Protein AF-0000000085158232 (afdb_homodimer)

InterPro domains:
  IPR001647 DNA-binding HTH domain, TetR-type [PF00440] (2-42)
  IPR001647 DNA-binding HTH domain, TetR-type [PS50977] (1-52)
  IPR009057 Homedomain-like superfamily [SSF46689] (2-60)

Solvent-accessible surface area (backbone atoms only — not comparable to full-atom values): 22102 Å² total; per-residue (Å²): 104,67,50,48,42,22,39,74,61,32,65,83,55,53,38,59,67,53,48,19,69,73,67,73,42,54,55,66,57,51,35,68,74,35,67,38,67,60,23,42,51,42,53,52,46,50,53,41,47,51,52,48,52,53,51,30,51,50,42,26,51,55,34,41,70,76,38,94,46,67,62,20,36,50,47,15,50,43,41,37,24,46,29,69,36,56,42,32,71,76,38,45,44,49,42,45,32,57,74,71,48,54,67,65,64,48,69,67,37,91,61,50,48,66,69,59,53,51,51,52,50,50,52,51,50,53,52,50,50,52,29,33,52,52,17,31,56,61,72,70,35,70,47,71,49,36,24,48,52,40,42,42,37,44,47,31,46,32,52,40,51,41,66,44,76,66,33,40,70,31,68,66,38,51,50,36,48,45,35,20,37,53,35,36,66,72,48,78,62,70,74,82,74,73,65,72,71,74,72,78,75,76,76,81,75,76,82,128,104,67,50,49,43,21,40,74,62,32,63,83,54,53,35,61,66,53,49,18,68,73,66,72,42,54,56,65,58,51,35,70,73,35,67,38,67,59,22,43,53,42,51,51,46,48,55,39,49,51,52,48,52,53,51,32,51,49,43,25,52,56,35,39,69,75,37,92,45,67,64,20,36,50,47,14,50,43,41,37,23,45,30,68,35,57,42,32,71,77,38,45,45,48,41,45,32,58,74,71,48,53,67,64,64,47,69,66,36,91,62,50,47,67,68,58,53,52,51,51,50,50,51,52,51,53,52,50,50,52,28,33,52,50,17,32,58,60,71,71,35,72,47,70,49,36,23,49,53,39,41,41,37,44,46,33,47,31,53,38,50,42,66,45,75,66,33,42,70,30,68,67,38,52,50,36,47,45,34,21,37,52,37,36,66,72,48,77,62,71,74,82,73,72,66,73,71,75,71,79,77,76,77,82,74,75,82,126

pLDDT: mean 87.06, std 13.81, range [30.56, 98.62]

Radius of gyration: 26.02 Å; Cα contacts (8 Å, |Δi|>4): 491; chains: 2; bounding box: 56×59×120 Å

Secondary structure (DSSP, 8-state):
-HHHHHHHH-GGG--HHHHHHHHT--HHHHHHHHSSHHHHHHHHHHHHHHHHHHHHHHHHHHHHHT-SSHHHHHHHHHHHHHHHHHHHHH-HHHHHHHHHS-HHHHHTSTT--HHHHHHHHHHHHHHHHHHHHHHHHHHS--SHHHHHHHHIIIIIHHHHHS-SHHHHT-HHHHHHHHHHHHHHHTSPPPP-----------------/-HHHHHHHH-GGG--HHHHHHHHT--HHHHHHHHSSHHHHHHHHHHHHHHHHHHHHHHHHHHHHHT-SSHHHHHHHHHHHHHHHHHHHHH-HHHHHHHHHS-HHHHHTSTT--HHHHHHHHHHHHHHHHHHHHHHHHHHS--SHHHHHHHHIIIIIHHHHHS-SHHHHT-HHHHHHHHHHHHHHHTSPPPP-----------------

Sequence (416 aa):
MAEQLAAESGPPAVTIRALSEATAISNGAIYHAFGSRGGLLGHVWLRAGKRYLSFQRAAVAKALSRGVSGEAAVDAVVAAAECPATFSHEHPASARFLLRVRRDELLGAADVPAELADELRRLDDDLAHLFIELAEKVWGRRDQQAVGAIRTCVVELPTALLIDAHALHDAAALQRLAAAVRAVLALTPPTTSTKPKPRPTLTKGAPRMAEQLAAESGPPAVTIRALSEATAISNGAIYHAFGSRGGLLGHVWLRAGKRYLSFQRAAVAKALSRGVSGEAAVDAVVAAAECPATFSHEHPASARFLLRVRRDELLGAADVPAELADELRRLDDDLAHLFIELAEKVWGRRDQQAVGAIRTCVVELPTALLIDAHALHDAAALQRLAAAVRAVLALTPPTTSTKPKPRPTLTKGAPR

Nearest PDB structures (foldseek):
  3vpr-assembly2_C  TM=6.759E-01  e=8.789E-04  Thermus thermophilus HB8
  3bhq-assembly1_B  TM=6.877E-01  e=5.032E-02  Mesorhizobium japonicum MAFF 303099
  8auw-assembly1_D  TM=2.259E-01  e=9.123E-01  Homo sapiens
  4tx5-assembly1_A  TM=2.284E-01  e=2.088E+00  Homo sapiens
  8e2i-assembly1_F  TM=2.269E-01  e=2.751E+00  Homo sapiens

Structure (mmCIF, N/CA/C/O backbone):
data_AF-0000000085158232-model_v1
#
loop_
_entity.id
_entity.type
_entity.pdbx_description
1 polymer 'HTH tetR-type domain-containing protein'
#
loop_
_atom_site.group_PDB
_atom_site.id
_atom_site.type_symbol
_atom_site.label_atom_id
_atom_site.label_alt_id
_atom_site.label_comp_id
_atom_site.label_asym_id
_atom_site.label_entity_id
_atom_site.label_seq_id
_atom_site.pdbx_PDB_ins_code
_atom_site.Cartn_x
_atom_site.Cartn_y
_atom_site.Cartn_z
_atom_site.occupancy
_atom_site.B_iso_or_equiv
_atom_site.auth_seq_id
_atom_site.auth_comp_id
_atom_site.auth_asym_id
_atom_site.auth_atom_id
_atom_site.pdbx_PDB_model_num
ATOM 1 N N . MET A 1 1 ? 13.938 25.125 -5.039 1 79.06 1 MET A N 1
ATOM 2 C CA . MET A 1 1 ? 14.969 24.625 -5.949 1 79.06 1 MET A CA 1
ATOM 3 C C . MET A 1 1 ? 15.281 23.156 -5.652 1 79.06 1 MET A C 1
ATOM 5 O O . MET A 1 1 ? 15.102 22.297 -6.512 1 79.06 1 MET A O 1
ATOM 9 N N . ALA A 1 2 ? 15.625 22.953 -4.438 1 76.06 2 ALA A N 1
ATOM 10 C CA . ALA A 1 2 ? 15.953 21.578 -4.09 1 76.06 2 ALA A CA 1
ATOM 11 C C . ALA A 1 2 ? 14.758 20.656 -4.324 1 76.06 2 ALA A C 1
ATOM 13 O O . ALA A 1 2 ? 14.914 19.547 -4.863 1 76.06 2 ALA A O 1
ATOM 14 N N . GLU A 1 3 ? 13.625 21.094 -4.012 1 80.81 3 GLU A N 1
ATOM 15 C CA . GLU A 1 3 ? 12.398 20.328 -4.203 1 80.81 3 GLU A CA 1
ATOM 16 C C . GLU A 1 3 ? 12.156 20.031 -5.68 1 80.81 3 GLU A C 1
ATOM 18 O O . GLU A 1 3 ? 11.828 18.891 -6.047 1 80.81 3 GLU A O 1
ATOM 23 N N . GLN A 1 4 ? 12.414 21 -6.457 1 79.81 4 GLN A N 1
ATOM 24 C CA . GLN A 1 4 ? 12.195 20.859 -7.895 1 79.81 4 GLN A CA 1
ATOM 25 C C . GLN A 1 4 ? 13.195 19.891 -8.516 1 79.81 4 GLN A C 1
ATOM 27 O O . GLN A 1 4 ? 12.828 19.078 -9.359 1 79.81 4 GLN A O 1
ATOM 32 N N . LEU A 1 5 ? 14.359 20.016 -8.078 1 79.12 5 LEU A N 1
ATOM 33 C CA . LEU A 1 5 ? 15.398 19.125 -8.594 1 79.12 5 LEU A CA 1
ATOM 34 C C . LEU A 1 5 ? 15.117 17.672 -8.227 1 79.12 5 LEU A C 1
ATOM 36 O O . LEU A 1 5 ? 15.25 16.781 -9.062 1 79.12 5 LEU A O 1
ATOM 40 N N . ALA A 1 6 ? 14.742 17.516 -7.02 1 77.06 6 ALA A N 1
ATOM 41 C CA . ALA A 1 6 ? 14.422 16.172 -6.551 1 77.06 6 ALA A CA 1
ATOM 42 C C . ALA A 1 6 ? 13.211 15.609 -7.285 1 77.06 6 ALA A C 1
ATOM 44 O O . ALA A 1 6 ? 13.172 14.422 -7.621 1 77.06 6 ALA A O 1
ATOM 45 N N . ALA A 1 7 ? 12.305 16.453 -7.586 1 76.56 7 ALA A N 1
ATOM 46 C CA . ALA A 1 7 ? 11.07 16.062 -8.258 1 76.56 7 ALA A CA 1
ATOM 47 C C . ALA A 1 7 ? 11.328 15.664 -9.703 1 76.56 7 ALA A C 1
ATOM 49 O O . ALA A 1 7 ? 10.742 14.703 -10.203 1 76.56 7 ALA A O 1
ATOM 50 N N . GLU A 1 8 ? 12.203 16.359 -10.305 1 77.62 8 GLU A N 1
ATOM 51 C CA . GLU A 1 8 ? 12.445 16.188 -11.734 1 77.62 8 GLU A CA 1
ATOM 52 C C . GLU A 1 8 ? 13.43 15.039 -11.992 1 77.62 8 GLU A C 1
ATOM 54 O O . GLU A 1 8 ? 13.227 14.242 -12.906 1 77.62 8 GLU A O 1
ATOM 59 N N . SER A 1 9 ? 14.43 14.93 -11.078 1 78.25 9 SER A N 1
ATOM 60 C CA . SER A 1 9 ? 15.516 14.008 -11.398 1 78.25 9 SER A CA 1
ATOM 61 C C . SER A 1 9 ? 15.727 12.984 -10.281 1 78.25 9 SER A C 1
ATOM 63 O O . SER A 1 9 ? 16.609 12.133 -10.367 1 78.25 9 SER A O 1
ATOM 65 N N . GLY A 1 10 ? 14.898 13.055 -9.328 1 79 10 GLY A N 1
ATOM 66 C CA . GLY A 1 10 ? 15.016 12.133 -8.211 1 79 10 GLY A CA 1
ATOM 67 C C . GLY A 1 10 ? 15.953 12.625 -7.121 1 79 10 GLY A C 1
ATOM 68 O O . GLY A 1 10 ? 16.75 13.547 -7.344 1 79 10 GLY A O 1
ATOM 69 N N . PRO A 1 11 ? 15.89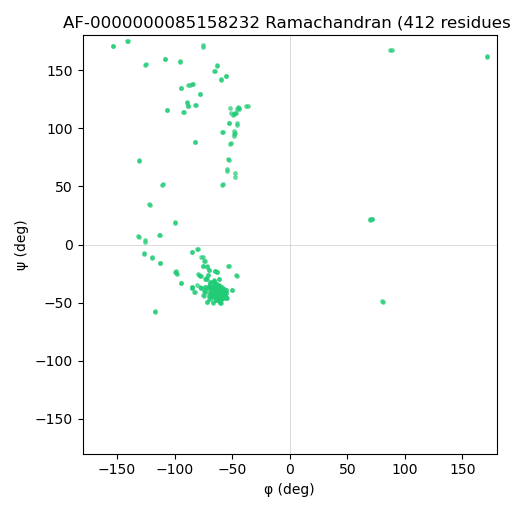8 11.953 -5.977 1 76.06 11 PRO A N 1
ATOM 70 C CA . PRO A 1 11 ? 16.672 12.398 -4.812 1 76.06 11 PRO A CA 1
ATOM 71 C C . PRO A 1 11 ? 18.172 12.336 -5.047 1 76.06 11 PRO A C 1
ATOM 73 O O . PRO A 1 11 ? 18.906 13.211 -4.578 1 76.06 11 PRO A O 1
ATOM 76 N N . PRO A 1 12 ? 18.641 11.398 -5.777 1 76 12 PRO A N 1
ATOM 77 C CA . PRO A 1 12 ? 20.078 11.367 -5.988 1 76 12 PRO A CA 1
ATOM 78 C C . PRO A 1 12 ? 20.594 12.578 -6.758 1 76 12 PRO A C 1
ATOM 80 O O . PRO A 1 12 ? 21.781 12.93 -6.652 1 76 12 PRO A O 1
ATOM 83 N N . ALA A 1 13 ? 19.75 13.133 -7.438 1 80.38 13 ALA A N 1
ATOM 84 C CA . ALA A 1 13 ? 20.141 14.281 -8.25 1 80.38 13 ALA A CA 1
ATOM 85 C C . ALA A 1 13 ? 20.344 15.523 -7.383 1 80.38 13 ALA A C 1
ATOM 87 O O . ALA A 1 13 ? 20.922 16.516 -7.832 1 80.38 13 ALA A O 1
ATOM 88 N N . VAL A 1 14 ? 19.797 15.469 -6.234 1 82.75 14 VAL A N 1
ATOM 89 C CA . VAL A 1 14 ? 19.953 16.609 -5.336 1 82.75 14 VAL A CA 1
ATOM 90 C C . VAL A 1 14 ? 21.297 16.531 -4.621 1 82.75 14 VAL A C 1
ATOM 92 O O . VAL A 1 14 ? 21.406 15.945 -3.549 1 82.75 14 VAL A O 1
ATOM 95 N N . THR A 1 15 ? 22.297 17.109 -5.27 1 84.94 15 THR A N 1
ATOM 96 C CA . THR A 1 15 ? 23.625 17.219 -4.664 1 84.94 15 THR A CA 1
ATOM 97 C C . THR A 1 15 ? 23.922 18.656 -4.277 1 84.94 15 THR A C 1
ATOM 99 O O . THR A 1 15 ? 23.281 19.594 -4.777 1 84.94 15 THR A O 1
ATOM 102 N N . ILE A 1 16 ? 24.859 18.766 -3.395 1 86.69 16 ILE A N 1
ATOM 103 C CA . ILE A 1 16 ? 25.281 20.094 -2.969 1 86.69 16 ILE A CA 1
ATOM 104 C C . ILE A 1 16 ? 25.812 20.875 -4.164 1 86.69 16 ILE A C 1
ATOM 106 O O . ILE A 1 16 ? 25.5 22.047 -4.34 1 86.69 16 ILE A O 1
ATOM 110 N N . ARG A 1 17 ? 26.5 20.203 -4.996 1 87.94 17 ARG A N 1
ATOM 111 C CA . ARG A 1 17 ? 27.062 20.828 -6.184 1 87.94 17 ARG A CA 1
ATOM 112 C C . ARG A 1 17 ? 25.953 21.281 -7.137 1 87.94 17 ARG A C 1
ATOM 114 O O . ARG A 1 17 ? 25.984 22.422 -7.633 1 87.94 17 ARG A O 1
ATOM 121 N N . ALA A 1 18 ? 25.031 20.438 -7.336 1 87.69 18 ALA A N 1
ATOM 122 C CA . ALA A 1 18 ? 23.922 20.766 -8.242 1 87.69 18 ALA A CA 1
ATOM 123 C C . ALA A 1 18 ? 23.109 21.938 -7.711 1 87.69 18 ALA A C 1
ATOM 125 O O . ALA A 1 18 ? 22.703 22.812 -8.477 1 87.69 18 ALA A O 1
ATOM 126 N N . LEU A 1 19 ? 22.891 21.938 -6.469 1 87.12 19 LEU A N 1
ATOM 127 C CA . LEU A 1 19 ? 22.125 23.016 -5.848 1 87.12 19 LEU A CA 1
ATOM 128 C C . LEU A 1 19 ? 22.891 24.328 -5.887 1 87.12 19 LEU A C 1
ATOM 130 O O . LEU A 1 19 ? 22.312 25.391 -6.129 1 87.12 19 LEU A O 1
ATOM 134 N N . SER A 1 20 ? 24.125 24.203 -5.582 1 90.12 20 SER A N 1
ATOM 135 C CA . SER A 1 20 ? 24.984 25.391 -5.652 1 90.12 20 SER A CA 1
ATOM 136 C C . SER A 1 20 ? 24.938 26.016 -7.039 1 90.12 20 SER A C 1
ATOM 138 O O . SER A 1 20 ? 24.75 27.234 -7.168 1 90.12 20 SER A O 1
ATOM 140 N N . GLU A 1 21 ? 24.984 25.25 -8.016 1 89.69 21 GLU A N 1
ATOM 141 C CA . GLU A 1 21 ? 24.969 25.734 -9.398 1 89.69 21 GLU A CA 1
ATOM 142 C C . GLU A 1 21 ? 23.609 26.359 -9.742 1 89.69 21 GLU A C 1
ATOM 144 O O . GLU A 1 21 ? 23.562 27.406 -10.398 1 89.69 21 GLU A O 1
ATOM 149 N N . ALA A 1 22 ? 22.656 25.766 -9.203 1 85.31 22 ALA A N 1
ATOM 150 C CA . ALA A 1 22 ? 21.312 26.188 -9.547 1 85.31 22 ALA A CA 1
ATOM 151 C C . ALA A 1 22 ? 20.922 27.469 -8.797 1 85.31 22 ALA A C 1
ATOM 153 O O . ALA A 1 22 ? 20.125 28.266 -9.289 1 85.31 22 ALA A O 1
ATOM 154 N N . THR A 1 23 ? 21.5 27.719 -7.672 1 86.44 23 THR A N 1
ATOM 155 C CA . THR A 1 23 ? 21.047 28.812 -6.82 1 86.44 23 THR A CA 1
ATOM 156 C C . THR A 1 23 ? 22.094 29.906 -6.75 1 86.44 23 THR A C 1
ATOM 158 O O . THR A 1 23 ? 21.828 30.984 -6.223 1 86.44 23 THR A O 1
ATOM 161 N N . ALA A 1 24 ? 23.266 29.578 -7.145 1 90.81 24 ALA A N 1
ATOM 162 C CA . ALA A 1 24 ? 24.406 30.484 -7.07 1 90.81 24 ALA A CA 1
ATOM 163 C C . ALA A 1 24 ? 24.844 30.719 -5.621 1 90.81 24 ALA A C 1
ATOM 165 O O . ALA A 1 24 ? 25.359 31.781 -5.285 1 90.81 24 ALA A O 1
ATOM 166 N N . ILE A 1 25 ? 24.453 29.812 -4.82 1 90.31 25 ILE A N 1
ATOM 167 C CA . ILE A 1 25 ? 24.922 29.766 -3.439 1 90.31 25 ILE A CA 1
ATOM 168 C C . ILE A 1 25 ? 26.125 28.828 -3.328 1 90.31 25 ILE A C 1
ATOM 170 O O . ILE A 1 25 ? 26.141 27.766 -3.932 1 90.31 25 ILE A O 1
ATOM 174 N N . SER A 1 26 ? 27.141 29.328 -2.607 1 92.38 26 SER A N 1
ATOM 175 C CA . SER A 1 26 ? 28.359 28.516 -2.523 1 92.38 26 SER A CA 1
ATOM 176 C C . SER A 1 26 ? 28.094 27.188 -1.83 1 92.38 26 SER A C 1
ATOM 178 O O . SER A 1 26 ? 27.188 27.078 -1.002 1 92.38 26 SER A O 1
ATOM 180 N N . ASN A 1 27 ? 28.891 26.203 -2.129 1 90.69 27 ASN A N 1
ATOM 181 C CA . ASN A 1 27 ? 28.828 24.922 -1.439 1 90.69 27 ASN A CA 1
ATOM 182 C C . ASN A 1 27 ? 28.969 25.078 0.071 1 90.69 27 ASN A C 1
ATOM 184 O O . ASN A 1 27 ? 28.203 24.5 0.837 1 90.69 27 ASN A O 1
ATOM 188 N N . GLY A 1 28 ? 29.922 25.859 0.416 1 91.56 28 GLY A N 1
ATOM 189 C CA . GLY A 1 28 ? 30.172 26.109 1.827 1 91.56 28 GLY A CA 1
ATOM 190 C C . GLY A 1 28 ? 28.969 26.688 2.553 1 91.56 28 GLY A C 1
ATOM 191 O O . GLY A 1 28 ? 28.656 26.266 3.67 1 91.56 28 GLY A O 1
ATOM 192 N N . ALA A 1 29 ? 28.344 27.578 1.908 1 92.19 29 ALA A N 1
ATOM 193 C CA . ALA A 1 29 ? 27.156 28.203 2.496 1 92.19 29 ALA A CA 1
ATOM 194 C C . ALA A 1 29 ? 26.047 27.172 2.678 1 92.19 29 ALA A C 1
ATOM 196 O O . ALA A 1 29 ? 25.328 27.188 3.689 1 92.19 29 ALA A O 1
ATOM 197 N N . ILE A 1 30 ? 25.875 26.297 1.729 1 89.88 30 ILE A N 1
ATOM 198 C CA . ILE A 1 30 ? 24.859 25.266 1.802 1 89.88 30 ILE A CA 1
ATOM 199 C C . ILE A 1 30 ? 25.188 24.281 2.926 1 89.88 30 ILE A C 1
ATOM 201 O O . ILE A 1 30 ? 24.312 23.922 3.717 1 89.88 30 ILE A O 1
ATOM 205 N N . TYR A 1 31 ? 26.453 23.953 3.045 1 87.88 31 TYR A N 1
ATOM 206 C CA . TYR A 1 31 ? 26.891 23.062 4.109 1 87.88 31 TYR A CA 1
ATOM 207 C C . TYR A 1 31 ? 26.719 23.703 5.477 1 87.88 31 TYR A C 1
ATOM 209 O O . TYR A 1 31 ? 26.375 23.047 6.449 1 87.88 31 TYR A O 1
ATOM 217 N N . HIS A 1 32 ? 27 24.922 5.504 1 90.44 32 HIS A N 1
ATOM 218 C CA . HIS A 1 32 ? 26.844 25.641 6.762 1 90.44 32 HIS A CA 1
ATOM 219 C C . HIS A 1 32 ? 25.391 25.703 7.195 1 90.44 32 HIS A C 1
ATOM 221 O O . HIS A 1 32 ? 25.078 25.547 8.375 1 90.44 32 HIS A O 1
ATOM 227 N N . ALA A 1 33 ? 24.562 25.859 6.23 1 88.19 33 ALA A N 1
ATOM 228 C CA . ALA A 1 33 ? 23.141 26.047 6.512 1 88.19 33 ALA A CA 1
ATOM 229 C C . ALA A 1 33 ? 22.484 24.719 6.871 1 88.19 33 ALA A C 1
ATOM 231 O O . ALA A 1 33 ? 21.625 24.672 7.762 1 88.19 33 ALA A O 1
ATOM 232 N N . PHE A 1 34 ? 22.922 23.609 6.168 1 88.69 34 PHE A N 1
ATOM 233 C CA . PHE A 1 34 ? 22.141 22.375 6.285 1 88.69 34 PHE A CA 1
ATOM 234 C C . PHE A 1 34 ? 22.969 21.25 6.867 1 88.69 34 PHE A C 1
ATOM 236 O O . PHE A 1 34 ? 22.438 20.219 7.266 1 88.69 34 PHE A O 1
ATOM 243 N N . GLY A 1 35 ? 24.266 21.484 6.945 1 85 35 GLY A N 1
ATOM 244 C CA . GLY A 1 35 ? 25.188 20.5 7.512 1 85 35 GLY A CA 1
ATOM 245 C C . GLY A 1 35 ? 25.562 19.422 6.535 1 85 35 GLY A C 1
ATOM 246 O O . GLY A 1 35 ? 26.75 19.109 6.371 1 85 35 GLY A O 1
ATOM 247 N N . SER A 1 36 ? 24.609 18.812 5.879 1 85.5 36 SER A N 1
ATOM 248 C CA . SER A 1 36 ? 24.844 17.703 4.965 1 85.5 36 SER A CA 1
ATOM 249 C C . SER A 1 36 ? 23.75 17.625 3.895 1 85.5 36 SER A C 1
ATOM 251 O O . SER A 1 36 ? 22.75 18.344 3.967 1 85.5 36 SER A O 1
ATOM 253 N N . ARG A 1 37 ? 24 16.766 2.922 1 84.31 37 ARG A N 1
ATOM 254 C CA . ARG A 1 37 ? 22.969 16.5 1.913 1 84.31 37 ARG A CA 1
ATOM 255 C C . ARG A 1 37 ? 21.703 15.945 2.551 1 84.31 37 ARG A C 1
ATOM 257 O O . ARG A 1 37 ? 20.594 16.312 2.162 1 84.31 37 ARG A O 1
ATOM 264 N N . GLY A 1 38 ? 21.938 15.141 3.516 1 82.81 38 GLY A N 1
ATOM 265 C CA . GLY A 1 38 ? 20.812 14.594 4.254 1 82.81 38 GLY A CA 1
ATOM 266 C C . GLY A 1 38 ? 20.031 15.656 5.008 1 82.81 38 GLY A C 1
ATOM 267 O O . GLY A 1 38 ? 18.797 15.641 5.008 1 82.81 38 GLY A O 1
ATOM 268 N N . GLY A 1 39 ? 20.781 16.469 5.633 1 86.44 39 GLY A N 1
ATOM 269 C CA . GLY A 1 39 ? 20.141 17.578 6.312 1 86.44 39 GLY A CA 1
ATOM 270 C C . GLY A 1 39 ? 19.328 18.453 5.375 1 86.44 39 GLY A C 1
ATOM 271 O O . GLY A 1 39 ? 18.219 18.875 5.715 1 86.44 39 GLY A O 1
ATOM 272 N N . LEU A 1 40 ? 19.844 18.781 4.254 1 86.62 40 LEU A N 1
ATOM 273 C CA . LEU A 1 40 ? 19.156 19.578 3.252 1 86.62 40 LEU A CA 1
ATOM 274 C C . LEU A 1 40 ? 17.875 18.875 2.791 1 86.62 40 LEU A C 1
ATOM 276 O O . LEU A 1 40 ? 16.797 19.469 2.789 1 86.62 40 LEU A O 1
ATOM 280 N N . LEU A 1 41 ? 17.953 17.656 2.434 1 87.19 41 LEU A N 1
ATOM 281 C CA . LEU A 1 41 ? 16.797 16.891 1.964 1 87.19 41 LEU A CA 1
ATOM 282 C C . LEU A 1 41 ? 15.742 16.766 3.057 1 87.19 41 LEU A C 1
ATOM 284 O O . LEU A 1 41 ? 14.547 16.828 2.773 1 87.19 41 LEU A O 1
ATOM 288 N N . GLY A 1 42 ? 16.25 16.609 4.215 1 89.19 42 GLY A N 1
ATOM 289 C CA . GLY A 1 42 ? 15.344 16.547 5.344 1 89.19 42 GLY A CA 1
ATOM 290 C C . GLY A 1 42 ? 14.531 17.812 5.527 1 89.19 42 GLY A C 1
ATOM 291 O O . GLY A 1 42 ? 13.32 17.75 5.77 1 89.19 42 GLY A O 1
ATOM 292 N N . HIS A 1 43 ? 15.195 18.906 5.43 1 89.44 43 HIS A N 1
ATOM 293 C CA . HIS A 1 43 ? 14.508 20.188 5.574 1 89.44 43 HIS A CA 1
ATOM 294 C C . HIS A 1 43 ? 13.5 20.391 4.449 1 89.44 43 HIS A C 1
ATOM 296 O O . HIS A 1 43 ? 12.391 20.891 4.688 1 89.44 43 HIS A O 1
ATOM 302 N N . VAL A 1 44 ? 13.883 20.047 3.279 1 88.81 44 VAL A N 1
ATOM 303 C CA . VAL A 1 44 ? 12.977 20.156 2.141 1 88.81 44 VAL A CA 1
ATOM 304 C C . VAL A 1 44 ? 11.773 19.25 2.346 1 88.81 44 VAL A C 1
ATOM 306 O O . VAL A 1 44 ? 10.633 19.656 2.092 1 88.81 44 VAL A O 1
ATOM 309 N N . TRP A 1 45 ? 12.016 18.094 2.781 1 91.88 45 TRP A N 1
ATOM 310 C CA . TRP A 1 45 ? 10.945 17.141 3.051 1 91.88 45 TRP A CA 1
ATOM 311 C C . TRP A 1 45 ? 10 17.672 4.125 1 91.88 45 TRP A C 1
ATOM 313 O O . TRP A 1 45 ? 8.781 17.578 3.994 1 91.88 45 TRP A O 1
ATOM 323 N N . LEU A 1 46 ? 10.578 18.125 5.168 1 93.06 46 LEU A N 1
ATOM 324 C CA . LEU A 1 46 ? 9.789 18.656 6.273 1 93.06 46 LEU A CA 1
ATOM 325 C C . LEU A 1 46 ? 8.844 19.75 5.797 1 93.06 46 LEU A C 1
ATOM 327 O O . LEU A 1 46 ? 7.676 19.781 6.176 1 93.06 46 LEU A O 1
ATOM 331 N N . ARG A 1 47 ? 9.359 20.672 4.992 1 93.75 47 ARG A N 1
ATOM 332 C CA . ARG A 1 47 ? 8.531 21.75 4.461 1 93.75 47 ARG A CA 1
ATOM 333 C C . ARG A 1 47 ? 7.391 21.203 3.615 1 93.75 47 ARG A C 1
ATOM 335 O O . ARG A 1 47 ? 6.238 21.625 3.773 1 93.75 47 ARG A O 1
ATOM 342 N N . ALA A 1 48 ? 7.688 20.266 2.76 1 93.56 48 ALA A N 1
ATOM 343 C CA . ALA A 1 48 ? 6.668 19.641 1.921 1 93.56 48 ALA A CA 1
ATOM 344 C C . ALA A 1 48 ? 5.656 18.859 2.768 1 93.56 48 ALA A C 1
ATOM 346 O O . ALA A 1 48 ? 4.453 18.922 2.514 1 93.56 48 ALA A O 1
ATOM 347 N N . GLY A 1 49 ? 6.168 18.219 3.771 1 95.31 49 GLY A N 1
ATOM 348 C CA . GLY A 1 49 ? 5.312 17.469 4.676 1 95.31 49 GLY A CA 1
ATOM 349 C C . GLY A 1 49 ? 4.352 18.344 5.453 1 95.31 49 GLY A C 1
ATOM 350 O O . GLY A 1 49 ? 3.17 18.031 5.586 1 95.31 49 GLY A O 1
ATOM 351 N N . LYS A 1 50 ? 4.863 19.422 5.957 1 97 50 LYS A N 1
ATOM 352 C CA . LYS A 1 50 ? 4.023 20.391 6.672 1 97 50 LYS A CA 1
ATOM 353 C C . LYS A 1 50 ? 2.953 20.969 5.754 1 97 50 LYS A C 1
ATOM 355 O O . LYS A 1 50 ? 1.798 21.125 6.16 1 97 50 LYS A O 1
ATOM 360 N N . ARG A 1 51 ? 3.332 21.297 4.551 1 96.88 51 ARG A N 1
ATOM 361 C CA . ARG A 1 51 ? 2.381 21.812 3.566 1 96.88 51 ARG A CA 1
ATOM 362 C C . ARG A 1 51 ? 1.286 20.781 3.285 1 96.88 51 ARG A C 1
ATOM 364 O O . ARG A 1 51 ? 0.104 21.125 3.229 1 96.88 51 ARG A O 1
ATOM 371 N N . TYR A 1 52 ? 1.653 19.562 3.152 1 96.88 52 TYR A N 1
ATOM 372 C CA . TYR A 1 52 ? 0.708 18.484 2.875 1 96.88 52 TYR A CA 1
ATOM 373 C C . TYR A 1 52 ? -0.269 18.297 4.031 1 96.88 52 TYR A C 1
ATOM 375 O O . TYR A 1 52 ? -1.479 18.188 3.818 1 96.88 52 TYR A O 1
ATOM 383 N N . LEU A 1 53 ? 0.268 18.25 5.238 1 97.62 53 LEU A N 1
ATOM 384 C CA . LEU A 1 53 ? -0.597 18.047 6.398 1 97.62 53 LEU A CA 1
ATOM 385 C C . LEU A 1 53 ? -1.576 19.219 6.551 1 97.62 53 LEU A C 1
ATOM 387 O O . LEU A 1 53 ? -2.748 19 6.875 1 97.62 53 LEU A O 1
ATOM 391 N N . SER A 1 54 ? -1.077 20.453 6.324 1 98 54 SER A N 1
ATOM 392 C CA . SER A 1 54 ? -1.961 21.609 6.363 1 98 54 SER A CA 1
ATOM 393 C C . SER A 1 54 ? -3.07 21.5 5.324 1 98 54 SER A C 1
ATOM 395 O O . SER A 1 54 ? -4.227 21.828 5.602 1 98 54 SER A O 1
ATOM 397 N N . PHE A 1 55 ? -2.689 21.031 4.18 1 97.62 55 PHE A N 1
ATOM 398 C CA . PHE A 1 55 ? -3.629 20.812 3.086 1 97.62 55 PHE A CA 1
ATOM 399 C C . PHE A 1 55 ? -4.668 19.766 3.477 1 97.62 55 PHE A C 1
ATOM 401 O O . PHE A 1 55 ? -5.863 19.953 3.26 1 97.62 55 PHE A O 1
ATOM 408 N N . GLN A 1 56 ? -4.266 18.703 4.043 1 97.94 56 GLN A N 1
ATOM 409 C CA . GLN A 1 56 ? -5.133 17.625 4.496 1 97.94 56 GLN A CA 1
ATOM 410 C C . GLN A 1 56 ? -6.09 18.109 5.582 1 97.94 56 GLN A C 1
ATOM 412 O O . GLN A 1 56 ? -7.285 17.812 5.543 1 97.94 56 GLN A O 1
ATOM 417 N N . ARG A 1 57 ? -5.586 18.891 6.516 1 98.19 57 ARG A N 1
ATOM 418 C CA . ARG A 1 57 ? -6.41 19.422 7.598 1 98.19 57 ARG A CA 1
ATOM 419 C C . ARG A 1 57 ? -7.492 20.344 7.059 1 98.19 57 ARG A C 1
ATOM 421 O O . ARG A 1 57 ? -8.625 20.328 7.535 1 98.19 57 ARG A O 1
ATOM 428 N N . ALA A 1 58 ? -7.105 21.125 6.113 1 98.12 58 ALA A N 1
ATOM 429 C CA . ALA A 1 58 ? -8.078 22.016 5.508 1 98.12 58 ALA A CA 1
ATOM 430 C C . ALA A 1 58 ? -9.195 21.25 4.816 1 98.12 58 ALA A C 1
ATOM 432 O O . ALA A 1 58 ? -10.367 21.609 4.914 1 98.12 58 ALA A O 1
ATOM 433 N N . ALA A 1 59 ? -8.836 20.203 4.094 1 97.94 59 ALA A N 1
ATOM 434 C CA . ALA A 1 59 ? -9.828 19.359 3.42 1 97.94 59 ALA A CA 1
ATOM 435 C C . ALA A 1 59 ? -10.781 18.719 4.426 1 97.94 59 ALA A C 1
ATOM 437 O O . ALA A 1 59 ? -11.992 18.672 4.199 1 97.94 59 ALA A O 1
ATOM 438 N N . VAL A 1 60 ? -10.25 18.25 5.531 1 98 60 VAL A N 1
ATOM 439 C CA . VAL A 1 60 ? -11.031 17.625 6.594 1 98 60 VAL A CA 1
ATOM 440 C C . VAL A 1 60 ? -11.984 18.641 7.203 1 98 60 VAL A C 1
ATOM 442 O O . VAL A 1 60 ? -13.172 18.375 7.371 1 98 60 VAL A O 1
ATOM 445 N N . ALA A 1 61 ? -11.438 19.828 7.508 1 97.19 61 ALA A N 1
ATOM 446 C CA . ALA A 1 61 ? -12.25 20.891 8.102 1 97.19 61 ALA A CA 1
ATOM 447 C C . ALA A 1 61 ? -13.414 21.266 7.191 1 97.19 61 ALA A C 1
ATOM 449 O O . ALA A 1 61 ? -14.539 21.453 7.656 1 97.19 61 ALA A O 1
ATOM 450 N N . LYS A 1 62 ? -13.109 21.359 5.945 1 97.06 62 LYS A N 1
ATOM 451 C CA . LYS A 1 62 ? -14.141 21.703 4.973 1 97.06 62 LYS A CA 1
ATOM 452 C C . LYS A 1 62 ? -15.242 20.656 4.941 1 97.06 62 LYS A C 1
ATOM 454 O O . LYS A 1 62 ? -16.438 20.984 4.926 1 97.06 62 LYS A O 1
ATOM 459 N N . ALA A 1 63 ? -14.875 19.391 4.922 1 96.5 63 ALA A N 1
ATOM 460 C CA . ALA A 1 63 ? -15.852 18.312 4.898 1 96.5 63 ALA A CA 1
ATOM 461 C C . ALA A 1 63 ? -16.703 18.297 6.164 1 96.5 63 ALA A C 1
ATOM 463 O O . ALA A 1 63 ? -17.906 18.078 6.105 1 96.5 63 ALA A O 1
ATOM 464 N N . LEU A 1 64 ? -16.094 18.547 7.27 1 94.94 64 LEU A N 1
ATOM 465 C CA . LEU A 1 64 ? -16.781 18.5 8.547 1 94.94 64 LEU A CA 1
ATOM 466 C C . LEU A 1 64 ? -17.75 19.688 8.688 1 94.94 64 LEU A C 1
ATOM 468 O O . LEU A 1 64 ? -18.719 19.625 9.438 1 94.94 64 LEU A O 1
ATOM 472 N N . SER A 1 65 ? -17.484 20.734 8.039 1 93.81 65 SER A N 1
ATOM 473 C CA . SER A 1 65 ? -18.312 21.938 8.117 1 93.81 65 SER A CA 1
ATOM 474 C C . SER A 1 65 ? -19.641 21.719 7.391 1 93.81 65 SER A C 1
ATOM 476 O O . SER A 1 65 ? -20.594 22.484 7.59 1 93.81 65 SER A O 1
ATOM 478 N N . ARG A 1 66 ? -19.719 20.75 6.527 1 89.12 66 ARG A N 1
ATOM 479 C CA . ARG A 1 66 ? -20.922 20.484 5.738 1 89.12 66 ARG A CA 1
ATOM 480 C C . ARG A 1 66 ? -22 19.812 6.578 1 89.12 66 ARG A C 1
ATOM 482 O O . ARG A 1 66 ? -23.141 19.719 6.156 1 89.12 66 ARG A O 1
ATOM 489 N N . GLY A 1 67 ? -21.703 19.359 7.758 1 79.62 67 GLY A N 1
ATOM 490 C CA . GLY A 1 67 ? -22.75 18.781 8.602 1 79.62 67 GLY A CA 1
ATOM 491 C C . GLY A 1 67 ? -22.203 18.125 9.852 1 79.62 67 GLY A C 1
ATOM 492 O O . GLY A 1 67 ? -20.984 18.031 10.039 1 79.62 67 GLY A O 1
ATOM 493 N N . VAL A 1 68 ? -23.047 17.922 10.797 1 69.62 68 VAL A N 1
ATOM 494 C CA . VAL A 1 68 ? -22.688 17.312 12.078 1 69.62 68 VAL A CA 1
ATOM 495 C C . VAL A 1 68 ? -23.062 15.836 12.078 1 69.62 68 VAL A C 1
ATOM 497 O O . VAL A 1 68 ? -22.875 15.148 13.086 1 69.62 68 VAL A O 1
ATOM 500 N N . SER A 1 69 ? -23.281 15.227 10.906 1 79.56 69 SER A N 1
ATOM 501 C CA . SER A 1 69 ? -23.766 13.844 10.852 1 79.56 69 SER A CA 1
ATOM 502 C C . SER A 1 69 ? -22.594 12.867 10.688 1 79.56 69 SER A C 1
ATOM 504 O O . SER A 1 69 ? -21.469 13.281 10.406 1 79.56 69 SER A O 1
ATOM 506 N N . GLY A 1 70 ? -22.906 11.594 11.117 1 85.69 70 GLY A N 1
ATOM 507 C CA . GLY A 1 70 ? -21.984 10.492 10.859 1 85.69 70 GLY A CA 1
ATOM 508 C C . GLY A 1 70 ? -21.469 10.461 9.43 1 85.69 70 GLY A C 1
ATOM 509 O O . GLY A 1 70 ? -20.312 10.125 9.188 1 85.69 70 GLY A O 1
ATOM 510 N N . GLU A 1 71 ? -22.219 10.984 8.578 1 91.5 71 GLU A N 1
ATOM 511 C CA . GLU A 1 71 ? -21.844 11.016 7.168 1 91.5 71 GLU A CA 1
ATOM 512 C C . GLU A 1 71 ? -20.75 12.047 6.91 1 91.5 71 GLU A C 1
ATOM 514 O O . GLU A 1 71 ? -19.844 11.805 6.105 1 91.5 71 GLU A O 1
ATOM 519 N N . ALA A 1 72 ? -20.906 13.172 7.594 1 95.25 72 ALA A N 1
ATOM 520 C CA . ALA A 1 72 ? -19.875 14.203 7.438 1 95.25 72 ALA A CA 1
ATOM 521 C C . ALA A 1 72 ? -18.516 13.703 7.906 1 95.25 72 ALA A C 1
ATOM 523 O O . ALA A 1 72 ? -17.484 14.039 7.32 1 95.25 72 ALA A O 1
ATOM 524 N N . ALA A 1 73 ? -18.531 12.945 8.969 1 96.81 73 ALA A N 1
ATOM 525 C CA . ALA A 1 73 ? -17.297 12.375 9.484 1 96.81 73 ALA A CA 1
ATOM 526 C C . ALA A 1 73 ? -16.672 11.406 8.477 1 96.81 73 ALA A C 1
ATOM 528 O O . ALA A 1 73 ? -15.461 11.43 8.258 1 96.81 73 ALA A O 1
ATOM 529 N N . VAL A 1 74 ? -17.484 10.602 7.902 1 97.69 74 VAL A N 1
ATOM 530 C CA . VAL A 1 74 ? -17.016 9.656 6.891 1 97.69 74 VAL A CA 1
ATOM 531 C C . VAL A 1 74 ? -16.469 10.422 5.688 1 97.69 74 VAL A C 1
ATOM 533 O O . VAL A 1 74 ? -15.391 10.102 5.184 1 97.69 74 VAL A O 1
ATOM 536 N N . ASP A 1 75 ? -17.172 11.438 5.277 1 97.56 75 ASP A N 1
ATOM 537 C CA . ASP A 1 75 ? -16.719 12.273 4.164 1 97.56 75 ASP A CA 1
ATOM 538 C C . ASP A 1 75 ? -15.383 12.922 4.473 1 97.56 75 ASP A C 1
ATOM 540 O O . ASP A 1 75 ? -14.555 13.117 3.576 1 97.56 75 ASP A O 1
ATOM 544 N N . ALA A 1 76 ? -15.195 13.312 5.688 1 98.38 76 ALA A N 1
ATOM 545 C CA . ALA A 1 76 ? -13.938 13.93 6.098 1 98.38 76 ALA A CA 1
ATOM 546 C C . ALA A 1 76 ? -12.773 12.953 5.953 1 98.38 76 ALA A C 1
ATOM 548 O O . ALA A 1 76 ? -11.688 13.336 5.508 1 98.38 76 ALA A O 1
ATOM 549 N N . VAL A 1 77 ? -13.016 11.695 6.324 1 98.56 77 VAL A N 1
ATOM 550 C CA . VAL A 1 77 ? -11.969 10.688 6.184 1 98.56 77 VAL A CA 1
ATOM 551 C C . VAL A 1 77 ? -11.672 10.453 4.703 1 98.56 77 VAL A C 1
ATOM 553 O O . VAL A 1 77 ? -10.516 10.344 4.301 1 98.56 77 VAL A O 1
ATOM 556 N N . VAL A 1 78 ? -12.672 10.406 3.916 1 98.56 78 VAL A N 1
ATOM 557 C CA . VAL A 1 78 ? -12.508 10.227 2.477 1 98.56 78 V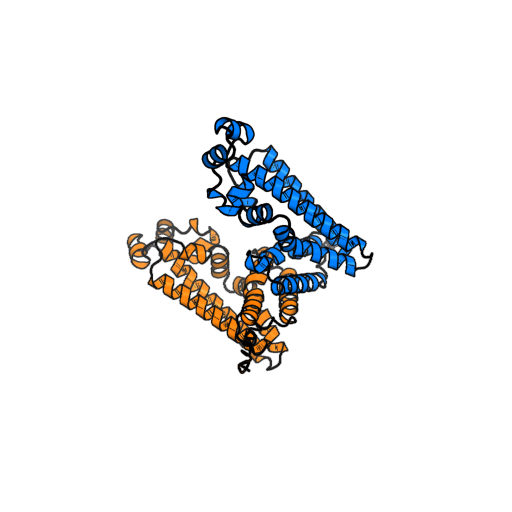AL A CA 1
ATOM 558 C C . VAL A 1 78 ? -11.719 11.398 1.898 1 98.56 78 VAL A C 1
ATOM 560 O O . VAL A 1 78 ? -10.797 11.203 1.097 1 98.56 78 VAL A O 1
ATOM 563 N N . ALA A 1 79 ? -12.07 12.578 2.312 1 98.25 79 ALA A N 1
ATOM 564 C CA . ALA A 1 79 ? -11.359 13.766 1.842 1 98.25 79 ALA A CA 1
ATOM 565 C C . ALA A 1 79 ? -9.875 13.695 2.189 1 98.25 79 ALA A C 1
ATOM 567 O O . ALA A 1 79 ? -9.023 14.016 1.358 1 98.25 79 ALA A O 1
ATOM 568 N N . ALA A 1 80 ? -9.609 13.336 3.426 1 98.44 80 ALA A N 1
ATOM 569 C CA . ALA A 1 80 ? -8.219 13.18 3.844 1 98.44 80 ALA A CA 1
ATOM 570 C C . ALA A 1 80 ? -7.5 12.141 2.982 1 98.44 80 ALA A C 1
ATOM 572 O O . ALA A 1 80 ? -6.367 12.352 2.553 1 98.44 80 ALA A O 1
ATOM 573 N N . ALA A 1 81 ? -8.133 11.039 2.699 1 98.38 81 ALA A N 1
ATOM 574 C CA . ALA A 1 81 ? -7.559 9.945 1.925 1 98.38 81 ALA A CA 1
ATOM 575 C C . ALA A 1 81 ? -7.285 10.375 0.487 1 98.38 81 ALA A C 1
ATOM 577 O O . ALA A 1 81 ? -6.34 9.898 -0.141 1 98.38 81 ALA A O 1
ATOM 578 N N . GLU A 1 82 ? -8.039 11.234 -0.039 1 98 82 GLU A N 1
ATOM 579 C CA . GLU A 1 82 ? -7.945 11.656 -1.435 1 98 82 GLU A CA 1
ATOM 580 C C . GLU A 1 82 ? -6.914 12.766 -1.609 1 98 82 GLU A C 1
ATOM 582 O O . GLU A 1 82 ? -6.559 13.117 -2.736 1 98 82 GLU A O 1
ATOM 587 N N . CYS A 1 83 ? -6.402 13.25 -0.578 1 97.19 83 CYS A N 1
ATOM 588 C CA . CYS A 1 83 ? -5.543 14.43 -0.604 1 97.19 83 CYS A CA 1
ATOM 589 C C . CYS A 1 83 ? -4.297 14.18 -1.442 1 97.19 83 CYS A C 1
ATOM 591 O O . CYS A 1 83 ? -3.816 15.078 -2.137 1 97.19 83 CYS A O 1
ATOM 593 N N . PRO A 1 84 ? -3.658 13.008 -1.414 1 96.25 84 PRO A N 1
ATOM 594 C CA . PRO A 1 84 ? -2.5 12.836 -2.295 1 96.25 84 PRO A CA 1
ATOM 595 C C . PRO A 1 84 ? -2.795 13.227 -3.74 1 96.25 84 PRO A C 1
ATOM 597 O O . PRO A 1 84 ? -1.958 13.852 -4.402 1 96.25 84 PRO A O 1
ATOM 600 N N . ALA A 1 85 ? -3.936 12.922 -4.207 1 96 85 ALA A N 1
ATOM 601 C CA . ALA A 1 85 ? -4.309 13.25 -5.582 1 96 85 ALA A CA 1
ATOM 602 C C . ALA A 1 85 ? -4.539 14.75 -5.738 1 96 85 ALA A C 1
ATOM 604 O O . ALA A 1 85 ? -3.994 15.383 -6.648 1 96 85 ALA A O 1
ATOM 605 N N . THR A 1 86 ? -5.32 15.336 -4.871 1 96.19 86 THR A N 1
ATOM 606 C CA . THR A 1 86 ? -5.637 16.75 -4.988 1 96.19 86 THR A CA 1
ATOM 607 C C . THR A 1 86 ? -4.402 17.609 -4.715 1 96.19 86 THR A C 1
ATOM 609 O O . THR A 1 86 ? -4.203 18.641 -5.352 1 96.19 86 THR A O 1
ATOM 612 N N . PHE A 1 87 ? -3.625 17.156 -3.799 1 96.06 87 PHE A N 1
ATOM 613 C CA . PHE A 1 87 ? -2.383 17.859 -3.482 1 96.06 87 PHE A CA 1
ATOM 614 C C . PHE A 1 87 ? -1.436 17.844 -4.676 1 96.06 87 PHE A C 1
ATOM 616 O O . PHE A 1 87 ? -0.751 18.828 -4.941 1 96.06 87 PHE A O 1
ATOM 623 N N . SER A 1 88 ? -1.361 16.719 -5.34 1 93.62 88 SER A N 1
ATOM 624 C CA . SER A 1 88 ? -0.485 16.609 -6.5 1 93.62 88 SER A CA 1
ATOM 625 C C . SER A 1 88 ? -0.885 17.594 -7.598 1 93.62 88 SER A C 1
ATOM 627 O O . SER A 1 88 ? -0.037 18.062 -8.359 1 93.62 88 SER A O 1
ATOM 629 N N . HIS A 1 89 ? -2.119 17.906 -7.652 1 92.38 89 HIS A N 1
ATOM 630 C CA . HIS A 1 89 ? -2.604 18.875 -8.625 1 92.38 89 HIS A CA 1
ATOM 631 C C . HIS A 1 89 ? -2.201 20.297 -8.227 1 92.38 89 HIS A C 1
ATOM 633 O O . HIS A 1 89 ? -1.758 21.078 -9.07 1 92.38 89 HIS A O 1
ATOM 639 N N . GLU A 1 90 ? -2.293 20.594 -7.012 1 94.25 90 GLU A N 1
ATOM 640 C CA . GLU A 1 90 ? -2.068 21.953 -6.531 1 94.25 90 GLU A CA 1
ATOM 641 C C . GLU A 1 90 ? -0.585 22.219 -6.293 1 94.25 90 GLU A C 1
ATOM 643 O O . GLU A 1 90 ? -0.11 23.328 -6.496 1 94.25 90 GLU A O 1
ATOM 648 N N . HIS A 1 91 ? 0.067 21.172 -5.801 1 92.94 91 HIS A N 1
ATOM 649 C CA . HIS A 1 91 ? 1.484 21.281 -5.473 1 92.94 91 HIS A CA 1
ATOM 650 C C . HIS A 1 91 ? 2.275 20.125 -6.066 1 92.94 91 HIS A C 1
ATOM 652 O O . HIS A 1 91 ? 2.832 19.297 -5.332 1 92.94 91 HIS A O 1
ATOM 658 N N . PRO A 1 92 ? 2.512 20.062 -7.379 1 89.44 92 PRO A N 1
ATOM 659 C CA . PRO A 1 92 ? 3.068 18.891 -8.055 1 89.44 92 PRO A CA 1
ATOM 660 C C . PRO A 1 92 ? 4.5 18.578 -7.621 1 89.44 92 PRO A C 1
ATOM 662 O O . PRO A 1 92 ? 4.859 17.422 -7.434 1 89.44 92 PRO A O 1
ATOM 665 N N . ALA A 1 93 ? 5.266 19.594 -7.441 1 86.31 93 ALA A N 1
ATOM 666 C CA . ALA A 1 93 ? 6.66 19.375 -7.07 1 86.31 93 ALA A CA 1
ATOM 667 C C . ALA A 1 93 ? 6.766 18.781 -5.668 1 86.31 93 ALA A C 1
ATOM 669 O O . ALA A 1 93 ? 7.52 17.828 -5.445 1 86.31 93 ALA A O 1
ATOM 670 N N . SER A 1 94 ? 5.988 19.328 -4.73 1 89.94 94 SER A N 1
ATOM 671 C CA . SER A 1 94 ? 5.973 18.812 -3.365 1 89.94 94 SER A CA 1
ATOM 672 C C . SER A 1 94 ? 5.484 17.359 -3.326 1 89.94 94 SER A C 1
ATOM 674 O O . SER A 1 94 ? 6.074 16.516 -2.646 1 89.94 94 SER A O 1
ATOM 676 N N . ALA A 1 95 ? 4.434 17.094 -4.074 1 90.19 95 ALA A N 1
ATOM 677 C CA . ALA A 1 95 ? 3.846 15.75 -4.105 1 90.19 95 ALA A CA 1
ATOM 678 C C . ALA A 1 95 ? 4.836 14.727 -4.652 1 90.19 95 ALA A C 1
ATOM 680 O O . ALA A 1 95 ? 4.996 13.648 -4.086 1 90.19 95 ALA A O 1
ATOM 681 N N . ARG A 1 96 ? 5.457 15.07 -5.699 1 85.44 96 ARG A N 1
ATOM 682 C CA . ARG A 1 96 ? 6.438 14.172 -6.312 1 85.44 96 ARG A CA 1
ATOM 683 C C . ARG A 1 96 ? 7.598 13.898 -5.359 1 85.44 96 ARG A C 1
ATOM 685 O O . ARG A 1 96 ? 8.078 12.773 -5.27 1 85.44 96 ARG A O 1
ATOM 692 N N . PHE A 1 97 ? 8.023 14.914 -4.66 1 85.81 97 PHE A N 1
ATOM 693 C CA . PHE A 1 97 ? 9.117 14.766 -3.713 1 85.81 97 PHE A CA 1
ATOM 694 C C . PHE A 1 97 ? 8.742 13.812 -2.586 1 85.81 97 PHE A C 1
ATOM 696 O O . PHE A 1 97 ? 9.5 12.906 -2.254 1 85.81 97 PHE A O 1
ATOM 703 N N . LEU A 1 98 ? 7.57 13.992 -2.021 1 87.62 98 LEU A N 1
ATOM 704 C CA . LEU A 1 98 ? 7.113 13.188 -0.896 1 87.62 98 LEU A CA 1
ATOM 705 C C . LEU A 1 98 ? 6.906 11.734 -1.313 1 87.62 98 LEU A C 1
ATOM 707 O O . LEU A 1 98 ? 7.094 10.82 -0.508 1 87.62 98 LEU A O 1
ATOM 711 N N . LEU A 1 99 ? 6.547 11.492 -2.553 1 81.5 99 LEU A N 1
ATOM 712 C CA . LEU A 1 99 ? 6.352 10.141 -3.066 1 81.5 99 LEU A CA 1
ATOM 713 C C . LEU A 1 99 ? 7.691 9.438 -3.26 1 81.5 99 LEU A C 1
ATOM 715 O O . LEU A 1 99 ? 7.785 8.219 -3.104 1 81.5 99 LEU A O 1
ATOM 719 N N . ARG A 1 100 ? 8.703 10.18 -3.537 1 78.56 100 ARG A N 1
ATOM 720 C CA . ARG A 1 100 ? 9.984 9.594 -3.92 1 78.56 100 ARG A CA 1
ATOM 721 C C . ARG A 1 100 ? 10.906 9.445 -2.711 1 78.56 100 ARG A C 1
ATOM 723 O O . ARG A 1 100 ? 11.781 8.578 -2.697 1 78.56 100 ARG A O 1
ATOM 730 N N . VAL A 1 101 ? 10.758 10.352 -1.836 1 75.88 101 VAL A N 1
ATOM 731 C CA . VAL A 1 101 ? 11.625 10.336 -0.662 1 75.88 101 VAL A CA 1
ATOM 732 C C . VAL A 1 101 ? 10.828 9.883 0.561 1 75.88 101 VAL A C 1
ATOM 734 O O . VAL A 1 101 ? 9.891 10.562 0.99 1 75.88 101 VAL A O 1
ATOM 737 N N . ARG A 1 102 ? 11.305 8.727 1.025 1 74.62 102 ARG A N 1
ATOM 738 C CA . ARG A 1 102 ? 10.633 8.219 2.213 1 74.62 102 ARG A CA 1
ATOM 739 C C . ARG A 1 102 ? 11.203 8.844 3.48 1 74.62 102 ARG A C 1
ATOM 741 O O . ARG A 1 102 ? 12.422 9 3.605 1 74.62 102 ARG A O 1
ATOM 748 N N . ARG A 1 103 ? 10.328 9.172 4.352 1 73.06 103 ARG A N 1
ATOM 749 C CA . ARG A 1 103 ? 10.695 9.773 5.629 1 73.06 103 ARG A CA 1
ATOM 750 C C . ARG A 1 103 ? 11.695 8.891 6.375 1 73.06 103 ARG A C 1
ATOM 752 O O . ARG A 1 103 ? 12.664 9.391 6.941 1 73.06 103 ARG A O 1
ATOM 759 N N . ASP A 1 104 ? 11.445 7.625 6.258 1 72.81 104 ASP A N 1
ATOM 760 C CA . ASP A 1 104 ? 12.281 6.703 7.023 1 72.81 104 ASP A CA 1
ATOM 761 C C . ASP A 1 104 ? 13.703 6.676 6.484 1 72.81 104 ASP A C 1
ATOM 763 O O . ASP A 1 104 ? 14.656 6.457 7.238 1 72.81 104 ASP A O 1
ATOM 767 N N . GLU A 1 105 ? 13.812 6.859 5.207 1 71.81 105 GLU A N 1
ATOM 768 C CA . GLU A 1 105 ? 15.141 6.934 4.613 1 71.81 105 GLU A CA 1
ATOM 769 C C . GLU A 1 105 ? 15.906 8.156 5.121 1 71.81 105 GLU A C 1
ATOM 771 O O . GLU A 1 105 ? 17.109 8.086 5.352 1 71.81 105 GLU A O 1
ATOM 776 N N . LEU A 1 106 ? 15.18 9.203 5.383 1 73.38 106 LEU A N 1
ATOM 777 C CA . LEU A 1 106 ? 15.781 10.438 5.879 1 73.38 106 LEU A CA 1
ATOM 778 C C . LEU A 1 106 ? 16.172 10.297 7.348 1 73.38 106 LEU A C 1
ATOM 780 O O . LEU A 1 106 ? 17.281 10.648 7.734 1 73.38 106 LEU A O 1
ATOM 784 N N . LEU A 1 107 ? 15.32 9.727 8.094 1 70.56 107 LEU A N 1
ATOM 785 C CA . LEU A 1 107 ? 15.562 9.602 9.523 1 70.56 107 LEU A CA 1
ATOM 786 C C . LEU A 1 107 ? 16.641 8.562 9.805 1 70.56 107 LEU A C 1
ATOM 788 O O . LEU A 1 107 ? 17.328 8.633 10.828 1 70.56 107 LEU A O 1
ATOM 792 N N . GLY A 1 108 ? 16.719 7.637 8.93 1 67.88 108 GLY A N 1
ATOM 793 C CA . GLY A 1 108 ? 17.719 6.605 9.109 1 67.88 108 GLY A CA 1
ATOM 794 C C . GLY A 1 108 ? 19.109 7.035 8.664 1 67.88 108 GLY A C 1
ATOM 795 O O . GLY A 1 108 ? 20.094 6.336 8.906 1 67.88 108 GLY A O 1
ATOM 796 N N . ALA A 1 109 ? 19.141 8.141 8.156 1 65.56 109 ALA A N 1
ATOM 797 C CA . ALA A 1 109 ? 20.438 8.609 7.676 1 65.56 109 ALA A CA 1
ATOM 798 C C . ALA A 1 109 ? 21.312 9.102 8.828 1 65.56 109 ALA A C 1
ATOM 800 O O . ALA A 1 109 ? 20.797 9.633 9.812 1 65.56 109 ALA A O 1
ATOM 801 N N . ALA A 1 110 ? 22.484 8.664 8.914 1 66.12 110 ALA A N 1
ATOM 802 C CA . ALA A 1 110 ? 23.453 8.906 9.984 1 66.12 110 ALA A CA 1
ATOM 803 C C . ALA A 1 110 ? 23.625 10.398 10.242 1 66.12 110 ALA A C 1
ATOM 805 O O . ALA A 1 110 ? 23.984 10.812 11.352 1 66.12 110 ALA A O 1
ATOM 806 N N . ASP A 1 111 ? 23.281 11.234 9.406 1 75.5 111 ASP A N 1
ATOM 807 C CA . ASP A 1 111 ? 23.688 12.625 9.547 1 75.5 111 ASP A CA 1
ATOM 808 C C . ASP A 1 111 ? 22.469 13.547 9.625 1 75.5 111 ASP A C 1
ATOM 810 O O . ASP A 1 111 ? 22.547 14.719 9.258 1 75.5 111 ASP A O 1
ATOM 814 N N . VAL A 1 112 ? 21.422 13.086 10.219 1 79.75 112 VAL A N 1
ATOM 815 C CA . VAL A 1 112 ? 20.266 13.961 10.375 1 79.75 112 VAL A CA 1
ATOM 816 C C . VAL A 1 112 ? 20.391 14.758 11.68 1 79.75 112 VAL A C 1
ATOM 818 O O . VAL A 1 112 ? 20.484 14.172 12.758 1 79.75 112 VAL A O 1
ATOM 821 N N . PRO A 1 113 ? 20.438 16.078 11.578 1 85.25 113 PRO A N 1
ATOM 822 C CA . PRO A 1 113 ? 20.516 16.906 12.789 1 85.25 113 PRO A CA 1
ATOM 823 C C . PRO A 1 113 ? 19.375 16.609 13.758 1 85.25 113 PRO A C 1
ATOM 825 O O . PRO A 1 113 ? 18.25 16.344 13.336 1 85.25 113 PRO A O 1
ATOM 828 N N . ALA A 1 114 ? 19.719 16.703 15.023 1 87.31 114 ALA A N 1
ATOM 829 C CA . ALA A 1 114 ? 18.766 16.391 16.078 1 87.31 114 ALA A CA 1
ATOM 830 C C . ALA A 1 114 ? 17.531 17.281 15.992 1 87.31 114 ALA A C 1
ATOM 832 O O . ALA A 1 114 ? 16.406 16.812 16.203 1 87.31 114 ALA A O 1
ATOM 833 N N . GLU A 1 115 ? 17.781 18.484 15.703 1 90.88 115 GLU A N 1
ATOM 834 C CA . GLU A 1 115 ? 16.672 19.422 15.609 1 90.88 115 GLU A CA 1
ATOM 835 C C . GLU A 1 115 ? 15.711 19.047 14.484 1 90.88 115 GLU A C 1
ATOM 837 O O . GLU A 1 115 ? 14.492 19.141 14.641 1 90.88 115 GLU A O 1
ATOM 842 N N . LEU A 1 116 ? 16.25 18.656 13.398 1 91.62 116 LEU A N 1
ATOM 843 C CA . LEU A 1 116 ? 15.438 18.203 12.266 1 91.62 116 LEU A CA 1
ATOM 844 C C . LEU A 1 116 ? 14.656 16.953 12.617 1 91.62 116 LEU A C 1
ATOM 846 O O . LEU A 1 116 ? 13.469 16.844 12.305 1 91.62 116 LEU A O 1
ATOM 850 N N . ALA A 1 117 ? 15.297 16.047 13.289 1 90.75 117 ALA A N 1
ATOM 851 C CA . ALA A 1 117 ? 14.633 14.828 13.742 1 90.75 117 ALA A CA 1
ATOM 852 C C . ALA A 1 117 ? 13.453 15.148 14.656 1 90.75 117 ALA A C 1
ATOM 854 O O . ALA A 1 117 ? 12.383 14.539 14.539 1 90.75 117 ALA A O 1
ATOM 855 N N . ASP A 1 118 ? 13.664 16.109 15.508 1 93.56 118 ASP A N 1
ATOM 856 C CA . ASP A 1 118 ? 12.602 16.516 16.422 1 93.56 118 ASP A CA 1
ATOM 857 C C . ASP A 1 118 ? 11.422 17.109 15.656 1 93.56 118 ASP A C 1
ATOM 859 O O . ASP A 1 118 ? 10.266 16.844 15.992 1 93.56 118 ASP A O 1
ATOM 863 N N . GLU A 1 119 ? 11.75 17.859 14.664 1 94.75 119 GLU A N 1
ATOM 864 C CA . GLU A 1 119 ? 10.695 18.469 13.859 1 94.75 119 GLU A CA 1
ATOM 865 C C . GLU A 1 119 ? 9.922 17.406 13.07 1 94.75 119 GLU A C 1
ATOM 867 O O . GLU A 1 119 ? 8.703 17.516 12.922 1 94.75 119 GLU A O 1
ATOM 872 N N . LEU A 1 120 ? 10.57 16.453 12.602 1 92.5 120 LEU A N 1
ATOM 873 C CA . LEU A 1 120 ? 9.922 15.359 11.891 1 92.5 120 LEU A CA 1
ATOM 874 C C . LEU A 1 120 ? 9.008 14.57 12.82 1 92.5 120 LEU A C 1
ATOM 876 O O . LEU A 1 120 ? 7.898 14.195 12.438 1 92.5 120 LEU A O 1
ATOM 880 N N . ARG A 1 121 ? 9.477 14.398 14.039 1 92.69 121 ARG A N 1
ATOM 881 C CA . ARG A 1 121 ? 8.664 13.703 15.023 1 92.69 121 ARG A CA 1
ATOM 882 C C . ARG A 1 121 ? 7.414 14.516 15.367 1 92.69 121 ARG A C 1
ATOM 884 O O . ARG A 1 121 ? 6.332 13.953 15.539 1 92.69 121 ARG A O 1
ATOM 891 N N . ARG A 1 122 ? 7.594 15.797 15.453 1 95.81 122 ARG A N 1
ATOM 892 C CA . ARG A 1 122 ? 6.449 16.656 15.727 1 95.81 122 ARG A CA 1
ATOM 893 C C . ARG A 1 122 ? 5.422 16.578 14.602 1 95.81 122 ARG A C 1
ATOM 895 O O . ARG A 1 122 ? 4.215 16.578 14.859 1 95.81 122 ARG A O 1
ATOM 902 N N . LEU A 1 123 ? 5.855 16.516 13.383 1 95.88 123 LEU A N 1
ATOM 903 C CA . LEU A 1 123 ? 4.961 16.359 12.242 1 95.88 123 LEU A CA 1
ATOM 904 C C . LEU A 1 123 ? 4.199 15.047 12.328 1 95.88 123 LEU A C 1
ATOM 906 O O . LEU A 1 123 ? 2.994 15.008 12.062 1 95.88 123 LEU A O 1
ATOM 910 N N . ASP A 1 124 ? 4.875 14 12.742 1 94.06 124 ASP A N 1
ATOM 911 C CA . ASP A 1 124 ? 4.23 12.711 12.953 1 94.06 124 ASP A CA 1
ATOM 912 C C . ASP A 1 124 ? 3.146 12.805 14.023 1 94.06 124 ASP A C 1
ATOM 914 O O . ASP A 1 124 ? 2.064 12.234 13.867 1 94.06 124 ASP A O 1
ATOM 918 N N . ASP A 1 125 ? 3.484 13.5 15.039 1 96.62 125 ASP A N 1
ATOM 919 C CA . ASP A 1 125 ? 2.525 13.695 16.125 1 96.62 125 ASP A CA 1
ATOM 920 C C . ASP A 1 125 ? 1.294 14.453 15.641 1 96.62 125 ASP A C 1
ATOM 922 O O . ASP A 1 125 ? 0.168 14.133 16.031 1 96.62 125 ASP A O 1
ATOM 926 N N . ASP A 1 126 ? 1.565 15.438 14.859 1 97.44 126 ASP A N 1
ATOM 927 C CA . ASP A 1 126 ? 0.461 16.219 14.312 1 97.44 126 ASP A CA 1
ATOM 928 C C . ASP A 1 126 ? -0.449 15.344 13.445 1 97.44 126 ASP A C 1
ATOM 930 O O . ASP A 1 126 ? -1.674 15.461 13.508 1 97.44 126 ASP A O 1
ATOM 934 N N . LEU A 1 127 ? 0.113 14.539 12.688 1 97.12 127 LEU A N 1
ATOM 935 C CA . LEU A 1 127 ? -0.656 13.617 11.859 1 97.12 127 LEU A CA 1
ATOM 936 C C . LEU A 1 127 ? -1.454 12.648 12.727 1 97.12 127 LEU A C 1
ATOM 938 O O . LEU A 1 127 ? -2.629 12.391 12.461 1 97.12 127 LEU A O 1
ATOM 942 N N . ALA A 1 128 ? -0.829 12.164 13.766 1 97.56 128 ALA A N 1
ATOM 943 C CA . ALA A 1 128 ? -1.51 11.266 14.703 1 97.56 128 ALA A CA 1
ATOM 944 C C . ALA A 1 128 ? -2.709 11.961 15.344 1 97.56 128 ALA A C 1
ATOM 946 O O . ALA A 1 128 ? -3.762 11.344 15.531 1 97.56 128 ALA A O 1
ATOM 947 N N . HIS A 1 129 ? -2.531 13.188 15.656 1 98 129 HIS A N 1
ATOM 948 C CA . HIS A 1 129 ? -3.629 13.945 16.234 1 98 129 HIS A CA 1
ATOM 949 C C . HIS A 1 129 ? -4.801 14.055 15.273 1 98 129 HIS A C 1
ATOM 951 O O . HIS A 1 129 ? -5.961 14 15.688 1 98 129 HIS A O 1
ATOM 957 N N . LEU A 1 130 ? -4.496 14.211 14.023 1 98.31 130 LEU A N 1
ATOM 958 C CA . LEU A 1 130 ? -5.551 14.234 13.016 1 98.31 130 LEU A CA 1
ATOM 959 C C . LEU A 1 130 ? -6.309 12.906 12.992 1 98.31 130 LEU A C 1
ATOM 961 O O . LEU A 1 130 ? -7.539 12.898 12.93 1 98.31 130 LEU A O 1
ATOM 965 N N . PHE A 1 131 ? -5.586 11.836 13.07 1 98.5 131 PHE A N 1
ATOM 966 C CA . PHE A 1 131 ? -6.215 10.523 13.07 1 98.5 131 PHE A CA 1
ATOM 967 C C . PHE A 1 131 ? -7.113 10.344 14.289 1 98.5 131 PHE A C 1
ATOM 969 O O . PHE A 1 131 ? -8.227 9.82 14.18 1 98.5 131 PHE A O 1
ATOM 976 N N . ILE A 1 132 ? -6.645 10.727 15.414 1 98.31 132 ILE A N 1
ATOM 977 C CA . ILE A 1 132 ? -7.406 10.633 16.656 1 98.31 132 ILE A CA 1
ATOM 978 C C . ILE A 1 132 ? -8.695 11.438 16.531 1 98.31 132 ILE A C 1
ATOM 980 O O . ILE A 1 132 ? -9.773 10.953 16.891 1 98.31 132 ILE A O 1
ATOM 984 N N . GLU A 1 133 ? -8.586 12.617 16.031 1 97.62 133 GLU A N 1
ATOM 985 C CA . GLU A 1 133 ? -9.758 13.469 15.828 1 97.62 133 GLU A CA 1
ATOM 986 C C . GLU A 1 133 ? -10.781 12.797 14.922 1 97.62 133 GLU A C 1
ATOM 988 O O . GLU A 1 133 ? -11.977 12.789 15.227 1 97.62 133 GLU A O 1
ATOM 993 N N . LEU A 1 134 ? -10.344 12.242 13.852 1 98.06 134 LEU A N 1
ATOM 994 C CA . LEU A 1 134 ? -11.242 11.602 12.898 1 98.06 134 LEU A CA 1
ATOM 995 C C . LEU A 1 134 ? -11.875 10.352 13.5 1 98.06 134 LEU A C 1
ATOM 997 O O . LEU A 1 134 ? -13.062 10.086 13.297 1 98.06 134 LEU A O 1
ATOM 1001 N N . ALA A 1 135 ? -11.094 9.609 14.266 1 97.94 135 ALA A N 1
ATOM 1002 C CA . ALA A 1 135 ? -11.625 8.43 14.938 1 97.94 135 ALA A CA 1
ATOM 1003 C C . ALA A 1 135 ? -12.734 8.812 15.914 1 97.94 135 ALA A C 1
ATOM 1005 O O . ALA A 1 135 ? -13.758 8.133 16 1 97.94 135 ALA A O 1
ATOM 1006 N N . GLU A 1 136 ? -12.477 9.859 16.625 1 97 136 GLU A N 1
ATOM 1007 C CA . GLU A 1 136 ? -13.484 10.352 17.562 1 97 136 GLU A CA 1
ATOM 1008 C C . GLU A 1 136 ? -14.758 10.766 16.844 1 97 136 GLU A C 1
ATOM 1010 O O . GLU A 1 136 ? -15.867 10.469 17.312 1 97 136 GLU A O 1
ATOM 1015 N N . LYS A 1 137 ? -14.641 11.391 15.727 1 96.19 137 LYS A N 1
ATOM 1016 C CA . LYS A 1 137 ? -15.805 11.859 14.977 1 96.19 137 LYS A CA 1
ATOM 1017 C C . LYS A 1 137 ? -16.578 10.695 14.375 1 96.19 137 LYS A C 1
ATOM 1019 O O . LYS A 1 137 ? -17.812 10.727 14.328 1 96.19 137 LYS A O 1
ATOM 1024 N N . VAL A 1 138 ? -15.898 9.664 13.953 1 96.81 138 VAL A N 1
ATOM 1025 C CA . VAL A 1 138 ? -16.547 8.57 13.25 1 96.81 138 VAL A CA 1
ATOM 1026 C C . VAL A 1 138 ? -17.156 7.594 14.266 1 96.81 138 VAL A C 1
ATOM 1028 O O . VAL A 1 138 ? -18.281 7.141 14.094 1 96.81 138 VAL A O 1
ATOM 1031 N N . TRP A 1 139 ? -16.422 7.32 15.383 1 96.19 139 TRP A N 1
ATOM 1032 C CA . TRP A 1 139 ? -16.844 6.234 16.266 1 96.19 139 TRP A CA 1
ATOM 1033 C C . TRP A 1 139 ? -16.969 6.723 17.703 1 96.19 139 TRP A C 1
ATOM 1035 O O . TRP A 1 139 ? -17.422 5.98 18.578 1 96.19 139 TRP A O 1
ATOM 1045 N N . GLY A 1 140 ? -16.562 7.938 18.016 1 95.88 140 GLY A N 1
ATOM 1046 C CA . GLY A 1 140 ? -16.516 8.391 19.391 1 95.88 140 GLY A CA 1
ATOM 1047 C C . GLY A 1 140 ? -15.414 7.734 20.203 1 95.88 140 GLY A C 1
ATOM 1048 O O . GLY A 1 140 ? -15.516 7.621 21.422 1 95.88 140 GLY A O 1
ATOM 1049 N N . ARG A 1 141 ? -14.375 7.203 19.531 1 96.31 141 ARG A N 1
ATOM 1050 C CA . ARG A 1 141 ? -13.305 6.441 20.172 1 96.31 141 ARG A CA 1
ATOM 1051 C C . ARG A 1 141 ? -11.945 7.031 19.828 1 96.31 141 ARG A C 1
ATOM 1053 O O . ARG A 1 141 ? -11.758 7.613 18.766 1 96.31 141 ARG A O 1
ATOM 1060 N N . ARG A 1 142 ? -10.938 6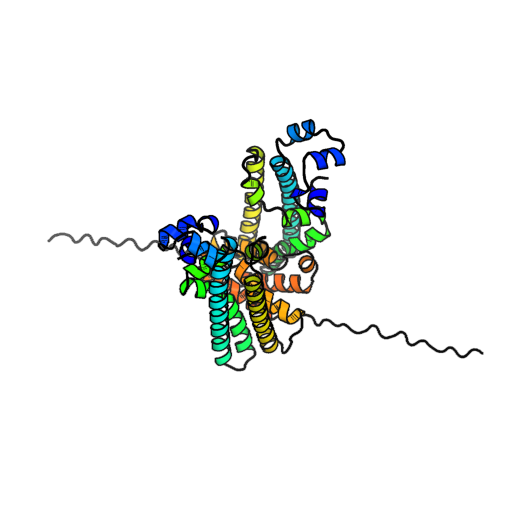.816 20.688 1 96.81 142 ARG A N 1
ATOM 1061 C CA . ARG A 1 142 ? -9.586 7.328 20.516 1 96.81 142 ARG A CA 1
ATOM 1062 C C . ARG A 1 142 ? -8.555 6.223 20.734 1 96.81 142 ARG A C 1
ATOM 1064 O O . ARG A 1 142 ? -7.355 6.496 20.828 1 96.81 142 ARG A O 1
ATOM 1071 N N . ASP A 1 143 ? -9.031 5.02 20.875 1 95.88 143 ASP A N 1
ATOM 1072 C CA . ASP A 1 143 ? -8.133 3.914 21.188 1 95.88 143 ASP A CA 1
ATOM 1073 C C . ASP A 1 143 ? -7.336 3.488 19.953 1 95.88 143 ASP A C 1
ATOM 1075 O O . ASP A 1 143 ? -7.641 3.912 18.844 1 95.88 143 ASP A O 1
ATOM 1079 N N . GLN A 1 144 ? -6.383 2.619 20.188 1 95.06 144 GLN A N 1
ATOM 1080 C CA . GLN A 1 144 ? -5.422 2.205 19.172 1 95.06 144 GLN A CA 1
ATOM 1081 C C . GLN A 1 144 ? -6.129 1.559 17.984 1 95.06 144 GLN A C 1
ATOM 1083 O O . GLN A 1 144 ? -5.734 1.767 16.828 1 95.06 144 GLN A O 1
ATOM 1088 N N . GLN A 1 145 ? -7.164 0.827 18.266 1 94.69 145 GLN A N 1
ATOM 1089 C CA . GLN A 1 145 ? -7.852 0.111 17.188 1 94.69 145 GLN A CA 1
ATOM 1090 C C . GLN A 1 145 ? -8.594 1.077 16.266 1 94.69 145 GLN A C 1
ATOM 1092 O O . GLN A 1 145 ? -8.523 0.948 15.047 1 94.69 145 GLN A O 1
ATOM 1097 N N . ALA A 1 146 ? -9.281 2.07 16.875 1 97.12 146 ALA A N 1
ATOM 1098 C CA . ALA A 1 146 ? -10.008 3.064 16.094 1 97.12 146 ALA A CA 1
ATOM 1099 C C . ALA A 1 146 ? -9.047 3.955 15.305 1 97.12 146 ALA A C 1
ATOM 1101 O O . ALA A 1 146 ? -9.25 4.199 14.117 1 97.12 146 ALA A O 1
ATOM 1102 N N . VAL A 1 147 ? -8.039 4.371 15.953 1 97.62 147 VAL A N 1
ATOM 1103 C CA . VAL A 1 147 ? -7.055 5.238 15.32 1 97.62 147 VAL A CA 1
ATOM 1104 C C . VAL A 1 147 ? -6.32 4.473 14.219 1 97.62 147 VAL A C 1
ATOM 1106 O O . VAL A 1 147 ? -6.035 5.02 13.156 1 97.62 147 VAL A O 1
ATOM 1109 N N . GLY A 1 148 ? -6.016 3.213 14.477 1 96 148 GLY A N 1
ATOM 1110 C CA . GLY A 1 148 ? -5.398 2.365 13.469 1 96 148 GLY A CA 1
ATOM 1111 C C . GLY A 1 148 ? -6.238 2.211 12.219 1 96 148 GLY A C 1
ATOM 1112 O O . GLY A 1 148 ? -5.711 2.189 11.102 1 96 148 GLY A O 1
ATOM 1113 N N . ALA A 1 149 ? -7.539 2.104 12.414 1 97.19 149 ALA A N 1
ATOM 1114 C CA . ALA A 1 149 ? -8.445 2.004 11.273 1 97.19 149 ALA A CA 1
ATOM 1115 C C . ALA A 1 149 ? -8.422 3.285 10.445 1 97.19 149 ALA A C 1
ATOM 1117 O O . ALA A 1 149 ? -8.453 3.234 9.211 1 97.19 149 ALA A O 1
ATOM 1118 N N . ILE A 1 150 ? -8.352 4.449 11.117 1 98.25 150 ILE A N 1
ATOM 1119 C CA . ILE A 1 150 ? -8.258 5.723 10.414 1 98.25 150 ILE A CA 1
ATOM 1120 C C . ILE A 1 150 ? -6.945 5.801 9.648 1 98.25 150 ILE A C 1
ATOM 1122 O O . ILE A 1 150 ? -6.918 6.23 8.492 1 98.25 150 ILE A O 1
ATOM 1126 N N . ARG A 1 151 ? -5.879 5.395 10.25 1 97.5 151 ARG A N 1
ATOM 1127 C CA . ARG A 1 151 ? -4.578 5.391 9.594 1 97.5 151 ARG A CA 1
ATOM 1128 C C . ARG A 1 151 ? -4.605 4.527 8.336 1 97.5 151 ARG A C 1
ATOM 1130 O O . ARG A 1 151 ? -4.07 4.922 7.297 1 97.5 151 ARG A O 1
ATOM 1137 N N . THR A 1 152 ? -5.223 3.381 8.438 1 96.81 152 THR A N 1
ATOM 1138 C CA . THR A 1 152 ? -5.395 2.508 7.285 1 96.81 152 THR A CA 1
ATOM 1139 C C . THR A 1 152 ? -6.09 3.248 6.145 1 96.81 152 THR A C 1
ATOM 1141 O O . THR A 1 152 ? -5.648 3.182 4.996 1 96.81 152 THR A O 1
ATOM 1144 N N . CYS A 1 153 ? -7.051 4 6.422 1 98.38 153 CYS A N 1
ATOM 1145 C CA . CYS A 1 153 ? -7.863 4.699 5.434 1 98.38 153 CYS A CA 1
ATOM 1146 C C . CYS A 1 153 ? -7.098 5.863 4.82 1 98.38 153 CYS A C 1
ATOM 1148 O O . CYS A 1 153 ? -7.207 6.121 3.621 1 98.38 153 CYS A O 1
ATOM 1150 N N . VAL A 1 154 ? -6.312 6.52 5.621 1 98 154 VAL A N 1
ATOM 1151 C CA . VAL A 1 154 ? -5.773 7.812 5.211 1 98 154 VAL A CA 1
ATOM 1152 C C . VAL A 1 154 ? -4.348 7.641 4.695 1 98 154 VAL A C 1
ATOM 1154 O O . VAL A 1 154 ? -3.857 8.461 3.918 1 98 154 VAL A O 1
ATOM 1157 N N . VAL A 1 155 ? -3.689 6.586 5.105 1 95.31 155 VAL A N 1
ATOM 1158 C CA . VAL A 1 155 ? -2.287 6.422 4.742 1 95.31 155 VAL A CA 1
ATOM 1159 C C . VAL A 1 155 ? -2.119 5.168 3.887 1 95.31 155 VAL A C 1
ATOM 1161 O O . VAL A 1 155 ? -1.702 5.25 2.729 1 95.31 155 VAL A O 1
ATOM 1164 N N . GLU A 1 156 ? -2.504 3.996 4.379 1 95.12 156 GLU A N 1
ATOM 1165 C CA . GLU A 1 156 ? -2.191 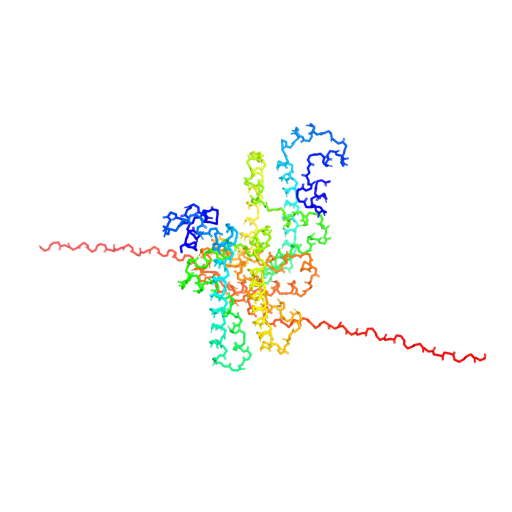2.738 3.705 1 95.12 156 GLU A CA 1
ATOM 1166 C C . GLU A 1 156 ? -2.975 2.598 2.402 1 95.12 156 GLU A C 1
ATOM 1168 O O . GLU A 1 156 ? -2.402 2.266 1.362 1 95.12 156 GLU A O 1
ATOM 1173 N N . LEU A 1 157 ? -4.281 2.865 2.414 1 96.88 157 LEU A N 1
ATOM 1174 C CA . LEU A 1 157 ? -5.117 2.67 1.234 1 96.88 157 LEU A CA 1
ATOM 1175 C C . LEU A 1 157 ? -4.727 3.646 0.127 1 96.88 157 LEU A C 1
ATOM 1177 O O . LEU A 1 157 ? -4.5 3.238 -1.014 1 96.88 157 LEU A O 1
ATOM 1181 N N . PRO A 1 158 ? -4.617 4.938 0.393 1 96.12 158 PRO A N 1
ATOM 1182 C CA . PRO A 1 158 ? -4.211 5.828 -0.695 1 96.12 158 PRO A CA 1
ATOM 1183 C C . PRO A 1 158 ? -2.826 5.496 -1.243 1 96.12 158 PRO A C 1
ATOM 1185 O O . PRO A 1 158 ? -2.586 5.625 -2.447 1 96.12 158 PRO A O 1
ATOM 1188 N N . THR A 1 159 ? -1.931 5.105 -0.378 1 91.75 159 THR A N 1
ATOM 1189 C CA . THR A 1 159 ? -0.596 4.727 -0.828 1 91.75 159 THR A CA 1
ATOM 1190 C C . THR A 1 159 ? -0.665 3.543 -1.786 1 91.75 159 THR A C 1
ATOM 1192 O O . THR A 1 159 ? 0.071 3.492 -2.773 1 91.75 159 THR A O 1
ATOM 1195 N N . ALA A 1 160 ? -1.536 2.703 -1.546 1 91.44 160 ALA A N 1
ATOM 1196 C CA . ALA A 1 160 ? -1.656 1.493 -2.355 1 91.44 160 ALA A CA 1
ATOM 1197 C C . ALA A 1 160 ? -2.41 1.774 -3.652 1 91.44 160 ALA A C 1
ATOM 1199 O O . ALA A 1 160 ? -2.119 1.174 -4.691 1 91.44 160 ALA A O 1
ATOM 1200 N N . LEU A 1 161 ? -3.35 2.619 -3.615 1 94.38 161 LEU A N 1
ATOM 1201 C CA . LEU A 1 161 ? -4.246 2.779 -4.754 1 94.38 161 LEU A CA 1
ATOM 1202 C C . LEU A 1 161 ? -3.818 3.955 -5.625 1 94.38 161 LEU A C 1
ATOM 1204 O O . LEU A 1 161 ? -4.176 4.023 -6.805 1 94.38 161 LEU A O 1
ATOM 1208 N N . LEU A 1 162 ? -3.141 4.898 -5.02 1 91.94 162 LEU A N 1
ATOM 1209 C CA . LEU A 1 162 ? -2.645 6.059 -5.754 1 91.94 162 LEU A CA 1
ATOM 1210 C C . LEU A 1 162 ? -1.125 6.02 -5.871 1 91.94 162 LEU A C 1
ATOM 1212 O O . LEU A 1 162 ? -0.449 7.012 -5.582 1 91.94 162 LEU A O 1
ATOM 1216 N N . ILE A 1 163 ? -0.607 4.961 -6.324 1 75.12 163 ILE A N 1
ATOM 1217 C CA . ILE A 1 163 ? 0.77 4.512 -6.16 1 75.12 163 ILE A CA 1
ATOM 1218 C C . ILE A 1 163 ? 1.682 5.273 -7.117 1 75.12 163 ILE A C 1
ATOM 1220 O O . ILE A 1 163 ? 2.898 5.32 -6.922 1 75.12 163 ILE A O 1
ATOM 1224 N N . ASP A 1 164 ? 1.179 5.738 -8.242 1 76.94 164 ASP A N 1
ATOM 1225 C CA . ASP A 1 164 ? 1.981 6.461 -9.219 1 76.94 164 ASP A CA 1
ATOM 1226 C C . ASP A 1 164 ? 1.196 7.625 -9.828 1 76.94 164 ASP A C 1
ATOM 1228 O O . ASP A 1 164 ? 0.042 7.855 -9.461 1 76.94 164 ASP A O 1
ATOM 1232 N N . ALA A 1 165 ? 1.92 8.375 -10.656 1 74.69 165 ALA A N 1
ATOM 1233 C CA . ALA A 1 165 ? 1.353 9.578 -11.25 1 74.69 165 ALA A CA 1
ATOM 1234 C C . ALA A 1 165 ? 0.076 9.266 -12.023 1 74.69 165 ALA A C 1
ATOM 1236 O O . ALA A 1 165 ? -0.878 10.047 -12.008 1 74.69 165 ALA A O 1
ATOM 1237 N N . HIS A 1 166 ? 0.097 8.172 -12.664 1 82.38 166 HIS A N 1
ATOM 1238 C CA . HIS A 1 166 ? -1.078 7.797 -13.445 1 82.38 166 HIS A CA 1
ATOM 1239 C C . HIS A 1 166 ? -2.281 7.555 -12.539 1 82.38 166 HIS A C 1
ATOM 1241 O O . HIS A 1 166 ? -3.373 8.062 -12.797 1 82.38 166 HIS A O 1
ATOM 1247 N N . ALA A 1 167 ? -2.047 6.906 -11.484 1 86.56 167 ALA A N 1
ATOM 1248 C CA . ALA A 1 167 ? -3.125 6.598 -10.555 1 86.56 167 ALA A CA 1
ATOM 1249 C C . ALA A 1 167 ? -3.635 7.859 -9.859 1 86.56 167 ALA A C 1
ATOM 1251 O O . ALA A 1 167 ? -4.832 7.988 -9.594 1 86.56 167 ALA A O 1
ATOM 1252 N N . LEU A 1 168 ? -2.736 8.766 -9.641 1 88.25 168 LEU A N 1
ATOM 1253 C CA . LEU A 1 168 ? -3.1 10.008 -8.961 1 88.25 168 LEU A CA 1
ATOM 1254 C C . LEU A 1 168 ? -4.109 10.797 -9.789 1 88.25 168 LEU A C 1
ATOM 1256 O O . LEU A 1 168 ? -4.902 11.562 -9.234 1 88.25 168 LEU A O 1
ATOM 1260 N N . HIS A 1 169 ? -4.094 10.531 -11.062 1 88.12 169 HIS A N 1
ATOM 1261 C CA . HIS A 1 169 ? -4.957 11.305 -11.945 1 88.12 169 HIS A CA 1
ATOM 1262 C C . HIS A 1 169 ? -6.047 10.43 -12.555 1 88.12 169 HIS A C 1
ATOM 1264 O O . HIS A 1 169 ? -6.762 10.859 -13.469 1 88.12 169 HIS A O 1
ATOM 1270 N N . ASP A 1 170 ? -6.176 9.258 -12.125 1 91.69 170 ASP A N 1
ATOM 1271 C CA . ASP A 1 170 ? -7.168 8.305 -12.609 1 91.69 170 ASP A CA 1
ATOM 1272 C C . ASP A 1 170 ? -8.445 8.367 -11.781 1 91.69 170 ASP A C 1
ATOM 1274 O O . ASP A 1 170 ? -8.453 7.973 -10.609 1 91.69 170 ASP A O 1
ATOM 1278 N N . ALA A 1 171 ? -9.523 8.789 -12.398 1 93.69 171 ALA A N 1
ATOM 1279 C CA . ALA A 1 171 ? -10.797 8.938 -11.703 1 93.69 171 ALA A CA 1
ATOM 1280 C C . ALA A 1 171 ? -11.281 7.598 -11.148 1 93.69 171 ALA A C 1
ATOM 1282 O O . ALA A 1 171 ? -11.883 7.547 -10.078 1 93.69 171 ALA A O 1
ATOM 1283 N N . ALA A 1 172 ? -11.031 6.551 -11.836 1 94.06 172 ALA A N 1
ATOM 1284 C CA . ALA A 1 172 ? -11.445 5.227 -11.383 1 94.06 172 ALA A CA 1
ATOM 1285 C C . ALA A 1 172 ? -10.688 4.824 -10.117 1 94.06 172 ALA A C 1
ATOM 1287 O O . ALA A 1 172 ? -11.258 4.211 -9.211 1 94.06 172 ALA A O 1
ATOM 1288 N N . ALA A 1 173 ? -9.445 5.184 -10.078 1 94.94 173 ALA A N 1
ATOM 1289 C CA . ALA A 1 173 ? -8.648 4.891 -8.891 1 94.94 173 ALA A CA 1
ATOM 1290 C C . ALA A 1 173 ? -9.188 5.633 -7.672 1 94.94 173 ALA A C 1
ATOM 1292 O O . ALA A 1 173 ? -9.25 5.07 -6.578 1 94.94 173 ALA A O 1
ATOM 1293 N N . LEU A 1 174 ? -9.57 6.867 -7.879 1 96.25 174 LEU A N 1
ATOM 1294 C CA . LEU A 1 174 ? -10.117 7.668 -6.789 1 96.25 174 LEU A CA 1
ATOM 1295 C C . LEU A 1 174 ? -11.453 7.098 -6.316 1 96.25 174 LEU A C 1
ATOM 1297 O O . LEU A 1 174 ? -11.742 7.098 -5.117 1 96.25 174 LEU A O 1
ATOM 1301 N N . GLN A 1 175 ? -12.227 6.641 -7.238 1 96.88 175 GLN A N 1
ATOM 1302 C CA . GLN A 1 175 ? -13.5 6.027 -6.879 1 96.88 175 GLN A CA 1
ATOM 1303 C C . GLN A 1 175 ? -13.281 4.754 -6.066 1 96.88 175 GLN A C 1
ATOM 1305 O O . GLN A 1 175 ? -13.984 4.512 -5.082 1 96.88 175 GLN A O 1
ATOM 1310 N N . ARG A 1 176 ? -12.336 3.955 -6.488 1 97.44 176 ARG A N 1
ATOM 1311 C CA . ARG A 1 176 ? -12.023 2.736 -5.754 1 97.44 176 ARG A CA 1
ATOM 1312 C C . ARG A 1 176 ? -11.516 3.059 -4.348 1 97.44 176 ARG A C 1
ATOM 1314 O O . ARG A 1 176 ? -11.891 2.391 -3.383 1 97.44 176 ARG A O 1
ATOM 1321 N N . LEU A 1 177 ? -10.688 4.102 -4.258 1 98.12 177 LEU A N 1
ATOM 1322 C CA . LEU A 1 177 ? -10.18 4.527 -2.957 1 98.12 177 LEU A CA 1
ATOM 1323 C C . LEU A 1 177 ? -11.328 4.926 -2.033 1 98.12 177 LEU A C 1
ATOM 1325 O O . LEU A 1 177 ? -11.406 4.453 -0.899 1 98.12 177 LEU A O 1
ATOM 1329 N N . ALA A 1 178 ? -12.188 5.758 -2.559 1 98.38 178 ALA A N 1
ATOM 1330 C CA . ALA A 1 178 ? -13.32 6.219 -1.756 1 98.38 178 ALA A CA 1
ATOM 1331 C C . ALA A 1 178 ? -14.195 5.047 -1.319 1 98.38 178 ALA A C 1
ATOM 1333 O O . ALA A 1 178 ? -14.617 4.98 -0.163 1 98.38 178 ALA A O 1
ATOM 1334 N N . ALA A 1 179 ? -14.461 4.133 -2.234 1 98.31 179 ALA A N 1
ATOM 1335 C CA . ALA A 1 179 ? -15.281 2.965 -1.924 1 98.31 179 ALA A CA 1
ATOM 1336 C C . ALA A 1 179 ? -14.617 2.105 -0.849 1 98.31 179 ALA A C 1
ATOM 1338 O O . ALA A 1 179 ? -15.281 1.655 0.088 1 98.31 179 ALA A O 1
ATOM 1339 N N . ALA A 1 180 ? -13.344 1.862 -0.974 1 98.5 180 ALA A N 1
ATOM 1340 C CA . ALA A 1 180 ? -12.609 1.059 0 1 98.5 180 ALA A CA 1
ATOM 1341 C C . ALA A 1 180 ? -12.617 1.719 1.376 1 98.5 180 ALA A C 1
ATOM 1343 O O . ALA A 1 180 ? -12.859 1.054 2.389 1 98.5 180 ALA A O 1
ATOM 1344 N N . VAL A 1 181 ? -12.367 3.039 1.424 1 98.62 181 VAL A N 1
ATOM 1345 C CA . VAL A 1 181 ? -12.352 3.785 2.68 1 98.62 181 VAL A CA 1
ATOM 1346 C C . VAL A 1 181 ? -13.719 3.688 3.352 1 98.62 181 VAL A C 1
ATOM 1348 O O . VAL A 1 181 ? -13.812 3.363 4.535 1 98.62 181 VAL A O 1
ATOM 1351 N N . ARG A 1 182 ? -14.781 3.895 2.598 1 98.56 182 ARG A N 1
ATOM 1352 C CA . ARG A 1 182 ? -16.125 3.854 3.164 1 98.56 182 ARG A CA 1
ATOM 1353 C C . ARG A 1 182 ? -16.453 2.463 3.695 1 98.56 182 ARG A C 1
ATOM 1355 O O . ARG A 1 182 ? -17.109 2.326 4.734 1 98.56 182 ARG A O 1
ATOM 1362 N N . ALA A 1 183 ? -16 1.466 3.018 1 98.38 183 ALA A N 1
ATOM 1363 C CA . ALA A 1 183 ? -16.25 0.095 3.453 1 98.38 183 ALA A CA 1
ATOM 1364 C C . ALA A 1 183 ? -15.523 -0.208 4.762 1 98.38 183 ALA A C 1
ATOM 1366 O O . ALA A 1 183 ? -16.078 -0.856 5.652 1 98.38 183 ALA A O 1
ATOM 1367 N N . VAL A 1 184 ? -14.289 0.204 4.867 1 98.06 184 VAL A N 1
ATOM 1368 C CA . VAL A 1 184 ? -13.523 -0 6.09 1 98.06 184 VAL A CA 1
ATOM 1369 C C . VAL A 1 184 ? -14.188 0.74 7.25 1 98.06 184 VAL A C 1
ATOM 1371 O O . VAL A 1 184 ? -14.312 0.199 8.352 1 98.06 184 VAL A O 1
ATOM 1374 N N . LEU A 1 185 ? -14.664 1.978 6.957 1 98 185 LEU A N 1
ATOM 1375 C CA . LEU A 1 185 ? -15.25 2.801 8.008 1 98 185 LEU A CA 1
ATOM 1376 C C . LEU A 1 185 ? -16.594 2.236 8.453 1 98 185 LEU A C 1
ATOM 1378 O O . LEU A 1 185 ? -17.062 2.541 9.555 1 98 185 LEU A O 1
ATOM 1382 N N . ALA A 1 186 ? -17.234 1.465 7.648 1 97.06 186 ALA A N 1
ATOM 1383 C CA . ALA A 1 186 ? -18.516 0.868 7.992 1 97.06 186 ALA A CA 1
ATOM 1384 C C . ALA A 1 186 ? -18.344 -0.268 9 1 97.06 186 ALA A C 1
ATOM 1386 O O . ALA A 1 186 ? -19.312 -0.711 9.617 1 97.06 186 ALA A O 1
ATOM 1387 N N . LEU A 1 187 ? -17.078 -0.699 9.141 1 96.19 187 LEU A N 1
ATOM 1388 C CA . LEU A 1 187 ? -16.797 -1.718 10.148 1 96.19 187 LEU A CA 1
ATOM 1389 C C . LEU A 1 187 ? -16.484 -1.079 11.5 1 96.19 187 LEU A C 1
ATOM 1391 O O . LEU A 1 187 ? -15.82 -0.048 11.562 1 96.19 187 LEU A O 1
ATOM 1395 N N . THR A 1 188 ? -17 -1.598 12.523 1 91.81 188 THR A N 1
ATOM 1396 C CA . THR A 1 188 ? -16.656 -1.127 13.859 1 91.81 188 THR A CA 1
ATOM 1397 C C . THR A 1 188 ? -15.336 -1.74 14.328 1 91.81 188 THR A C 1
ATOM 1399 O O . THR A 1 188 ? -15.195 -2.963 14.375 1 91.81 188 THR A O 1
ATOM 1402 N N . PRO A 1 189 ? -14.414 -0.887 14.602 1 92.69 189 PRO A N 1
ATOM 1403 C CA . PRO A 1 189 ? -13.156 -1.434 15.133 1 92.69 189 PRO A CA 1
ATOM 1404 C C . PRO A 1 189 ? -13.359 -2.207 16.438 1 92.69 189 PRO A C 1
ATOM 1406 O O . PRO A 1 189 ? -14.195 -1.83 17.25 1 92.69 189 PRO A O 1
ATOM 1409 N N . PRO A 1 190 ? -12.586 -3.303 16.562 1 90.56 190 PRO A N 1
ATOM 1410 C CA . PRO A 1 190 ? -12.75 -4.094 17.781 1 90.56 190 PRO A CA 1
ATOM 1411 C C . PRO A 1 190 ? -12.305 -3.338 19.031 1 90.56 190 PRO A C 1
ATOM 1413 O O . PRO A 1 190 ? -11.516 -2.398 18.953 1 90.56 190 PRO A O 1
ATOM 1416 N N . THR A 1 191 ? -13.023 -3.703 20.188 1 83.94 191 THR A N 1
ATOM 1417 C CA . THR A 1 191 ? -12.672 -3.078 21.453 1 83.94 191 THR A CA 1
ATOM 1418 C C . THR A 1 191 ? -11.594 -3.885 22.172 1 83.94 191 THR A C 1
ATOM 1420 O O . THR A 1 191 ? -11.5 -5.102 22 1 83.94 191 THR A O 1
ATOM 1423 N N . THR A 1 192 ? -10.531 -3.41 22.484 1 67.56 192 THR A N 1
ATOM 1424 C CA . THR A 1 192 ? -9.531 -4.117 23.266 1 67.56 192 THR A CA 1
ATOM 1425 C C . THR A 1 192 ? -10.133 -4.629 24.578 1 67.56 192 THR A C 1
ATOM 1427 O O . THR A 1 192 ? -10.594 -3.838 25.406 1 67.56 192 THR A O 1
ATOM 1430 N N . SER A 1 193 ? -11.094 -5.551 24.578 1 55.38 193 SER A N 1
ATOM 1431 C CA . SER A 1 193 ? -11.594 -6.078 25.844 1 55.38 193 SER A CA 1
ATOM 1432 C C . SER A 1 193 ? -10.445 -6.457 26.766 1 55.38 193 SER A C 1
ATOM 1434 O O . SER A 1 193 ? -9.703 -7.402 26.5 1 55.38 193 SER A O 1
ATOM 1436 N N . THR A 1 194 ? -9.625 -5.664 27.109 1 48.34 194 THR A N 1
ATOM 1437 C CA . THR A 1 194 ? -8.852 -6.133 28.25 1 48.34 194 THR A CA 1
ATOM 1438 C C . THR A 1 194 ? -9.773 -6.426 29.438 1 48.34 194 THR A C 1
ATOM 1440 O O . THR A 1 194 ? -10.148 -5.52 30.188 1 48.34 194 THR A O 1
ATOM 1443 N N . LYS A 1 195 ? -10.797 -7.168 29.312 1 45.44 195 LYS A N 1
ATOM 1444 C CA . LYS A 1 195 ? -11.391 -7.578 30.578 1 45.44 195 LYS A CA 1
ATOM 1445 C C . LYS A 1 195 ? -10.352 -8.211 31.5 1 45.44 195 LYS A C 1
ATOM 1447 O O . LYS A 1 195 ? -9.648 -9.141 31.094 1 45.44 195 LYS A O 1
ATOM 1452 N N . PRO A 1 196 ? -9.93 -7.488 32.5 1 49.31 196 PRO A N 1
ATOM 1453 C CA . PRO A 1 196 ? -9.078 -8.188 33.469 1 49.31 196 PRO A CA 1
ATOM 1454 C C . PRO A 1 196 ? -9.617 -9.562 33.812 1 49.31 196 PRO A C 1
ATOM 1456 O O . PRO A 1 196 ? -10.836 -9.758 33.906 1 49.31 196 PRO A O 1
ATOM 1459 N N . LYS A 1 197 ? -8.914 -10.57 33.5 1 51.66 197 LYS A N 1
ATOM 1460 C CA . LYS A 1 197 ? -9.305 -11.867 34.062 1 51.66 197 LYS A CA 1
ATOM 1461 C C . LYS A 1 197 ? -9.836 -11.734 35.469 1 51.66 197 LYS A C 1
ATOM 1463 O O . LYS A 1 197 ? -9.227 -11.062 36.312 1 51.66 197 LYS A O 1
ATOM 1468 N N . PRO A 1 198 ? -11.023 -12.094 35.688 1 53.38 198 PRO A N 1
ATOM 1469 C CA . PRO A 1 198 ? -11.469 -11.992 37.094 1 53.38 198 PRO A CA 1
ATOM 1470 C C . PRO A 1 198 ? -10.438 -12.516 38.094 1 53.38 198 PRO A C 1
ATOM 1472 O O . PRO A 1 198 ? -9.758 -13.508 37.812 1 53.38 198 PRO A O 1
ATOM 1475 N N . ARG A 1 199 ? -9.977 -11.742 38.906 1 53.72 199 ARG A N 1
ATOM 1476 C CA . ARG A 1 199 ? -9.078 -12.195 39.969 1 53.72 199 ARG A CA 1
ATOM 1477 C C . ARG A 1 199 ? -9.633 -13.445 40.656 1 53.72 199 ARG A C 1
ATOM 1479 O O . ARG A 1 199 ? -10.805 -13.492 41 1 53.72 199 ARG A O 1
ATOM 1486 N N . PRO A 1 200 ? -8.914 -14.562 40.469 1 54.06 200 PRO A N 1
ATOM 1487 C CA . PRO A 1 200 ? -9.438 -15.727 41.188 1 54.06 200 PRO A CA 1
ATOM 1488 C C . PRO A 1 200 ? -9.797 -15.414 42.625 1 54.06 200 PRO A C 1
ATOM 1490 O O . PRO A 1 200 ? -9.031 -14.75 43.312 1 54.06 200 PRO A O 1
ATOM 1493 N N . THR A 1 201 ? -11.039 -15.281 42.969 1 50.31 201 THR A N 1
ATOM 1494 C CA . THR A 1 201 ? -11.422 -15.172 44.375 1 50.31 201 THR A CA 1
ATOM 1495 C C . THR A 1 201 ? -10.75 -16.266 45.188 1 50.31 201 THR A C 1
ATOM 1497 O O . THR A 1 201 ? -10.93 -17.453 44.906 1 50.31 201 THR A O 1
ATOM 1500 N N . LEU A 1 202 ? -9.633 -16.078 45.781 1 49.88 202 LEU A N 1
ATOM 1501 C CA . LEU A 1 202 ? -9.07 -16.984 46.781 1 49.88 202 LEU A CA 1
ATOM 1502 C C . LEU A 1 202 ? -10.086 -17.297 47.875 1 49.88 202 LEU A C 1
ATOM 1504 O O . LEU A 1 202 ? -10.484 -16.406 48.625 1 49.88 202 LEU A O 1
ATOM 1508 N N . THR A 1 203 ? -10.883 -18.266 47.688 1 49.38 203 THR A N 1
ATOM 1509 C CA . THR A 1 203 ? -11.68 -18.797 48.781 1 49.38 203 THR A CA 1
ATOM 1510 C C . THR A 1 203 ? -10.812 -19.062 50.031 1 49.38 203 THR A C 1
ATOM 1512 O O . THR A 1 203 ? -9.859 -19.844 49.969 1 49.38 203 THR A O 1
ATOM 1515 N N . LYS A 1 204 ? -10.695 -18.156 51.031 1 50.28 204 LYS A N 1
ATOM 1516 C CA . LYS A 1 204 ? -10.156 -18.391 52.344 1 50.28 204 LYS A CA 1
ATOM 1517 C C . LYS A 1 204 ? -10.836 -19.578 53.031 1 50.28 204 LYS A C 1
ATOM 1519 O O . LYS A 1 204 ? -12.016 -19.516 53.375 1 50.28 204 LYS A O 1
ATOM 1524 N N . GLY A 1 205 ? -10.57 -20.797 52.625 1 37.62 205 GLY A N 1
ATOM 1525 C CA . GLY A 1 205 ? -11.023 -21.938 53.375 1 37.62 205 GLY A CA 1
ATOM 1526 C C . GLY A 1 205 ? -10.492 -21.953 54.812 1 37.62 205 GLY A C 1
ATOM 1527 O O . GLY A 1 205 ? -9.281 -21.953 55 1 37.62 205 GLY A O 1
ATOM 1528 N N . ALA A 1 206 ? -11.297 -21.453 55.812 1 44.47 206 ALA A N 1
ATOM 1529 C CA . ALA A 1 206 ? -11.086 -21.547 57.281 1 44.47 206 ALA A CA 1
ATOM 1530 C C . ALA A 1 206 ? -10.773 -22.984 57.688 1 44.47 206 ALA A C 1
ATOM 1532 O O . ALA A 1 206 ? -11.477 -23.922 57.281 1 44.47 206 ALA A O 1
ATOM 1533 N N . PRO A 1 207 ? -9.484 -23.156 58.125 1 42.91 207 PRO A N 1
ATOM 1534 C CA . PRO A 1 207 ? -9.133 -24.469 58.656 1 42.91 207 PRO A CA 1
ATOM 1535 C C . PRO A 1 207 ? -10.109 -24.938 59.75 1 42.91 207 PRO A C 1
ATOM 1537 O O . PRO A 1 207 ? -10.562 -24.125 60.562 1 42.91 207 PRO A O 1
ATOM 1540 N N . ARG A 1 208 ? -10.82 -26.016 59.562 1 30.56 208 ARG A N 1
ATOM 1541 C CA . ARG A 1 208 ? -11.367 -26.688 60.75 1 30.56 208 ARG A CA 1
ATOM 1542 C C . ARG A 1 208 ? -10.258 -27.234 61.625 1 30.56 208 ARG A C 1
ATOM 1544 O O . ARG A 1 208 ? -9.227 -27.688 61.125 1 30.56 208 ARG A O 1
ATOM 1551 N N . MET B 1 1 ? 16.859 -24.047 3.072 1 79.06 1 MET B N 1
ATOM 1552 C CA . MET B 1 1 ? 17.906 -23.438 3.869 1 79.06 1 MET B CA 1
ATOM 1553 C C . MET B 1 1 ? 18.047 -21.953 3.559 1 79.06 1 MET B C 1
ATOM 1555 O O . MET B 1 1 ? 17.859 -21.109 4.441 1 79.06 1 MET B O 1
ATOM 1559 N N . ALA B 1 2 ? 18.234 -21.703 2.33 1 75.56 2 ALA B N 1
ATOM 1560 C CA . ALA B 1 2 ? 18.375 -20.297 1.966 1 75.56 2 ALA B CA 1
ATOM 1561 C C . ALA B 1 2 ? 17.125 -19.516 2.33 1 75.56 2 ALA B C 1
ATOM 1563 O O . ALA B 1 2 ? 17.203 -18.406 2.855 1 75.56 2 ALA B O 1
ATOM 1564 N N . GLU B 1 3 ? 16.016 -20.078 2.119 1 80.44 3 GLU B N 1
ATOM 1565 C CA . GLU B 1 3 ? 14.734 -19.453 2.443 1 80.44 3 GLU B CA 1
ATOM 1566 C C . GLU B 1 3 ? 14.625 -19.172 3.939 1 80.44 3 GLU B C 1
ATOM 1568 O O . GLU B 1 3 ? 14.203 -18.094 4.344 1 80.44 3 GLU B O 1
ATOM 1573 N N . GLN B 1 4 ? 15.062 -20.125 4.68 1 79.5 4 GLN B N 1
ATOM 1574 C CA . GLN B 1 4 ? 14.977 -20 6.133 1 79.5 4 GLN B CA 1
ATOM 1575 C C . GLN B 1 4 ? 15.93 -18.922 6.652 1 79.5 4 GLN B C 1
ATOM 1577 O O . GLN B 1 4 ? 15.57 -18.141 7.539 1 79.5 4 GLN B O 1
ATOM 1582 N N . LEU B 1 5 ? 17.047 -18.922 6.098 1 78.75 5 LEU B N 1
ATOM 1583 C CA . LEU B 1 5 ? 18.047 -17.938 6.512 1 78.75 5 LEU B CA 1
ATOM 1584 C C . LEU B 1 5 ? 17.578 -16.516 6.188 1 78.75 5 LEU B C 1
ATOM 1586 O O . LEU B 1 5 ? 17.703 -15.617 7.02 1 78.75 5 LEU B O 1
ATOM 1590 N N . ALA B 1 6 ? 17.062 -16.406 5.031 1 76.62 6 ALA B N 1
ATOM 1591 C CA . ALA B 1 6 ? 16.547 -15.102 4.613 1 76.62 6 ALA B CA 1
ATOM 1592 C C . ALA B 1 6 ? 15.367 -14.672 5.469 1 76.62 6 ALA B C 1
ATOM 1594 O O . ALA B 1 6 ? 15.234 -13.492 5.816 1 76.62 6 ALA B O 1
ATOM 1595 N N . ALA B 1 7 ? 14.594 -15.609 5.855 1 76.25 7 ALA B N 1
ATOM 1596 C CA . ALA B 1 7 ? 13.398 -15.352 6.645 1 76.25 7 ALA B CA 1
ATOM 1597 C C . ALA B 1 7 ? 13.758 -14.93 8.07 1 76.25 7 ALA B C 1
ATOM 1599 O O . ALA B 1 7 ? 13.133 -14.031 8.633 1 76.25 7 ALA B O 1
ATOM 1600 N N . GLU B 1 8 ? 14.758 -15.516 8.57 1 77.25 8 GLU B N 1
ATOM 1601 C CA . GLU B 1 8 ? 15.125 -15.32 9.969 1 77.25 8 GLU B CA 1
ATOM 1602 C C . GLU B 1 8 ? 16 -14.078 10.133 1 77.25 8 GLU B C 1
ATOM 1604 O O . GLU B 1 8 ? 15.812 -13.305 11.078 1 77.25 8 GLU B O 1
ATOM 1609 N N . SER B 1 9 ? 16.891 -13.852 9.125 1 77.69 9 SER B N 1
ATOM 1610 C CA . SER B 1 9 ? 17.906 -12.82 9.336 1 77.69 9 SER B CA 1
ATOM 1611 C C . SER B 1 9 ? 17.891 -11.789 8.219 1 77.69 9 SER B C 1
ATOM 1613 O O . SER B 1 9 ? 18.688 -10.844 8.227 1 77.69 9 SER B O 1
ATOM 1615 N N . GLY B 1 10 ? 17 -11.953 7.344 1 78.75 10 GLY B N 1
ATOM 1616 C CA . GLY B 1 10 ? 16.906 -11.023 6.23 1 78.75 10 GLY B CA 1
ATOM 1617 C C . GLY B 1 10 ? 17.766 -11.414 5.051 1 78.75 10 GLY B C 1
ATOM 1618 O O . GLY B 1 10 ? 18.672 -12.242 5.188 1 78.75 10 GLY B O 1
ATOM 1619 N N . PRO B 1 11 ? 17.516 -10.75 3.918 1 75.75 11 PRO B N 1
ATOM 1620 C CA . PRO B 1 11 ? 18.219 -11.109 2.678 1 75.75 11 PRO B CA 1
ATOM 1621 C C . PRO B 1 11 ? 19.719 -10.891 2.764 1 75.75 11 PRO B C 1
ATOM 1623 O O . PRO B 1 11 ? 20.5 -11.68 2.211 1 75.75 11 PRO B O 1
ATOM 1626 N N . PRO B 1 12 ? 20.156 -9.906 3.467 1 75.69 12 PRO B N 1
ATOM 1627 C CA . PRO B 1 12 ? 21.609 -9.727 3.535 1 75.69 12 PRO B CA 1
ATOM 1628 C C . PRO B 1 12 ? 22.312 -10.883 4.238 1 75.69 12 PRO B C 1
ATOM 1630 O O . PRO B 1 12 ? 23.516 -11.102 4.012 1 75.69 12 PRO B O 1
ATOM 1633 N N . ALA B 1 13 ? 21.594 -11.523 4.996 1 79.81 13 ALA B N 1
ATOM 1634 C CA . ALA B 1 13 ? 22.188 -12.625 5.754 1 79.81 13 ALA B CA 1
ATOM 1635 C C . ALA B 1 13 ? 22.422 -13.836 4.859 1 79.81 13 ALA B C 1
ATOM 1637 O O . ALA B 1 13 ? 23.156 -14.758 5.238 1 79.81 13 ALA B O 1
ATOM 1638 N N . VAL B 1 14 ? 21.766 -13.836 3.771 1 81.94 14 VAL B N 1
ATOM 1639 C CA . VAL B 1 14 ? 21.938 -14.953 2.852 1 81.94 14 VAL B CA 1
ATOM 1640 C C . VAL B 1 14 ? 23.188 -14.734 2.008 1 81.94 14 VAL B C 1
ATOM 1642 O O . VAL B 1 14 ? 23.141 -14.133 0.935 1 81.94 14 VAL B O 1
ATOM 1645 N N . THR B 1 15 ? 24.297 -15.195 2.549 1 84.31 15 THR B N 1
ATOM 1646 C CA . THR B 1 15 ? 25.562 -15.164 1.814 1 84.31 15 THR B CA 1
ATOM 1647 C C . THR B 1 15 ? 25.969 -16.562 1.383 1 84.31 15 THR B C 1
ATOM 1649 O O . THR B 1 15 ? 25.5 -17.562 1.934 1 84.31 15 THR B O 1
ATOM 1652 N N . ILE B 1 16 ? 26.812 -16.578 0.417 1 86.12 16 ILE B N 1
ATOM 1653 C CA . ILE B 1 16 ? 27.328 -17.859 -0.065 1 86.12 16 ILE B CA 1
ATOM 1654 C C . ILE B 1 16 ? 28.062 -18.578 1.065 1 86.12 16 ILE B C 1
ATOM 1656 O O . ILE B 1 16 ? 27.891 -19.781 1.256 1 86.12 16 ILE B O 1
ATOM 1660 N N . ARG B 1 17 ? 28.75 -17.812 1.829 1 87.38 17 ARG B N 1
ATOM 1661 C CA . ARG B 1 17 ? 29.484 -18.391 2.949 1 87.38 17 ARG B CA 1
ATOM 1662 C C . ARG B 1 17 ? 28.547 -18.953 4 1 87.38 17 ARG B C 1
ATOM 1664 O O . ARG B 1 17 ? 28.75 -20.078 4.477 1 87.38 17 ARG B O 1
ATOM 1671 N N . ALA B 1 18 ? 27.562 -18.203 4.305 1 87.12 18 ALA B N 1
ATOM 1672 C CA . ALA B 1 18 ? 26.594 -18.656 5.316 1 87.12 18 ALA B CA 1
ATOM 1673 C C . ALA B 1 18 ? 25.859 -19.906 4.855 1 87.12 18 ALA B C 1
ATOM 1675 O O . ALA B 1 18 ? 25.625 -20.812 5.648 1 87.12 18 ALA B O 1
ATOM 1676 N N . LEU B 1 19 ? 25.516 -19.938 3.643 1 86.69 19 LEU B N 1
ATOM 1677 C CA . LEU B 1 19 ? 24.812 -21.078 3.09 1 86.69 19 LEU B CA 1
ATOM 1678 C C . LEU B 1 19 ? 25.703 -22.312 3.041 1 86.69 19 LEU B C 1
ATOM 1680 O O . LEU B 1 19 ? 25.266 -23.422 3.33 1 86.69 19 LEU B O 1
ATOM 1684 N N . SER B 1 20 ? 26.891 -22.047 2.613 1 89.69 20 SER B N 1
ATOM 1685 C CA . SER B 1 20 ? 27.859 -23.141 2.584 1 89.69 20 SER B CA 1
ATOM 1686 C C . SER B 1 20 ? 28.016 -23.766 3.963 1 89.69 20 SER B C 1
ATOM 1688 O O . SER B 1 20 ? 27.969 -25 4.102 1 89.69 20 SER B O 1
ATOM 1690 N N . GLU B 1 21 ? 28.094 -23 4.934 1 89.25 21 GLU B N 1
ATOM 1691 C CA . GLU B 1 21 ? 28.266 -23.469 6.309 1 89.25 21 GLU B CA 1
ATOM 1692 C C . GLU B 1 21 ? 27.031 -24.234 6.781 1 89.25 21 GLU B C 1
ATOM 1694 O O . GLU B 1 21 ? 27.156 -25.281 7.426 1 89.25 21 GLU B O 1
ATOM 1699 N N . ALA B 1 22 ? 25.969 -23.75 6.336 1 84.75 22 ALA B N 1
ATOM 1700 C CA . ALA B 1 22 ? 24.703 -24.328 6.816 1 84.75 22 ALA B CA 1
ATOM 1701 C C . ALA B 1 22 ? 24.391 -25.625 6.094 1 84.75 22 ALA B C 1
ATOM 1703 O O . ALA B 1 22 ? 23.719 -26.5 6.652 1 84.75 22 ALA B O 1
ATOM 1704 N N . THR B 1 23 ? 24.875 -25.812 4.914 1 86 23 THR B N 1
ATOM 1705 C CA . THR B 1 23 ? 24.453 -26.953 4.105 1 86 23 THR B CA 1
ATOM 1706 C C . THR B 1 23 ? 25.609 -27.938 3.916 1 86 23 THR B C 1
ATOM 1708 O O . THR B 1 23 ? 25.406 -29.031 3.398 1 86 23 THR B O 1
ATOM 1711 N N . ALA B 1 24 ? 26.766 -27.484 4.199 1 90.5 24 ALA B N 1
ATOM 1712 C CA . ALA B 1 24 ? 27.984 -28.266 4.004 1 90.5 24 ALA B CA 1
ATOM 1713 C C . ALA B 1 24 ? 28.281 -28.453 2.518 1 90.5 24 ALA B C 1
ATOM 1715 O O . ALA B 1 24 ? 28.859 -29.453 2.117 1 90.5 24 ALA B O 1
ATOM 1716 N N . ILE B 1 25 ? 27.734 -27.594 1.765 1 90.12 25 ILE B N 1
ATOM 1717 C CA . ILE B 1 25 ? 28.047 -27.5 0.344 1 90.12 25 ILE B CA 1
ATOM 1718 C C . ILE B 1 25 ? 29.141 -26.453 0.122 1 90.12 25 ILE B C 1
ATOM 1720 O O . ILE B 1 25 ? 29.094 -25.375 0.729 1 90.12 25 ILE B O 1
ATOM 1724 N N . SER B 1 26 ? 30.125 -26.828 -0.71 1 92.12 26 SER B N 1
ATOM 1725 C CA . SER B 1 26 ? 31.234 -25.906 -0.912 1 92.12 26 SER B CA 1
ATOM 1726 C C . SER B 1 26 ? 30.766 -24.609 -1.565 1 92.12 26 SER B C 1
ATOM 1728 O O . SER B 1 26 ? 29.766 -24.609 -2.295 1 92.12 26 SER B O 1
ATOM 1730 N N . ASN B 1 27 ? 31.469 -23.547 -1.33 1 90.44 27 ASN B N 1
ATOM 1731 C CA . ASN B 1 27 ? 31.203 -22.281 -1.999 1 90.44 27 ASN B CA 1
ATOM 1732 C C . ASN B 1 27 ? 31.219 -22.438 -3.518 1 90.44 27 ASN B C 1
ATOM 1734 O O . ASN B 1 27 ? 30.312 -21.938 -4.199 1 90.44 27 ASN B O 1
ATOM 1738 N N . GLY B 1 28 ? 32.188 -23.125 -3.955 1 91.12 28 GLY B N 1
ATOM 1739 C CA . GLY B 1 28 ? 32.312 -23.344 -5.387 1 91.12 28 GLY B CA 1
ATOM 1740 C C . GLY B 1 28 ? 31.125 -24.047 -5.992 1 91.12 28 GLY B C 1
ATOM 1741 O O . GLY B 1 28 ? 30.656 -23.672 -7.07 1 91.12 28 GLY B O 1
ATOM 1742 N N . ALA B 1 29 ? 30.656 -24.984 -5.297 1 91.94 29 ALA B N 1
ATOM 1743 C CA . ALA B 1 29 ? 29.484 -25.734 -5.766 1 91.94 29 ALA B CA 1
ATOM 1744 C C . ALA B 1 29 ? 28.25 -24.828 -5.828 1 91.94 29 ALA B C 1
ATOM 1746 O O . ALA B 1 29 ? 27.469 -24.906 -6.766 1 91.94 29 ALA B O 1
ATOM 1747 N N . ILE B 1 30 ? 28.109 -23.969 -4.852 1 89.38 30 ILE B N 1
ATOM 1748 C CA . ILE B 1 30 ? 26.969 -23.047 -4.812 1 89.38 30 ILE B CA 1
ATOM 1749 C C . ILE B 1 30 ? 27.094 -22.047 -5.957 1 89.38 30 ILE B C 1
ATOM 1751 O O . ILE B 1 30 ? 26.109 -21.766 -6.656 1 89.38 30 ILE B O 1
ATOM 1755 N N . TYR B 1 31 ? 28.297 -21.578 -6.207 1 87.56 31 TYR B N 1
ATOM 1756 C CA . TYR B 1 31 ? 28.547 -20.656 -7.305 1 87.56 31 TYR B CA 1
ATOM 1757 C C . TYR B 1 31 ? 28.312 -21.328 -8.656 1 87.56 31 TYR B C 1
ATOM 1759 O O . TYR B 1 31 ? 27.797 -20.703 -9.578 1 87.56 31 TYR B O 1
ATOM 1767 N N . HIS B 1 32 ? 28.703 -22.5 -8.719 1 90.19 32 HIS B N 1
ATOM 1768 C CA . HIS B 1 32 ? 28.5 -23.234 -9.961 1 90.19 32 HIS B CA 1
ATOM 1769 C C . HIS B 1 32 ? 27.031 -23.453 -10.242 1 90.19 32 HIS B C 1
ATOM 1771 O O . HIS B 1 32 ? 26.578 -23.328 -11.383 1 90.19 32 HIS B O 1
ATOM 1777 N N . ALA B 1 33 ? 26.312 -23.688 -9.203 1 88 33 ALA B N 1
ATOM 1778 C CA . ALA B 1 33 ? 24.906 -24.016 -9.336 1 88 33 ALA B CA 1
ATOM 1779 C C . ALA B 1 33 ? 24.062 -22.781 -9.617 1 88 33 ALA B C 1
ATOM 1781 O O . ALA B 1 33 ? 23.125 -22.812 -10.422 1 88 33 ALA B O 1
ATOM 1782 N N . PHE B 1 34 ? 24.453 -21.625 -8.953 1 88.5 34 PHE B N 1
ATOM 1783 C CA . PHE B 1 34 ? 23.531 -20.484 -8.977 1 88.5 34 PHE B CA 1
ATOM 1784 C C . PHE B 1 34 ? 24.188 -19.281 -9.633 1 88.5 34 PHE B C 1
ATOM 1786 O O . PHE B 1 34 ? 23.516 -18.297 -9.961 1 88.5 34 PHE B O 1
ATOM 1793 N N . GLY B 1 35 ? 25.484 -19.375 -9.852 1 84.81 35 GLY B N 1
ATOM 1794 C CA . GLY B 1 35 ? 26.234 -18.297 -10.5 1 84.81 35 GLY B CA 1
ATOM 1795 C C . GLY B 1 35 ? 26.594 -17.172 -9.555 1 84.81 35 GLY B C 1
ATOM 1796 O O . GLY B 1 35 ? 27.75 -16.75 -9.508 1 84.81 35 GLY B O 1
ATOM 1797 N N . SER B 1 36 ? 25.656 -16.672 -8.797 1 85.19 36 SER B N 1
ATOM 1798 C CA . SER B 1 36 ? 25.859 -15.531 -7.902 1 85.19 36 SER B CA 1
ATOM 1799 C C . SER B 1 36 ? 24.891 -15.57 -6.73 1 85.19 36 SER B C 1
ATOM 1801 O O . SER B 1 36 ? 23.969 -16.391 -6.707 1 85.19 36 SER B O 1
ATOM 1803 N N . ARG B 1 37 ? 25.125 -14.688 -5.781 1 84 37 ARG B N 1
ATOM 1804 C CA . ARG B 1 37 ? 24.188 -14.531 -4.672 1 84 37 ARG B CA 1
ATOM 1805 C C . ARG B 1 37 ? 22.812 -14.117 -5.18 1 84 37 ARG B C 1
ATOM 1807 O O . ARG B 1 37 ? 21.797 -14.609 -4.684 1 84 37 ARG B O 1
ATOM 1814 N N . GLY B 1 38 ? 22.859 -13.289 -6.16 1 82.5 38 GLY B N 1
ATOM 1815 C CA . GLY B 1 38 ? 21.609 -12.875 -6.785 1 82.5 38 GLY B CA 1
ATOM 1816 C C . GLY B 1 38 ? 20.875 -14.016 -7.465 1 82.5 38 GLY B C 1
ATOM 1817 O O . GLY B 1 38 ? 19.656 -14.133 -7.34 1 82.5 38 GLY B O 1
ATOM 1818 N N . GLY B 1 39 ? 21.656 -14.742 -8.156 1 86.19 39 GLY B N 1
ATOM 1819 C CA . GLY B 1 39 ? 21.062 -15.922 -8.781 1 86.19 39 GLY B CA 1
ATOM 1820 C C . GLY B 1 39 ? 20.453 -16.875 -7.777 1 86.19 39 GLY B C 1
ATOM 1821 O O . GLY B 1 39 ? 19.359 -17.406 -8.008 1 86.19 39 GLY B O 1
ATOM 1822 N N . LEU B 1 40 ? 21.109 -17.141 -6.719 1 86.38 40 LEU B N 1
ATOM 1823 C CA . LEU B 1 40 ? 20.609 -18 -5.66 1 86.38 40 LEU B CA 1
ATOM 1824 C C . LEU B 1 40 ? 19.312 -17.453 -5.066 1 86.38 40 LEU B C 1
ATOM 1826 O O . LEU B 1 40 ? 18.312 -18.156 -4.969 1 86.38 40 LEU B O 1
ATOM 1830 N N . LEU B 1 41 ? 19.297 -16.219 -4.707 1 87 41 LEU B N 1
ATOM 1831 C CA . LEU B 1 41 ? 18.125 -15.586 -4.117 1 87 41 LEU B CA 1
ATOM 1832 C C . LEU B 1 41 ? 16.953 -15.578 -5.098 1 87 41 LEU B C 1
ATOM 1834 O O . LEU B 1 41 ? 15.797 -15.758 -4.699 1 87 41 LEU B O 1
ATOM 1838 N N . GLY B 1 42 ? 17.328 -15.367 -6.301 1 89.12 42 GLY B N 1
ATOM 1839 C CA . GLY B 1 42 ? 16.312 -15.406 -7.336 1 89.12 42 GLY B CA 1
ATOM 1840 C C . GLY B 1 42 ? 15.625 -16.75 -7.445 1 89.12 42 GLY B C 1
ATOM 1841 O O . GLY B 1 42 ? 14.398 -16.812 -7.57 1 89.12 42 GLY B O 1
ATOM 1842 N N . HIS B 1 43 ? 16.406 -17.766 -7.41 1 89.31 43 HIS B N 1
ATOM 1843 C CA . HIS B 1 43 ? 15.844 -19.109 -7.496 1 89.31 43 HIS B CA 1
ATOM 1844 C C . HIS B 1 43 ? 14.977 -19.422 -6.281 1 89.31 43 HIS B C 1
ATOM 1846 O O . HIS B 1 43 ? 13.914 -20.031 -6.41 1 89.31 43 HIS B O 1
ATOM 1852 N N . VAL B 1 44 ? 15.438 -19.031 -5.156 1 88.69 44 VAL B N 1
ATOM 1853 C CA . VAL B 1 44 ? 14.664 -19.234 -3.936 1 88.69 44 VAL B CA 1
ATOM 1854 C C . VAL B 1 44 ? 13.352 -18.469 -4.016 1 88.69 44 VAL B C 1
ATOM 1856 O O . VAL B 1 44 ? 12.297 -18.984 -3.65 1 88.69 44 VAL B O 1
ATOM 1859 N N . TRP B 1 45 ? 13.438 -17.281 -4.465 1 91.81 45 TRP B N 1
ATOM 1860 C CA . TRP B 1 45 ? 12.25 -16.453 -4.621 1 91.81 45 TRP B CA 1
ATOM 1861 C C . TRP B 1 45 ? 11.266 -17.094 -5.602 1 91.81 45 TRP B C 1
ATOM 1863 O O . TRP B 1 45 ? 10.055 -17.125 -5.348 1 91.81 45 TRP B O 1
ATOM 1873 N N . LEU B 1 46 ? 11.789 -17.484 -6.691 1 93.12 46 LEU B N 1
ATOM 1874 C CA . LEU B 1 46 ? 10.953 -18.094 -7.723 1 93.12 46 LEU B CA 1
ATOM 1875 C C . LEU B 1 46 ? 10.18 -19.281 -7.16 1 93.12 46 LEU B C 1
ATOM 1877 O O . LEU B 1 46 ? 8.984 -19.438 -7.418 1 93.12 46 LEU B O 1
ATOM 1881 N N . ARG B 1 47 ? 10.859 -20.141 -6.418 1 93.81 47 ARG B N 1
ATOM 1882 C CA . ARG B 1 47 ? 10.211 -21.297 -5.82 1 93.81 47 ARG B CA 1
ATOM 1883 C C . ARG B 1 47 ? 9.102 -20.875 -4.859 1 93.81 47 ARG B C 1
ATOM 1885 O O . ARG B 1 47 ? 7.996 -21.422 -4.906 1 93.81 47 ARG B O 1
ATOM 1892 N N . ALA B 1 48 ? 9.391 -19.906 -4.023 1 93.56 48 ALA B N 1
ATOM 1893 C CA . ALA B 1 48 ? 8.398 -19.391 -3.084 1 93.56 48 ALA B CA 1
ATOM 1894 C C . ALA B 1 48 ? 7.23 -18.734 -3.82 1 93.56 48 A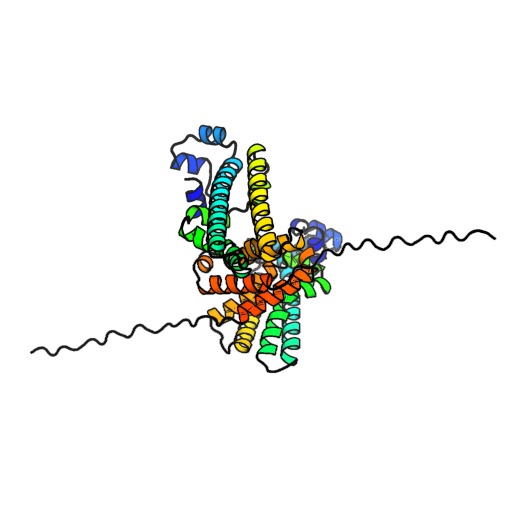LA B C 1
ATOM 1896 O O . ALA B 1 48 ? 6.07 -18.922 -3.447 1 93.56 48 ALA B O 1
ATOM 1897 N N . GLY B 1 49 ? 7.574 -18.031 -4.871 1 95.31 49 GLY B N 1
ATOM 1898 C CA . GLY B 1 49 ? 6.559 -17.391 -5.68 1 95.31 49 GLY B CA 1
ATOM 1899 C C . GLY B 1 49 ? 5.621 -18.375 -6.367 1 95.31 49 GLY B C 1
ATOM 1900 O O . GLY B 1 49 ? 4.406 -18.172 -6.379 1 95.31 49 GLY B O 1
ATOM 1901 N N . LYS B 1 50 ? 6.195 -19.391 -6.922 1 97.06 50 LYS B N 1
ATOM 1902 C CA . LYS B 1 50 ? 5.395 -20.438 -7.559 1 97.06 50 LYS B CA 1
ATOM 1903 C C . LYS B 1 50 ? 4.488 -21.125 -6.543 1 97.06 50 LYS B C 1
ATOM 1905 O O . LYS B 1 50 ? 3.32 -21.406 -6.832 1 97.06 50 LYS B O 1
ATOM 1910 N N . ARG B 1 51 ? 5.012 -21.406 -5.383 1 96.88 51 ARG B N 1
ATOM 1911 C CA . ARG B 1 51 ? 4.223 -22.016 -4.312 1 96.88 51 ARG B CA 1
ATOM 1912 C C . ARG B 1 51 ? 3.061 -21.109 -3.916 1 96.88 51 ARG B C 1
ATOM 1914 O O . ARG B 1 51 ? 1.933 -21.578 -3.746 1 96.88 51 ARG B O 1
ATOM 1921 N N . TYR B 1 52 ? 3.311 -19.844 -3.809 1 96.88 52 TYR B N 1
ATOM 1922 C CA . TYR B 1 52 ? 2.289 -18.875 -3.43 1 96.88 52 TYR B CA 1
ATOM 1923 C C . TYR B 1 52 ? 1.188 -18.812 -4.48 1 96.88 52 TYR B C 1
ATOM 1925 O O . TYR B 1 52 ? -0 -18.828 -4.148 1 96.88 52 TYR B O 1
ATOM 1933 N N . LEU B 1 53 ? 1.59 -18.703 -5.742 1 97.62 53 LEU B N 1
ATOM 1934 C CA . LEU B 1 53 ? 0.597 -18.609 -6.805 1 97.62 53 LEU B CA 1
ATOM 1935 C C . LEU B 1 53 ? -0.264 -19.859 -6.867 1 97.62 53 LEU B C 1
ATOM 1937 O O . LEU B 1 53 ? -1.478 -19.781 -7.07 1 97.62 53 LEU B O 1
ATOM 1941 N N . SER B 1 54 ? 0.384 -21.047 -6.699 1 97.94 54 SER B N 1
ATOM 1942 C CA . SER B 1 54 ? -0.371 -22.297 -6.656 1 97.94 54 SER B CA 1
ATOM 1943 C C . SER B 1 54 ? -1.375 -22.297 -5.508 1 97.94 54 SER B C 1
ATOM 1945 O O . SER B 1 54 ? -2.514 -22.734 -5.672 1 97.94 54 SER B O 1
ATOM 1947 N N . PHE B 1 55 ? -0.929 -21.781 -4.402 1 97.56 55 PHE B N 1
ATOM 1948 C CA . PHE B 1 55 ? -1.771 -21.656 -3.221 1 97.56 55 PHE B CA 1
ATOM 1949 C C . PHE B 1 55 ? -2.949 -20.734 -3.496 1 97.56 55 PHE B C 1
ATOM 1951 O O . PHE B 1 55 ? -4.09 -21.047 -3.162 1 97.56 55 PHE B O 1
ATOM 1958 N N . GLN B 1 56 ? -2.723 -19.641 -4.098 1 97.94 56 GLN B N 1
ATOM 1959 C CA . GLN B 1 56 ? -3.744 -18.656 -4.457 1 97.94 56 GLN B CA 1
ATOM 1960 C C . GLN B 1 56 ? -4.75 -19.25 -5.441 1 97.94 56 GLN B C 1
ATOM 1962 O O . GLN B 1 56 ? -5.961 -19.078 -5.277 1 97.94 56 GLN B O 1
ATOM 1967 N N . ARG B 1 57 ? -4.258 -19.984 -6.43 1 98.25 57 ARG B N 1
ATOM 1968 C CA . ARG B 1 57 ? -5.121 -20.594 -7.43 1 98.25 57 ARG B CA 1
ATOM 1969 C C . ARG B 1 57 ? -6.039 -21.641 -6.789 1 98.25 57 ARG B C 1
ATOM 1971 O O . ARG B 1 57 ? -7.211 -21.734 -7.152 1 98.25 57 ARG B O 1
ATOM 1978 N N . ALA B 1 58 ? -5.48 -22.344 -5.891 1 98.12 58 ALA B N 1
ATOM 1979 C CA . ALA B 1 58 ? -6.285 -23.344 -5.199 1 98.12 58 ALA B CA 1
ATOM 1980 C C . ALA B 1 58 ? -7.406 -22.688 -4.395 1 98.12 58 ALA B C 1
ATOM 1982 O O . ALA B 1 58 ? -8.531 -23.188 -4.375 1 98.12 58 ALA B O 1
ATOM 1983 N N . ALA B 1 59 ? -7.09 -21.625 -3.701 1 97.94 59 ALA B N 1
ATOM 1984 C CA . ALA B 1 59 ? -8.086 -20.891 -2.928 1 97.94 59 ALA B CA 1
ATOM 1985 C C . ALA B 1 59 ? -9.203 -20.359 -3.828 1 97.94 59 ALA B C 1
ATOM 1987 O O . ALA B 1 59 ? -10.383 -20.453 -3.479 1 97.94 59 ALA B O 1
ATOM 1988 N N . VAL B 1 60 ? -8.836 -19.828 -4.977 1 98 60 VAL B N 1
ATOM 1989 C CA . VAL B 1 60 ? -9.781 -19.297 -5.949 1 98 60 VAL B CA 1
ATOM 1990 C C . VAL B 1 60 ? -10.68 -20.422 -6.469 1 98 60 VAL B C 1
ATOM 1992 O O . VAL B 1 60 ? -11.906 -20.266 -6.516 1 98 60 VAL B O 1
ATOM 1995 N N . ALA B 1 61 ? -10.047 -21.531 -6.832 1 97.19 61 ALA B N 1
ATOM 1996 C CA . ALA B 1 61 ? -10.797 -22.672 -7.352 1 97.19 61 ALA B CA 1
ATOM 1997 C C . ALA B 1 61 ? -11.812 -23.172 -6.332 1 97.19 61 ALA B C 1
ATOM 1999 O O . ALA B 1 61 ? -12.953 -23.484 -6.684 1 97.19 61 ALA B O 1
ATOM 2000 N N . LYS B 1 62 ? -11.383 -23.25 -5.121 1 97.06 62 LYS B N 1
ATOM 2001 C CA . LYS B 1 62 ? -12.266 -23.688 -4.051 1 97.06 62 LYS B CA 1
ATOM 2002 C C . LYS B 1 62 ? -13.469 -22.75 -3.902 1 97.06 62 LYS B C 1
ATOM 2004 O O . LYS B 1 62 ? -14.602 -23.219 -3.768 1 97.06 62 LYS B O 1
ATOM 2009 N N . ALA B 1 63 ? -13.242 -21.469 -3.904 1 96.5 63 ALA B N 1
ATOM 2010 C CA . ALA B 1 63 ? -14.312 -20.5 -3.773 1 96.5 63 ALA B CA 1
ATOM 2011 C C . ALA B 1 63 ? -15.281 -20.594 -4.949 1 96.5 63 ALA B C 1
ATOM 2013 O O . ALA B 1 63 ? -16.5 -20.484 -4.77 1 96.5 63 ALA B O 1
ATOM 2014 N N . LEU B 1 64 ? -14.773 -20.766 -6.125 1 94.94 64 LEU B N 1
ATOM 2015 C CA . LEU B 1 64 ? -15.594 -20.797 -7.328 1 94.94 64 LEU B CA 1
ATOM 2016 C C . LEU B 1 64 ? -16.422 -22.078 -7.371 1 94.94 64 LEU B C 1
ATOM 2018 O O . LEU B 1 64 ? -17.469 -22.125 -8.023 1 94.94 64 LEU B O 1
ATOM 2022 N N . SER B 1 65 ? -15.984 -23.094 -6.754 1 93.81 65 SER B N 1
ATOM 2023 C CA . SER B 1 65 ? -16.688 -24.375 -6.75 1 93.81 65 SER B CA 1
ATOM 2024 C C . SER B 1 65 ? -17.953 -24.312 -5.898 1 93.81 65 SER B C 1
ATOM 2026 O O . SER B 1 65 ? -18.828 -25.172 -6.004 1 93.81 65 SER B O 1
ATOM 2028 N N . ARG B 1 66 ? -18.047 -23.328 -5.023 1 89.06 66 ARG B N 1
ATOM 2029 C CA . ARG B 1 66 ? -19.188 -23.203 -4.113 1 89.06 66 ARG B CA 1
ATOM 2030 C C . ARG B 1 66 ? -20.406 -22.656 -4.84 1 89.06 66 ARG B C 1
ATOM 2032 O O . ARG B 1 66 ? -21.516 -22.688 -4.305 1 89.06 66 ARG B O 1
ATOM 2039 N N . GLY B 1 67 ? -20.281 -22.172 -6.043 1 79.56 67 GLY B N 1
ATOM 2040 C CA . GLY B 1 67 ? -21.469 -21.719 -6.773 1 79.56 67 GLY B CA 1
ATOM 2041 C C . GLY B 1 67 ? -21.125 -21 -8.062 1 79.56 67 GLY B C 1
ATOM 2042 O O . GLY B 1 67 ? -19.953 -20.766 -8.359 1 79.56 67 GLY B O 1
ATOM 2043 N N . VAL B 1 68 ? -22.062 -20.891 -8.938 1 69.69 68 VAL B N 1
ATOM 2044 C CA . VAL B 1 68 ? -21.875 -20.25 -10.234 1 69.69 68 VAL B CA 1
ATOM 2045 C C . VAL B 1 68 ? -22.422 -18.828 -10.195 1 69.69 68 VAL B C 1
ATOM 2047 O O . VAL B 1 68 ? -22.406 -18.125 -11.203 1 69.69 68 VAL B O 1
ATOM 2050 N N . SER B 1 69 ? -22.594 -18.234 -8.992 1 79.56 69 SER B N 1
ATOM 2051 C CA . SER B 1 69 ? -23.203 -16.922 -8.875 1 79.56 69 SER B CA 1
ATOM 2052 C C . SER B 1 69 ? -22.141 -15.828 -8.82 1 79.56 69 SER B C 1
ATOM 2054 O O . SER B 1 69 ? -20.953 -16.109 -8.656 1 79.56 69 SER B O 1
ATOM 2056 N N . GLY B 1 70 ? -22.625 -14.586 -9.211 1 85.75 70 GLY B N 1
ATOM 2057 C CA . GLY B 1 70 ? -21.812 -13.398 -9.039 1 85.75 70 GLY B CA 1
ATOM 2058 C C . GLY B 1 70 ? -21.156 -13.312 -7.664 1 85.75 70 GLY B C 1
ATOM 2059 O O . GLY B 1 70 ? -20.031 -12.844 -7.535 1 85.75 70 GLY B O 1
ATOM 2060 N N . GLU B 1 71 ? -21.766 -13.906 -6.738 1 91.56 71 GLU B N 1
ATOM 2061 C CA . GLU B 1 71 ? -21.25 -13.891 -5.375 1 91.56 71 GLU B CA 1
ATOM 2062 C C . GLU B 1 71 ? -20.016 -14.797 -5.238 1 91.56 71 GLU B C 1
ATOM 2064 O O . GLU B 1 71 ? -19.078 -14.469 -4.527 1 91.56 71 GLU B O 1
ATOM 2069 N N . ALA B 1 72 ? -20.109 -15.93 -5.918 1 95.25 72 ALA B N 1
ATOM 2070 C CA . ALA B 1 72 ? -18.984 -16.844 -5.875 1 95.25 72 ALA B CA 1
ATOM 2071 C C . ALA B 1 72 ? -17.734 -16.203 -6.477 1 95.25 72 ALA B C 1
ATOM 2073 O O . ALA B 1 72 ? -16.625 -16.438 -6 1 95.25 72 ALA B O 1
ATOM 2074 N N . ALA B 1 73 ? -17.938 -15.461 -7.523 1 96.81 73 ALA B N 1
ATOM 2075 C CA . ALA B 1 73 ? -16.828 -14.766 -8.156 1 96.81 73 ALA B CA 1
ATOM 2076 C C . ALA B 1 73 ? -16.219 -13.734 -7.211 1 96.81 73 ALA B C 1
ATOM 2078 O O . ALA B 1 73 ? -14.992 -13.617 -7.113 1 96.81 73 ALA B O 1
ATOM 2079 N N . VAL B 1 74 ? -17.047 -13.023 -6.555 1 97.62 74 VAL B N 1
ATOM 2080 C CA . VAL B 1 74 ? -16.578 -12.031 -5.586 1 97.62 74 VAL B CA 1
ATOM 2081 C C . VAL B 1 74 ? -15.844 -12.727 -4.449 1 97.62 74 VAL B C 1
ATOM 2083 O O . VAL B 1 74 ? -14.758 -12.289 -4.051 1 97.62 74 VAL B O 1
ATOM 2086 N N . ASP B 1 75 ? -16.391 -13.812 -3.977 1 97.56 75 ASP B N 1
ATOM 2087 C CA . ASP B 1 75 ? -15.742 -14.586 -2.92 1 97.56 75 ASP B CA 1
ATOM 2088 C C . ASP B 1 75 ? -14.375 -15.094 -3.367 1 97.56 75 ASP B C 1
ATOM 2090 O O . ASP B 1 75 ? -13.445 -15.188 -2.561 1 97.56 75 ASP B O 1
ATOM 2094 N N . ALA B 1 76 ? -14.273 -15.461 -4.598 1 98.38 76 ALA B N 1
ATOM 2095 C CA . ALA B 1 76 ? -13.008 -15.938 -5.137 1 98.38 76 ALA B CA 1
ATOM 2096 C C . ALA B 1 76 ? -11.945 -14.844 -5.105 1 98.38 76 ALA B C 1
ATOM 2098 O O . ALA B 1 76 ? -10.781 -15.102 -4.773 1 98.38 76 ALA B O 1
ATOM 2099 N N . VAL B 1 77 ? -12.344 -13.617 -5.438 1 98.56 77 VAL B N 1
ATOM 2100 C CA . VAL B 1 77 ? -11.406 -12.5 -5.391 1 98.56 77 VAL B CA 1
ATOM 2101 C C . VAL B 1 77 ? -10.992 -12.227 -3.945 1 98.56 77 VAL B C 1
ATOM 2103 O O . VAL B 1 77 ? -9.812 -12 -3.662 1 98.56 77 VAL B O 1
ATOM 2106 N N . VAL B 1 78 ? -11.906 -12.289 -3.059 1 98.56 78 VAL B N 1
ATOM 2107 C CA . VAL B 1 78 ? -11.617 -12.094 -1.642 1 98.56 78 VAL B CA 1
ATOM 2108 C C . VAL B 1 78 ? -10.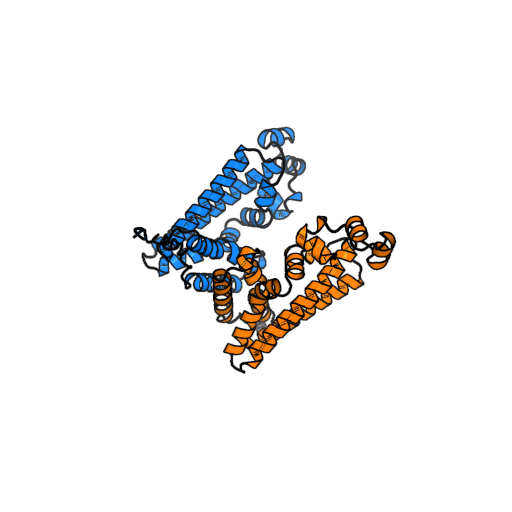648 -13.172 -1.156 1 98.56 78 VAL B C 1
ATOM 2110 O O . VAL B 1 78 ? -9.68 -12.875 -0.45 1 98.56 78 VAL B O 1
ATOM 2113 N N . ALA B 1 79 ? -10.914 -14.391 -1.547 1 98.31 79 ALA B N 1
ATOM 2114 C CA . ALA B 1 79 ? -10.039 -15.492 -1.162 1 98.31 79 ALA B CA 1
ATOM 2115 C C . ALA B 1 79 ? -8.617 -15.266 -1.657 1 98.31 79 ALA B C 1
ATOM 2117 O O . ALA B 1 79 ? -7.652 -15.484 -0.919 1 98.31 79 ALA B O 1
ATOM 2118 N N . ALA B 1 80 ? -8.508 -14.875 -2.912 1 98.44 80 ALA B N 1
ATOM 2119 C CA . ALA B 1 80 ? -7.191 -14.562 -3.467 1 98.44 80 ALA B CA 1
ATOM 2120 C C . ALA B 1 80 ? -6.508 -13.453 -2.672 1 98.44 80 ALA B C 1
ATOM 2122 O O . ALA B 1 80 ? -5.32 -13.547 -2.361 1 98.44 80 ALA B O 1
ATOM 2123 N N . ALA B 1 81 ? -7.23 -12.438 -2.32 1 98.38 81 ALA B N 1
ATOM 2124 C CA . ALA B 1 81 ? -6.703 -11.281 -1.598 1 98.38 81 ALA B CA 1
ATOM 2125 C C . ALA B 1 81 ? -6.242 -11.68 -0.198 1 98.38 81 ALA B C 1
ATOM 2127 O O . ALA B 1 81 ? -5.293 -11.102 0.335 1 98.38 81 ALA B O 1
ATOM 2128 N N . GLU B 1 82 ? -6.844 -12.609 0.392 1 98 82 GLU B N 1
ATOM 2129 C CA . GLU B 1 82 ? -6.562 -13.008 1.769 1 98 82 GLU B CA 1
ATOM 2130 C C . GLU B 1 82 ? -5.402 -14 1.831 1 98 82 GLU B C 1
ATOM 2132 O O . GLU B 1 82 ? -4.902 -14.312 2.914 1 98 82 GLU B O 1
ATOM 2137 N N . CYS B 1 83 ? -4.949 -14.43 0.751 1 97.25 83 CYS B N 1
ATOM 2138 C CA . CYS B 1 83 ? -3.971 -15.508 0.684 1 97.25 83 CYS B CA 1
ATOM 2139 C C . CYS B 1 83 ? -2.682 -15.117 1.396 1 97.25 83 CYS B C 1
ATOM 2141 O O . CYS B 1 83 ? -2.043 -15.953 2.035 1 97.25 83 CYS B O 1
ATOM 2143 N N . PRO B 1 84 ? -2.174 -13.891 1.311 1 96.25 84 PRO B N 1
ATOM 2144 C CA . PRO B 1 84 ? -0.958 -13.594 2.07 1 96.25 84 PRO B CA 1
ATOM 2145 C C . PRO B 1 84 ? -1.063 -14.008 3.537 1 96.25 84 PRO B C 1
ATOM 2147 O O . PRO B 1 84 ? -0.103 -14.531 4.105 1 96.25 84 PRO B O 1
ATOM 2150 N N . ALA B 1 85 ? -2.178 -13.82 4.129 1 96.06 85 ALA B N 1
ATOM 2151 C CA . ALA B 1 85 ? -2.371 -14.18 5.527 1 96.06 85 ALA B CA 1
ATOM 2152 C C . ALA B 1 85 ? -2.422 -15.695 5.699 1 96.06 85 ALA B C 1
ATOM 2154 O O . ALA B 1 85 ? -1.72 -16.266 6.543 1 96.06 85 ALA B O 1
ATOM 2155 N N . THR B 1 86 ? -3.221 -16.359 4.906 1 96.25 86 THR B N 1
ATOM 2156 C CA . THR B 1 86 ? -3.371 -17.812 5.043 1 96.25 86 THR B CA 1
ATOM 2157 C C . THR B 1 86 ? -2.086 -18.531 4.641 1 96.25 86 THR B C 1
ATOM 2159 O O . THR B 1 86 ? -1.711 -19.531 5.254 1 96.25 86 THR B O 1
ATOM 2162 N N . PHE B 1 87 ? -1.451 -18 3.645 1 96 87 PHE B N 1
ATOM 2163 C CA . PHE B 1 87 ? -0.18 -18.562 3.199 1 96 87 PHE B CA 1
ATOM 2164 C C . PHE B 1 87 ? 0.875 -18.438 4.293 1 96 87 PHE B C 1
ATOM 2166 O O . PHE B 1 87 ? 1.685 -19.359 4.484 1 96 87 PHE B O 1
ATOM 2173 N N . SER B 1 88 ? 0.895 -17.312 4.961 1 93.62 88 SER B N 1
ATOM 2174 C CA . SER B 1 88 ? 1.865 -17.094 6.031 1 93.62 88 SER B CA 1
ATOM 2175 C C . SER B 1 88 ? 1.685 -18.109 7.152 1 93.62 88 SER B C 1
ATOM 2177 O O . SER B 1 88 ? 2.65 -18.484 7.824 1 93.62 88 SER B O 1
ATOM 2179 N N . HIS B 1 89 ? 0.501 -18.562 7.34 1 92.38 89 HIS B N 1
ATOM 2180 C CA . HIS B 1 89 ? 0.224 -19.578 8.344 1 92.38 89 HIS B CA 1
ATOM 2181 C C . HIS B 1 89 ? 0.727 -20.953 7.902 1 92.38 89 HIS B C 1
ATOM 2183 O O . HIS B 1 89 ? 1.338 -21.672 8.688 1 92.38 89 HIS B O 1
ATOM 2189 N N . GLU B 1 90 ? 0.538 -21.25 6.691 1 94.19 90 GLU B N 1
ATOM 2190 C CA . GLU B 1 90 ? 0.851 -22.578 6.184 1 94.19 90 GLU B CA 1
ATOM 2191 C C . GLU B 1 90 ? 2.322 -22.703 5.797 1 94.19 90 GLU B C 1
ATOM 2193 O O . GLU B 1 90 ? 2.93 -23.766 5.938 1 94.19 90 GLU B O 1
ATOM 2198 N N . HIS B 1 91 ? 2.82 -21.594 5.246 1 92.94 91 HIS B N 1
ATOM 2199 C CA . HIS B 1 91 ? 4.199 -21.547 4.777 1 92.94 91 HIS B CA 1
ATOM 2200 C C . HIS B 1 91 ? 4.922 -20.312 5.297 1 92.94 91 HIS B C 1
ATOM 2202 O O . HIS B 1 91 ? 5.312 -19.438 4.512 1 92.94 91 HIS B O 1
ATOM 2208 N N . PRO B 1 92 ? 5.273 -20.219 6.582 1 89.44 92 PRO B N 1
ATOM 2209 C CA . PRO B 1 92 ? 5.77 -18.984 7.203 1 89.44 92 PRO B CA 1
ATOM 2210 C C . PRO B 1 92 ? 7.109 -18.547 6.629 1 89.44 92 PRO B C 1
ATOM 2212 O O . PRO B 1 92 ? 7.324 -17.344 6.418 1 89.44 92 PRO B O 1
ATOM 2215 N N . ALA B 1 93 ? 7.953 -19.469 6.367 1 86.25 93 ALA B N 1
ATOM 2216 C CA . ALA B 1 93 ? 9.273 -19.094 5.859 1 86.25 93 ALA B CA 1
ATOM 2217 C C . ALA B 1 93 ? 9.172 -18.5 4.461 1 86.25 93 ALA B C 1
ATOM 2219 O O . ALA B 1 93 ? 9.797 -17.484 4.168 1 86.25 93 ALA B O 1
ATOM 2220 N N . SER B 1 94 ? 8.367 -19.141 3.594 1 89.88 94 SER B N 1
ATOM 2221 C CA . SER B 1 94 ? 8.164 -18.625 2.24 1 89.88 94 SER B CA 1
ATOM 2222 C C . SER B 1 94 ? 7.523 -17.25 2.258 1 89.88 94 SER B C 1
ATOM 2224 O O . SER B 1 94 ? 7.949 -16.344 1.526 1 89.88 94 SER B O 1
ATOM 2226 N N . ALA B 1 95 ? 6.531 -17.078 3.115 1 90.06 95 ALA B N 1
ATOM 2227 C CA . ALA B 1 95 ? 5.812 -15.812 3.217 1 90.06 95 ALA B CA 1
ATOM 2228 C C . ALA B 1 95 ? 6.738 -14.688 3.67 1 90.06 95 ALA B C 1
ATOM 2230 O O . ALA B 1 95 ? 6.727 -13.594 3.096 1 90.06 95 ALA B O 1
ATOM 2231 N N . ARG B 1 96 ? 7.492 -14.953 4.648 1 85.25 96 ARG B N 1
ATOM 2232 C CA . ARG B 1 96 ? 8.43 -13.961 5.16 1 85.25 96 ARG B CA 1
ATOM 2233 C C . ARG B 1 96 ? 9.453 -13.57 4.102 1 85.25 96 ARG B C 1
ATOM 2235 O O . ARG B 1 96 ? 9.805 -12.398 3.971 1 85.25 96 ARG B O 1
ATOM 2242 N N . PHE B 1 97 ? 9.906 -14.531 3.35 1 85.62 97 PHE B N 1
ATOM 2243 C CA . PHE B 1 97 ? 10.883 -14.273 2.299 1 85.62 97 PHE B CA 1
ATOM 2244 C C . PHE B 1 97 ? 10.297 -13.367 1.222 1 85.62 97 PHE B C 1
ATOM 2246 O O . PHE B 1 97 ? 10.922 -12.383 0.82 1 85.62 97 PHE B O 1
ATOM 2253 N N . LEU B 1 98 ? 9.102 -13.664 0.774 1 87.56 98 LEU B N 1
ATOM 2254 C CA . LEU B 1 98 ? 8.445 -12.914 -0.293 1 87.56 98 LEU B CA 1
ATOM 2255 C C . LEU B 1 98 ? 8.133 -11.492 0.154 1 87.56 98 LEU B C 1
ATOM 2257 O O . LEU B 1 98 ? 8.141 -10.562 -0.659 1 87.56 98 LEU B O 1
ATOM 2261 N N . LEU B 1 99 ? 7.871 -11.297 1.425 1 81.5 99 LEU B N 1
ATOM 2262 C CA . LEU B 1 99 ? 7.59 -9.969 1.966 1 81.5 99 LEU B CA 1
ATOM 2263 C C . LEU B 1 99 ? 8.859 -9.125 2.033 1 81.5 99 LEU B C 1
ATOM 2265 O O . LEU B 1 99 ? 8.805 -7.906 1.873 1 81.5 99 LEU B O 1
ATOM 2269 N N . ARG B 1 100 ? 9.969 -9.75 2.197 1 78.44 100 ARG B N 1
ATOM 2270 C CA . ARG B 1 100 ? 11.211 -9.031 2.459 1 78.44 100 ARG B CA 1
ATOM 2271 C C . ARG B 1 100 ? 11.984 -8.789 1.166 1 78.44 100 ARG B C 1
ATOM 2273 O O . ARG B 1 100 ? 12.758 -7.832 1.07 1 78.44 100 ARG B O 1
ATOM 2280 N N . VAL B 1 101 ? 11.852 -9.711 0.304 1 75.69 101 VAL B N 1
ATOM 2281 C CA . VAL B 1 101 ? 12.586 -9.609 -0.952 1 75.69 101 VAL B CA 1
ATOM 2282 C C . VAL B 1 101 ? 11.633 -9.25 -2.086 1 75.69 101 VAL B C 1
ATOM 2284 O O . VAL B 1 101 ? 10.734 -10.023 -2.424 1 75.69 101 VAL B O 1
ATOM 2287 N N . ARG B 1 102 ? 11.938 -8.055 -2.592 1 74.44 102 ARG B N 1
ATOM 2288 C CA . ARG B 1 102 ? 11.094 -7.621 -3.701 1 74.44 102 ARG B CA 1
ATOM 2289 C C . ARG B 1 102 ? 11.602 -8.188 -5.023 1 74.44 102 ARG B C 1
ATOM 2291 O O . ARG B 1 102 ? 12.812 -8.227 -5.266 1 74.44 102 ARG B O 1
ATOM 2298 N N . ARG B 1 103 ? 10.672 -8.609 -5.797 1 72.56 103 ARG B N 1
ATOM 2299 C CA . ARG B 1 103 ? 10.977 -9.164 -7.113 1 72.56 103 ARG B CA 1
ATOM 2300 C C . ARG B 1 103 ? 11.789 -8.18 -7.945 1 72.56 103 ARG B C 1
ATOM 2302 O O . ARG B 1 103 ? 12.758 -8.57 -8.609 1 72.56 103 ARG B O 1
ATOM 2309 N N . ASP B 1 104 ? 11.422 -6.945 -7.801 1 72.5 104 ASP B N 1
ATOM 2310 C CA . ASP B 1 104 ? 12.078 -5.941 -8.633 1 72.5 104 ASP B CA 1
ATOM 2311 C C . ASP B 1 104 ? 13.539 -5.762 -8.234 1 72.5 104 ASP B C 1
ATOM 2313 O O . ASP B 1 104 ? 14.383 -5.441 -9.07 1 72.5 104 ASP B O 1
ATOM 2317 N N . GLU B 1 105 ? 13.781 -5.934 -6.969 1 71.81 105 GLU B N 1
ATOM 2318 C CA . GLU B 1 105 ? 15.164 -5.863 -6.508 1 71.81 105 GLU B CA 1
ATOM 2319 C C . GLU B 1 105 ? 16 -6.996 -7.098 1 71.81 105 GLU B C 1
ATOM 2321 O O . GLU B 1 105 ? 17.172 -6.801 -7.441 1 71.81 105 GLU B O 1
ATOM 2326 N N . LEU B 1 106 ? 15.375 -8.109 -7.293 1 73.19 106 LEU B N 1
ATOM 2327 C CA . LEU B 1 106 ? 16.047 -9.273 -7.859 1 73.19 106 LEU B CA 1
ATOM 2328 C C . LEU B 1 106 ? 16.281 -9.094 -9.359 1 73.19 106 LEU B C 1
ATOM 2330 O O . LEU B 1 106 ? 17.391 -9.32 -9.852 1 73.19 106 LEU B O 1
ATOM 2334 N N . LEU B 1 107 ? 15.305 -8.625 -10.008 1 70.31 107 LEU B N 1
ATOM 2335 C CA . LEU B 1 107 ? 15.391 -8.477 -11.461 1 70.31 107 LEU B CA 1
ATOM 2336 C C . LEU B 1 107 ? 16.328 -7.332 -11.836 1 70.31 107 LEU B C 1
ATOM 2338 O O . LEU B 1 107 ? 16.906 -7.332 -12.922 1 70.31 107 LEU B O 1
ATOM 2342 N N . GLY B 1 108 ? 16.375 -6.395 -10.953 1 67.62 108 GLY B N 1
ATOM 2343 C CA . GLY B 1 108 ? 17.234 -5.262 -11.219 1 67.62 108 GLY B CA 1
ATOM 2344 C C . GLY B 1 108 ? 18.703 -5.547 -10.914 1 67.62 108 GLY B C 1
ATOM 2345 O O . GLY B 1 108 ? 19.578 -4.742 -11.242 1 67.62 108 GLY B O 1
ATOM 2346 N N . ALA B 1 109 ? 18.906 -6.641 -10.438 1 65.31 109 ALA B N 1
ATOM 2347 C CA . ALA B 1 109 ? 20.281 -6.977 -10.086 1 65.31 109 ALA B CA 1
ATOM 2348 C C . ALA B 1 109 ? 21.078 -7.363 -11.328 1 65.31 109 ALA B C 1
ATOM 2350 O O . ALA B 1 109 ? 20.547 -7.949 -12.266 1 65.31 109 ALA B O 1
ATOM 2351 N N . ALA B 1 110 ? 22.188 -6.812 -11.523 1 65.94 110 ALA B N 1
ATOM 2352 C CA . ALA B 1 110 ? 23.062 -6.949 -12.688 1 65.94 110 ALA B CA 1
ATOM 2353 C C . ALA B 1 110 ? 23.359 -8.414 -12.977 1 65.94 110 ALA B C 1
ATOM 2355 O O . ALA B 1 110 ? 23.641 -8.781 -14.125 1 65.94 110 ALA B O 1
ATOM 2356 N N . ASP B 1 111 ? 23.188 -9.273 -12.133 1 75.44 111 ASP B N 1
ATOM 2357 C CA . ASP B 1 111 ? 23.719 -10.617 -12.336 1 75.44 111 ASP B CA 1
ATOM 2358 C C . ASP B 1 111 ? 22.609 -11.664 -12.289 1 75.44 111 ASP B C 1
ATOM 2360 O O . ASP B 1 111 ? 22.844 -12.82 -11.953 1 75.44 111 ASP B O 1
ATOM 2364 N N . VAL B 1 112 ? 21.469 -11.32 -12.773 1 79.75 112 VAL B N 1
ATOM 2365 C CA . VAL B 1 112 ? 20.406 -12.312 -12.82 1 79.75 112 VAL B CA 1
ATOM 2366 C C . VAL B 1 112 ? 20.484 -13.094 -14.133 1 79.75 112 VAL B C 1
ATOM 2368 O O . VAL B 1 112 ? 20.391 -12.508 -15.211 1 79.75 112 VAL B O 1
ATOM 2371 N N . PRO B 1 113 ? 20.672 -14.398 -14.039 1 85.19 113 PRO B N 1
ATOM 2372 C CA . PRO B 1 113 ? 20.703 -15.211 -15.258 1 85.19 113 PRO B CA 1
ATOM 2373 C C . PRO B 1 113 ? 19.453 -15.055 -16.109 1 85.19 113 PRO B C 1
ATOM 2375 O O . PRO B 1 113 ? 18.344 -14.906 -15.57 1 85.19 113 PRO B O 1
ATOM 2378 N N . ALA B 1 114 ? 19.672 -15.117 -17.406 1 87.25 114 ALA B N 1
ATOM 2379 C CA . ALA B 1 114 ? 18.594 -14.906 -18.359 1 87.25 114 ALA B CA 1
ATOM 2380 C C . ALA B 1 114 ? 17.469 -15.922 -18.156 1 87.25 114 ALA B C 1
ATOM 2382 O O . ALA B 1 114 ? 16.297 -15.578 -18.25 1 87.25 114 ALA B O 1
ATOM 2383 N N . GLU B 1 115 ? 17.875 -17.094 -17.891 1 90.88 115 GLU B N 1
ATOM 2384 C CA . GLU B 1 115 ? 16.891 -18.141 -17.703 1 90.88 115 GLU B CA 1
ATOM 2385 C C . GLU B 1 115 ? 16 -17.859 -16.484 1 90.88 115 GLU B C 1
ATOM 2387 O O . GLU B 1 115 ? 14.797 -18.094 -16.516 1 90.88 115 GLU B O 1
ATOM 2392 N N . LEU B 1 116 ? 16.625 -17.422 -15.445 1 91.62 116 LEU B N 1
ATOM 2393 C CA . LEU B 1 116 ? 15.883 -17.062 -14.242 1 91.62 116 LEU B CA 1
ATOM 2394 C C . LEU B 1 116 ? 14.938 -15.898 -14.5 1 91.62 116 LEU B C 1
ATOM 2396 O O . LEU B 1 116 ? 13.789 -15.914 -14.07 1 91.62 116 LEU B O 1
ATOM 2400 N N . ALA B 1 117 ? 15.414 -14.938 -15.227 1 90.81 117 ALA B N 1
ATOM 2401 C CA . ALA B 1 117 ? 14.578 -13.797 -15.594 1 90.81 117 ALA B CA 1
ATOM 2402 C C . ALA B 1 117 ? 13.359 -14.242 -16.391 1 90.81 117 ALA B C 1
ATOM 2404 O O . ALA B 1 117 ? 12.25 -13.75 -16.156 1 90.81 117 ALA B O 1
ATOM 2405 N N . ASP B 1 118 ? 13.586 -15.18 -17.266 1 93.62 118 ASP B N 1
ATOM 2406 C CA . ASP B 1 118 ? 12.484 -15.703 -18.078 1 93.62 118 ASP B CA 1
ATOM 2407 C C . ASP B 1 118 ? 11.453 -16.406 -17.188 1 93.62 118 ASP B C 1
ATOM 2409 O O . ASP B 1 118 ? 10.25 -16.281 -17.422 1 93.62 118 ASP B O 1
ATOM 2413 N N . GLU B 1 119 ? 11.961 -17.109 -16.25 1 94.75 119 GLU B N 1
ATOM 2414 C CA . GLU B 1 119 ? 11.062 -17.828 -15.352 1 94.75 119 GLU B CA 1
ATOM 2415 C C . GLU B 1 119 ? 10.266 -16.859 -14.477 1 94.75 119 GLU B C 1
ATOM 2417 O O . GLU B 1 119 ? 9.078 -17.094 -14.219 1 94.75 119 GLU B O 1
ATOM 2422 N N . LEU B 1 120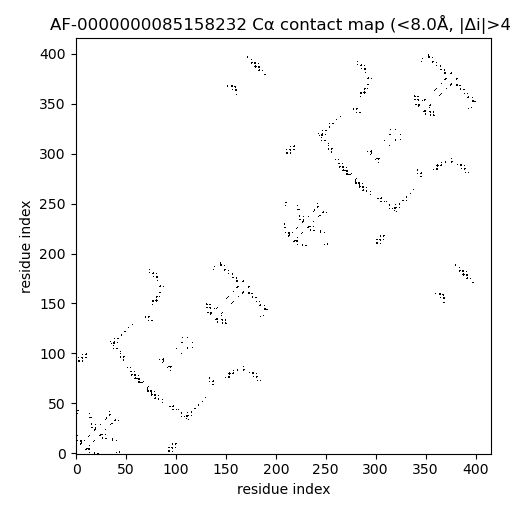 ? 10.852 -15.852 -14.07 1 92.5 120 LEU B N 1
ATOM 2423 C CA . LEU B 1 120 ? 10.164 -14.828 -13.289 1 92.5 120 LEU B CA 1
ATOM 2424 C C . LEU B 1 120 ? 9.086 -14.141 -14.117 1 92.5 120 LEU B C 1
ATOM 2426 O O . LEU B 1 120 ? 7.984 -13.883 -13.625 1 92.5 120 LEU B O 1
ATOM 2430 N N . ARG B 1 121 ? 9.406 -13.93 -15.375 1 92.69 121 ARG B N 1
ATOM 2431 C CA . ARG B 1 121 ? 8.43 -13.328 -16.281 1 92.69 121 ARG B CA 1
ATOM 2432 C C . ARG B 1 121 ? 7.242 -14.266 -16.5 1 92.69 121 ARG B C 1
ATOM 2434 O O . ARG B 1 121 ? 6.094 -13.82 -16.547 1 92.69 121 ARG B O 1
ATOM 2441 N N . ARG B 1 122 ? 7.555 -15.523 -16.609 1 95.88 122 ARG B N 1
ATOM 2442 C CA . ARG B 1 122 ? 6.488 -16.5 -16.766 1 95.88 122 ARG B CA 1
ATOM 2443 C C . ARG B 1 122 ? 5.574 -16.516 -15.547 1 95.88 122 ARG B C 1
ATOM 2445 O O . ARG B 1 122 ? 4.355 -16.656 -15.68 1 95.88 122 ARG B O 1
ATOM 2452 N N . LEU B 1 123 ? 6.125 -16.422 -14.375 1 95.88 123 LEU B N 1
ATOM 2453 C CA . LEU B 1 123 ? 5.34 -16.344 -13.148 1 95.88 123 LEU B CA 1
ATOM 2454 C C . LEU B 1 123 ? 4.438 -15.125 -13.148 1 95.88 123 LEU B C 1
ATOM 2456 O O . LEU B 1 123 ? 3.27 -15.203 -12.766 1 95.88 123 LEU B O 1
ATOM 2460 N N . ASP B 1 124 ? 4.949 -14.008 -13.625 1 94.06 124 ASP B N 1
ATOM 2461 C CA . ASP B 1 124 ? 4.152 -12.797 -13.758 1 94.06 124 ASP B CA 1
ATOM 2462 C C . ASP B 1 124 ? 2.984 -13.008 -14.719 1 94.06 124 ASP B C 1
ATOM 2464 O O . ASP B 1 124 ? 1.868 -12.555 -14.461 1 94.06 124 ASP B O 1
ATOM 2468 N N . ASP B 1 125 ? 3.293 -13.672 -15.773 1 96.62 125 ASP B N 1
ATOM 2469 C CA . ASP B 1 125 ? 2.258 -13.969 -16.766 1 96.62 125 ASP B CA 1
ATOM 2470 C C . ASP B 1 125 ? 1.167 -14.852 -16.156 1 96.62 125 ASP B C 1
ATOM 2472 O O . ASP B 1 125 ? -0.019 -14.656 -16.438 1 96.62 125 ASP B O 1
ATOM 2476 N N . ASP B 1 126 ? 1.612 -15.797 -15.414 1 97.44 126 ASP B N 1
ATOM 2477 C CA . ASP B 1 126 ? 0.655 -16.688 -14.766 1 97.44 126 ASP B CA 1
ATOM 2478 C C . ASP B 1 126 ? -0.25 -15.906 -13.812 1 97.44 126 ASP B C 1
ATOM 2480 O O . ASP B 1 126 ? -1.456 -16.156 -13.75 1 97.44 126 ASP B O 1
ATOM 2484 N N . LEU B 1 127 ? 0.294 -15.047 -13.102 1 97.19 127 LEU B N 1
ATOM 2485 C CA . LEU B 1 127 ? -0.481 -14.203 -12.195 1 97.19 127 LEU B CA 1
ATOM 2486 C C . LEU B 1 127 ? -1.46 -13.328 -12.969 1 97.19 127 LEU B C 1
ATOM 2488 O O . LEU B 1 127 ? -2.623 -13.195 -12.586 1 97.19 127 LEU B O 1
ATOM 2492 N N . ALA B 1 128 ? -0.995 -12.789 -14.07 1 97.56 128 ALA B N 1
ATOM 2493 C CA . ALA B 1 128 ? -1.855 -11.977 -14.922 1 97.56 128 ALA B CA 1
ATOM 2494 C C . ALA B 1 128 ? -3.033 -12.797 -15.453 1 97.56 128 ALA B C 1
ATOM 2496 O O . ALA B 1 128 ? -4.156 -12.289 -15.531 1 97.56 128 ALA B O 1
ATOM 2497 N N . HIS B 1 129 ? -2.756 -13.992 -15.789 1 98 129 HIS B N 1
ATOM 2498 C CA . HIS B 1 129 ? -3.818 -14.867 -16.266 1 98 129 HIS B CA 1
ATOM 2499 C C . HIS B 1 129 ? -4.871 -15.102 -15.188 1 98 129 HIS B C 1
ATOM 2501 O O . HIS B 1 129 ? -6.066 -15.172 -15.484 1 98 129 HIS B O 1
ATOM 2507 N N . LEU B 1 130 ? -4.43 -15.227 -13.977 1 98.31 130 LEU B N 1
ATOM 2508 C CA . LEU B 1 130 ? -5.367 -15.352 -12.867 1 98.31 130 LEU B CA 1
ATOM 2509 C C . LEU B 1 130 ? -6.258 -14.117 -12.766 1 98.31 130 LEU B C 1
ATOM 2511 O O . LEU B 1 130 ? -7.473 -14.234 -12.578 1 98.31 130 LEU B O 1
ATOM 2515 N N . PHE B 1 131 ? -5.664 -12.977 -12.898 1 98.56 131 PHE B N 1
ATOM 2516 C CA . PHE B 1 131 ? -6.426 -11.734 -12.82 1 98.56 131 PHE B CA 1
ATOM 2517 C C . PHE B 1 131 ? -7.449 -11.656 -13.945 1 98.56 131 PHE B C 1
ATOM 2519 O O . PHE B 1 131 ? -8.594 -11.25 -13.727 1 98.56 131 PHE B O 1
ATOM 2526 N N . ILE B 1 132 ? -7.062 -12 -15.117 1 98.38 132 ILE B N 1
ATOM 2527 C CA . ILE B 1 132 ? -7.953 -11.984 -16.266 1 98.38 132 ILE B CA 1
ATOM 2528 C C . ILE B 1 132 ? -9.133 -12.922 -16.031 1 98.38 132 ILE B C 1
ATOM 2530 O O . ILE B 1 132 ? -10.281 -12.555 -16.266 1 98.38 132 ILE B O 1
ATOM 2534 N N . GLU B 1 133 ? -8.844 -14.086 -15.539 1 97.69 133 GLU B N 1
ATOM 2535 C CA . GLU B 1 133 ? -9.891 -15.055 -15.242 1 97.69 133 GLU B CA 1
ATOM 2536 C C . GLU B 1 133 ? -10.883 -14.5 -14.227 1 97.69 133 GLU B C 1
ATOM 2538 O O . GLU B 1 133 ? -12.094 -14.617 -14.406 1 97.69 133 GLU B O 1
ATOM 2543 N N . LEU B 1 134 ? -10.398 -13.898 -13.195 1 98.06 134 LEU B N 1
ATOM 2544 C CA . LEU B 1 134 ? -11.258 -13.352 -12.156 1 98.06 134 LEU B CA 1
ATOM 2545 C C . LEU B 1 134 ? -12.078 -12.18 -12.688 1 98.06 134 LEU B C 1
ATOM 2547 O O . LEU B 1 134 ? -13.266 -12.047 -12.359 1 98.06 134 LEU B O 1
ATOM 2551 N N . ALA B 1 135 ? -11.469 -11.367 -13.516 1 97.94 135 ALA B N 1
ATOM 2552 C CA . ALA B 1 135 ? -12.195 -10.25 -14.117 1 97.94 135 ALA B CA 1
ATOM 2553 C C . ALA B 1 135 ? -13.344 -10.75 -14.984 1 97.94 135 ALA B C 1
ATOM 2555 O O . ALA B 1 135 ? -14.438 -10.18 -14.961 1 97.94 135 ALA B O 1
ATOM 2556 N N . GLU B 1 136 ? -13.047 -11.766 -15.727 1 97.06 136 GLU B N 1
ATOM 2557 C CA . GLU B 1 136 ? -14.086 -12.367 -16.562 1 97.06 136 GLU B CA 1
ATOM 2558 C C . GLU B 1 136 ? -15.234 -12.906 -15.719 1 97.06 136 GLU B C 1
ATOM 2560 O O . GLU B 1 136 ? -16.406 -12.734 -16.062 1 97.06 136 GLU B O 1
ATOM 2565 N N . LYS B 1 137 ? -14.945 -13.508 -14.641 1 96.19 137 LYS B N 1
ATOM 2566 C CA . LYS B 1 137 ? -15.969 -14.102 -13.781 1 96.19 137 LYS B CA 1
ATOM 2567 C C . LYS B 1 137 ? -16.797 -13.023 -13.094 1 96.19 137 LYS B C 1
ATOM 2569 O O . LYS B 1 137 ? -18.016 -13.18 -12.93 1 96.19 137 LYS B O 1
ATOM 2574 N N . VAL B 1 138 ? -16.188 -11.93 -12.734 1 96.81 138 VAL B N 1
ATOM 2575 C CA . VAL B 1 138 ? -16.875 -10.898 -11.961 1 96.81 138 VAL B CA 1
ATOM 2576 C C . VAL B 1 138 ? -17.688 -10 -12.898 1 96.81 138 VAL B C 1
ATOM 2578 O O . VAL B 1 138 ? -18.828 -9.672 -12.609 1 96.81 138 VAL B O 1
ATOM 2581 N N . TRP B 1 139 ? -17.094 -9.664 -14.078 1 96.19 139 TRP B N 1
ATOM 2582 C CA . TRP B 1 139 ? -17.719 -8.633 -14.906 1 96.19 139 TRP B CA 1
ATOM 2583 C C . TRP B 1 139 ? -17.938 -9.133 -16.328 1 96.19 139 TRP B C 1
ATOM 2585 O O . TRP B 1 139 ? -18.547 -8.445 -17.156 1 96.19 139 TRP B O 1
ATOM 2595 N N . GLY B 1 140 ? -17.422 -10.297 -16.703 1 95.88 140 GLY B N 1
ATOM 2596 C CA . GLY B 1 140 ? -17.469 -10.758 -18.078 1 95.88 140 GLY B CA 1
ATOM 2597 C C . GLY B 1 140 ? -16.531 -9.984 -18.984 1 95.88 140 GLY B C 1
ATOM 2598 O O . GLY B 1 140 ? -16.766 -9.891 -20.188 1 95.88 140 GLY B O 1
ATOM 2599 N N . ARG B 1 141 ? -15.5 -9.336 -18.422 1 96.31 141 ARG B N 1
ATOM 2600 C CA . ARG B 1 141 ? -14.586 -8.469 -19.156 1 96.31 141 ARG B CA 1
ATOM 2601 C C . ARG B 1 141 ? -13.141 -8.914 -18.969 1 96.31 141 ARG B C 1
ATOM 2603 O O . ARG B 1 141 ? -12.789 -9.477 -17.922 1 96.31 141 ARG B O 1
ATOM 2610 N N . ARG B 1 142 ? -12.25 -8.586 -19.922 1 96.81 142 ARG B N 1
ATOM 2611 C CA . ARG B 1 142 ? -10.836 -8.953 -19.891 1 96.81 142 ARG B CA 1
ATOM 2612 C C . ARG B 1 142 ? -9.961 -7.742 -20.172 1 96.81 142 ARG B C 1
ATOM 2614 O O . ARG B 1 142 ? -8.75 -7.883 -20.391 1 96.81 142 ARG B O 1
ATOM 2621 N N . ASP B 1 143 ? -10.57 -6.59 -20.266 1 95.81 143 ASP B N 1
ATOM 2622 C CA . ASP B 1 143 ? -9.836 -5.391 -20.656 1 95.81 143 ASP B CA 1
ATOM 2623 C C . ASP B 1 143 ? -8.977 -4.879 -19.5 1 95.81 143 ASP B C 1
ATOM 2625 O O . ASP B 1 143 ? -9.117 -5.328 -18.359 1 95.81 143 ASP B O 1
ATOM 2629 N N . GLN B 1 144 ? -8.141 -3.93 -19.828 1 95.06 144 GLN B N 1
ATOM 2630 C CA . GLN B 1 144 ? -7.137 -3.412 -18.906 1 95.06 144 GLN B CA 1
ATOM 2631 C C . GLN B 1 144 ? -7.785 -2.844 -17.641 1 95.06 144 GLN B C 1
ATOM 2633 O O . GLN B 1 144 ? -7.262 -3.004 -16.531 1 95.06 144 GLN B O 1
ATOM 2638 N N . GLN B 1 145 ? -8.922 -2.232 -17.812 1 94.75 145 GLN B N 1
ATOM 2639 C CA . GLN B 1 145 ? -9.57 -1.59 -16.672 1 94.75 145 GLN B CA 1
ATOM 2640 C C . GLN B 1 145 ? -10.109 -2.627 -15.695 1 94.75 145 GLN B C 1
ATOM 2642 O O . GLN B 1 145 ? -9.938 -2.488 -14.484 1 94.75 145 GLN B O 1
ATOM 2647 N N . ALA B 1 146 ? -10.758 -3.682 -16.234 1 97.19 146 ALA B N 1
ATOM 2648 C CA . ALA B 1 146 ? -11.289 -4.746 -15.391 1 97.19 146 ALA B CA 1
ATOM 2649 C C . ALA B 1 146 ? -10.172 -5.527 -14.719 1 97.19 146 ALA B C 1
ATOM 2651 O O . ALA B 1 146 ? -10.227 -5.789 -13.508 1 97.19 146 ALA B O 1
ATOM 2652 N N . VAL B 1 147 ? -9.188 -5.84 -15.461 1 97.69 147 VAL B N 1
ATOM 2653 C CA . VAL B 1 147 ? -8.055 -6.594 -14.938 1 97.69 147 VAL B CA 1
ATOM 2654 C C . VAL B 1 147 ? -7.301 -5.75 -13.914 1 97.69 147 VAL B C 1
ATOM 2656 O O . VAL B 1 147 ? -6.855 -6.262 -12.883 1 97.69 147 VAL B O 1
ATOM 2659 N N . GLY B 1 148 ? -7.156 -4.469 -14.18 1 96.06 148 GLY B N 1
ATOM 2660 C CA . GLY B 1 148 ? -6.527 -3.555 -13.234 1 96.06 148 GLY B CA 1
ATOM 2661 C C . GLY B 1 148 ? -7.254 -3.484 -11.906 1 96.06 148 GLY B C 1
ATOM 2662 O O . GLY B 1 148 ? -6.621 -3.402 -10.852 1 96.06 148 GLY B O 1
ATOM 2663 N N . ALA B 1 149 ? -8.57 -3.523 -11.969 1 97.19 149 ALA B N 1
ATOM 2664 C CA . ALA B 1 149 ? -9.359 -3.516 -10.742 1 97.19 149 ALA B CA 1
ATOM 2665 C C . ALA B 1 149 ? -9.117 -4.781 -9.922 1 97.19 149 ALA B C 1
ATOM 2667 O O . ALA B 1 149 ? -9.039 -4.73 -8.695 1 97.19 149 ALA B O 1
ATOM 2668 N N . ILE B 1 150 ? -8.992 -5.926 -10.617 1 98.25 150 ILE B N 1
ATOM 2669 C CA . ILE B 1 150 ? -8.695 -7.18 -9.938 1 98.25 150 ILE B CA 1
ATOM 2670 C C . ILE B 1 150 ? -7.312 -7.109 -9.305 1 98.25 150 ILE B C 1
ATOM 2672 O O . ILE B 1 150 ? -7.121 -7.531 -8.156 1 98.25 150 ILE B O 1
ATOM 2676 N N . ARG B 1 151 ? -6.363 -6.598 -10.016 1 97.5 151 ARG B N 1
ATOM 2677 C CA . ARG B 1 151 ? -5.012 -6.449 -9.492 1 97.5 151 ARG B CA 1
ATOM 2678 C C . ARG B 1 151 ? -5.004 -5.59 -8.234 1 97.5 151 ARG B C 1
ATOM 2680 O O . ARG B 1 151 ? -4.328 -5.918 -7.254 1 97.5 151 ARG B O 1
ATOM 2687 N N . THR B 1 152 ? -5.754 -4.516 -8.25 1 96.81 152 THR B N 1
ATOM 2688 C CA . THR B 1 152 ? -5.906 -3.662 -7.078 1 96.81 152 THR B CA 1
ATOM 2689 C C . THR B 1 152 ? -6.398 -4.469 -5.883 1 96.81 152 THR B C 1
ATOM 2691 O O . THR B 1 152 ? -5.855 -4.352 -4.781 1 96.81 152 THR B O 1
ATOM 2694 N N . CYS B 1 153 ? -7.289 -5.324 -6.062 1 98.38 153 CYS B N 1
ATOM 2695 C CA . CYS B 1 153 ? -7.922 -6.102 -5.004 1 98.38 153 CYS B CA 1
ATOM 2696 C C . CYS B 1 153 ? -6.977 -7.176 -4.477 1 98.38 153 CYS B C 1
ATOM 2698 O O . CYS B 1 153 ? -6.941 -7.441 -3.273 1 98.38 153 CYS B O 1
ATOM 2700 N N . VAL B 1 154 ? -6.207 -7.742 -5.352 1 98 154 VAL B N 1
ATOM 2701 C CA . VAL B 1 154 ? -5.492 -8.969 -5.008 1 98 154 VAL B CA 1
ATOM 2702 C C . VAL B 1 154 ? -4.051 -8.641 -4.633 1 98 154 VAL B C 1
ATOM 2704 O O . VAL B 1 154 ? -3.396 -9.398 -3.918 1 98 154 VAL B O 1
ATOM 2707 N N . VAL B 1 155 ? -3.557 -7.52 -5.109 1 95.25 155 VAL B N 1
ATOM 2708 C CA . VAL B 1 155 ? -2.15 -7.203 -4.883 1 95.25 155 VAL B CA 1
ATOM 2709 C C . VAL B 1 155 ? -2.037 -5.938 -4.039 1 95.25 155 VAL B C 1
ATOM 2711 O O . VAL B 1 155 ? -1.506 -5.969 -2.928 1 95.25 155 VAL B O 1
ATOM 2714 N N . GLU B 1 156 ? -2.605 -4.816 -4.473 1 95.12 156 GLU B N 1
ATOM 2715 C CA . GLU B 1 156 ? -2.373 -3.529 -3.824 1 95.12 156 GLU B CA 1
ATOM 2716 C C . GLU B 1 156 ? -3.037 -3.477 -2.451 1 95.12 156 GLU B C 1
ATOM 2718 O O . GLU B 1 156 ? -2.408 -3.082 -1.467 1 95.12 156 GLU B O 1
ATOM 2723 N N . LEU B 1 157 ? -4.297 -3.893 -2.332 1 96.88 157 LEU B N 1
ATOM 2724 C CA . LEU B 1 157 ? -5.027 -3.791 -1.074 1 96.88 157 LEU B CA 1
ATOM 2725 C C . LEU B 1 157 ? -4.43 -4.715 -0.019 1 96.88 157 LEU B C 1
ATOM 2727 O O . LEU B 1 157 ? -4.145 -4.281 1.1 1 96.88 157 LEU B O 1
ATOM 2731 N N . PRO B 1 158 ? -4.199 -5.98 -0.318 1 96.19 158 PRO B N 1
ATOM 2732 C CA . PRO B 1 158 ? -3.584 -6.82 0.713 1 96.19 158 PRO B CA 1
ATOM 2733 C C . PRO B 1 158 ? -2.203 -6.324 1.133 1 96.19 158 PRO B C 1
ATOM 2735 O O . PRO B 1 158 ? -1.837 -6.422 2.307 1 96.19 158 PRO B O 1
ATOM 2738 N N . THR B 1 159 ? -1.452 -5.832 0.19 1 91.5 159 THR B N 1
ATOM 2739 C CA . THR B 1 159 ? -0.136 -5.297 0.518 1 91.5 159 THR B CA 1
ATOM 2740 C C . THR B 1 159 ? -0.256 -4.121 1.483 1 91.5 159 THR B C 1
ATOM 2742 O O . THR B 1 159 ? 0.56 -3.975 2.396 1 91.5 159 THR B O 1
ATOM 2745 N N . ALA B 1 160 ? -1.25 -3.369 1.331 1 91.5 160 ALA B N 1
ATOM 2746 C CA . ALA B 1 160 ? -1.457 -2.188 2.164 1 91.5 160 ALA B CA 1
ATOM 2747 C C . ALA B 1 160 ? -2.006 -2.572 3.535 1 91.5 160 ALA B C 1
ATOM 2749 O O . ALA B 1 160 ? -1.661 -1.954 4.547 1 91.5 160 ALA B O 1
ATOM 2750 N N . LEU B 1 161 ? -2.83 -3.537 3.588 1 94.5 161 LEU B N 1
ATOM 2751 C CA . LEU B 1 161 ? -3.578 -3.805 4.812 1 94.5 161 LEU B CA 1
ATOM 2752 C C . LEU B 1 161 ? -2.926 -4.926 5.613 1 94.5 161 LEU B C 1
ATOM 2754 O O . LEU B 1 161 ? -3.15 -5.047 6.82 1 94.5 161 LEU B O 1
ATOM 2758 N N . LEU B 1 162 ? -2.193 -5.77 4.93 1 91.94 162 LEU B N 1
ATOM 2759 C CA . LEU B 1 162 ? -1.489 -6.863 5.586 1 91.94 162 LEU B CA 1
ATOM 2760 C C . LEU B 1 162 ? 0.019 -6.645 5.543 1 91.94 162 LEU B C 1
ATOM 2762 O O . LEU B 1 162 ? 0.771 -7.551 5.172 1 91.94 162 LEU B O 1
ATOM 2766 N N . ILE B 1 163 ? 0.44 -5.531 5.938 1 75 163 ILE B N 1
ATOM 2767 C CA . ILE B 1 163 ? 1.73 -4.922 5.633 1 75 163 ILE B CA 1
ATOM 2768 C C . ILE B 1 163 ? 2.82 -5.57 6.484 1 75 163 ILE B C 1
ATOM 2770 O O . ILE B 1 163 ? 4.008 -5.477 6.164 1 75 163 ILE B O 1
ATOM 2774 N N . ASP B 1 164 ? 2.5 -6.102 7.656 1 77.12 164 ASP B N 1
ATOM 2775 C CA . ASP B 1 164 ? 3.48 -6.727 8.539 1 77.12 164 ASP B CA 1
ATOM 2776 C C . ASP B 1 164 ? 2.9 -7.973 9.211 1 77.12 164 ASP B C 1
ATOM 2778 O O . ASP B 1 164 ? 1.748 -8.336 8.969 1 77.12 164 ASP B O 1
ATOM 2782 N N . ALA B 1 165 ? 3.783 -8.633 9.953 1 75.31 165 ALA B N 1
ATOM 2783 C CA . ALA B 1 165 ? 3.422 -9.891 10.594 1 75.31 165 ALA B CA 1
ATOM 2784 C C . ALA B 1 165 ? 2.207 -9.719 11.5 1 75.31 165 ALA B C 1
ATOM 2786 O O . ALA B 1 165 ? 1.35 -10.602 11.578 1 75.31 165 ALA B O 1
ATOM 2787 N N . HIS B 1 166 ? 2.176 -8.633 12.148 1 82.62 166 HIS B N 1
ATOM 2788 C CA . HIS B 1 166 ? 1.055 -8.383 13.047 1 82.62 166 HIS B CA 1
ATOM 2789 C C . HIS B 1 166 ? -0.256 -8.281 12.281 1 82.62 166 HIS B C 1
ATOM 2791 O O . HIS B 1 166 ? -1.25 -8.906 12.648 1 82.62 166 HIS B O 1
ATOM 2797 N N . ALA B 1 167 ? -0.208 -7.621 11.211 1 87.19 167 ALA B N 1
ATOM 2798 C CA . ALA B 1 167 ? -1.405 -7.434 10.398 1 87.19 167 ALA B CA 1
ATOM 2799 C C . ALA B 1 167 ? -1.842 -8.742 9.75 1 87.19 167 ALA B C 1
ATOM 2801 O O . ALA B 1 167 ? -3.039 -9.008 9.609 1 87.19 167 ALA B O 1
ATOM 2802 N N . LEU B 1 168 ? -0.876 -9.547 9.422 1 88.75 168 LEU B N 1
ATOM 2803 C CA . LEU B 1 168 ? -1.169 -10.82 8.781 1 88.75 168 LEU B CA 1
ATOM 2804 C C . LEU B 1 168 ? -1.994 -11.719 9.703 1 88.75 168 LEU B C 1
ATOM 2806 O O . LEU B 1 168 ? -2.748 -12.57 9.227 1 88.75 168 LEU B O 1
ATOM 2810 N N . HIS B 1 169 ? -1.874 -11.445 10.977 1 88.5 169 HIS B N 1
ATOM 2811 C CA . HIS B 1 169 ? -2.553 -12.297 11.945 1 88.5 169 HIS B CA 1
ATOM 2812 C C . HIS B 1 169 ? -3.664 -11.547 12.664 1 88.5 169 HIS B C 1
ATOM 2814 O O . HIS B 1 169 ? -4.227 -12.047 13.641 1 88.5 169 HIS B O 1
ATOM 2820 N N . ASP B 1 170 ? -3.967 -10.406 12.258 1 91.81 170 ASP B N 1
ATOM 2821 C CA . ASP B 1 170 ? -5 -9.555 12.844 1 91.81 170 ASP B CA 1
ATOM 2822 C C . ASP B 1 170 ? -6.344 -9.766 12.141 1 91.81 170 ASP B C 1
ATOM 2824 O O . ASP B 1 170 ? -6.512 -9.375 10.984 1 91.81 170 ASP B O 1
ATOM 2828 N N . ALA B 1 171 ? -7.297 -10.297 12.867 1 93.75 171 ALA B N 1
ATOM 2829 C CA . ALA B 1 171 ? -8.617 -10.586 12.305 1 93.75 171 ALA B CA 1
ATOM 2830 C C . ALA B 1 171 ? -9.289 -9.312 11.805 1 93.75 171 ALA B C 1
ATOM 2832 O O . ALA B 1 171 ? -10.008 -9.328 10.805 1 93.75 171 ALA B O 1
ATOM 2833 N N . ALA B 1 172 ? -9.094 -8.242 12.484 1 94 172 ALA B N 1
ATOM 2834 C CA . ALA B 1 172 ? -9.695 -6.969 12.07 1 94 172 ALA B CA 1
ATOM 2835 C C . ALA B 1 172 ? -9.117 -6.496 10.742 1 94 172 ALA B C 1
ATOM 2837 O O . ALA B 1 172 ? -9.844 -5.953 9.906 1 94 172 ALA B O 1
ATOM 2838 N N . ALA B 1 173 ? -7.852 -6.723 10.57 1 95.06 173 ALA B N 1
ATOM 2839 C CA . ALA B 1 173 ? -7.215 -6.352 9.305 1 95.06 173 ALA B CA 1
ATOM 2840 C C . ALA B 1 173 ? -7.797 -7.156 8.148 1 95.06 173 ALA B C 1
ATOM 2842 O O . ALA B 1 173 ? -8.031 -6.613 7.062 1 95.06 173 ALA B O 1
ATOM 2843 N N . LEU B 1 174 ? -8.023 -8.422 8.375 1 96.31 174 LEU B N 1
ATOM 2844 C CA . LEU B 1 174 ? -8.602 -9.281 7.344 1 96.31 174 LEU B CA 1
ATOM 2845 C C . LEU B 1 174 ? -10.023 -8.859 7.016 1 96.31 174 LEU B C 1
ATOM 2847 O O . LEU B 1 174 ? -10.438 -8.891 5.852 1 96.31 174 LEU B O 1
ATOM 2851 N N . GLN B 1 175 ? -10.742 -8.484 8.023 1 96.81 175 GLN B N 1
ATOM 2852 C CA . GLN B 1 175 ? -12.102 -8.008 7.797 1 96.81 175 GLN B CA 1
ATOM 2853 C C . GLN B 1 175 ? -12.109 -6.727 6.977 1 96.81 175 GLN B C 1
ATOM 2855 O O . GLN B 1 175 ? -12.93 -6.566 6.07 1 96.81 175 GLN B O 1
ATOM 2860 N N . ARG B 1 176 ? -11.219 -5.832 7.309 1 97.44 176 ARG B N 1
ATOM 2861 C CA . ARG B 1 176 ? -11.102 -4.59 6.551 1 97.44 176 ARG B CA 1
ATOM 2862 C C . ARG B 1 176 ? -10.719 -4.863 5.102 1 97.44 176 ARG B C 1
ATOM 2864 O O . ARG B 1 176 ? -11.258 -4.242 4.184 1 97.44 176 ARG B O 1
ATOM 2871 N N . LEU B 1 177 ? -9.797 -5.816 4.922 1 98.12 177 LEU B N 1
ATOM 2872 C CA . LEU B 1 177 ? -9.375 -6.188 3.572 1 98.12 177 LEU B CA 1
ATOM 2873 C C . LEU B 1 177 ? -10.562 -6.711 2.766 1 98.12 177 LEU B C 1
ATOM 2875 O O . LEU B 1 177 ? -10.805 -6.254 1.647 1 98.12 177 LEU B O 1
ATOM 2879 N N . ALA B 1 178 ? -11.273 -7.621 3.369 1 98.38 178 ALA B N 1
ATOM 2880 C CA . ALA B 1 178 ? -12.43 -8.203 2.68 1 98.38 178 ALA B CA 1
ATOM 2881 C C . ALA B 1 178 ? -13.461 -7.133 2.342 1 98.38 178 ALA B C 1
ATOM 2883 O O . ALA B 1 178 ? -14.008 -7.113 1.236 1 98.38 178 ALA B O 1
ATOM 2884 N N . ALA B 1 179 ? -13.727 -6.25 3.281 1 98.31 179 ALA B N 1
ATOM 2885 C CA . ALA B 1 179 ? -14.688 -5.172 3.062 1 98.31 179 ALA B CA 1
ATOM 2886 C C . ALA B 1 179 ? -14.234 -4.25 1.936 1 98.31 179 ALA B C 1
ATOM 2888 O O . ALA B 1 179 ? -15.031 -3.873 1.074 1 98.31 179 ALA B O 1
ATOM 2889 N N . ALA B 1 180 ? -12.977 -3.875 1.933 1 98.5 180 ALA B N 1
ATOM 2890 C CA . ALA B 1 180 ? -12.43 -3 0.898 1 98.5 180 ALA B CA 1
ATOM 2891 C C . ALA B 1 180 ? -12.516 -3.658 -0.476 1 98.5 180 ALA B C 1
ATOM 2893 O O . ALA B 1 180 ? -12.914 -3.023 -1.453 1 98.5 180 ALA B O 1
ATOM 2894 N N . VAL B 1 181 ? -12.141 -4.941 -0.555 1 98.62 181 VAL B N 1
ATOM 2895 C CA . VAL B 1 181 ? -12.172 -5.684 -1.811 1 98.62 181 VAL B CA 1
ATOM 2896 C C . VAL B 1 181 ? -13.609 -5.727 -2.344 1 98.62 181 VAL B C 1
ATOM 2898 O O . VAL B 1 181 ? -13.852 -5.41 -3.512 1 98.62 181 VAL B O 1
ATOM 2901 N N . ARG B 1 182 ? -14.555 -6.047 -1.492 1 98.5 182 ARG B N 1
ATOM 2902 C CA . ARG B 1 182 ? -15.953 -6.145 -1.922 1 98.5 182 ARG B CA 1
ATOM 2903 C C . ARG B 1 182 ? -16.469 -4.793 -2.4 1 98.5 182 ARG B C 1
ATOM 2905 O O . ARG B 1 182 ? -17.234 -4.723 -3.367 1 98.5 182 ARG B O 1
ATOM 2912 N N . ALA B 1 183 ? -16.047 -3.76 -1.755 1 98.38 183 ALA B N 1
ATOM 2913 C CA . ALA B 1 183 ? -16.484 -2.42 -2.146 1 98.38 183 ALA B CA 1
ATOM 2914 C C . ALA B 1 183 ? -15.93 -2.043 -3.518 1 98.38 183 ALA B C 1
ATOM 2916 O O . ALA B 1 183 ? -16.641 -1.453 -4.34 1 98.38 183 ALA B O 1
ATOM 2917 N N . VAL B 1 184 ? -14.672 -2.33 -3.764 1 98.06 184 VAL B N 1
ATOM 2918 C CA . VAL B 1 184 ? -14.062 -2.045 -5.055 1 98.06 184 VAL B CA 1
ATOM 2919 C C . VAL B 1 184 ? -14.758 -2.854 -6.148 1 98.06 184 VAL B C 1
ATOM 2921 O O . VAL B 1 184 ? -15.047 -2.328 -7.227 1 98.06 184 VAL B O 1
ATOM 2924 N N . LEU B 1 185 ? -15.07 -4.133 -5.82 1 98 185 LEU B N 1
ATOM 2925 C CA . LEU B 1 185 ? -15.672 -5.008 -6.82 1 98 185 LEU B CA 1
ATOM 2926 C C . LEU B 1 185 ? -17.109 -4.578 -7.125 1 98 185 LEU B C 1
ATOM 2928 O O . LEU B 1 185 ? -17.641 -4.922 -8.18 1 98 185 LEU B O 1
ATOM 2932 N N . ALA B 1 186 ? -17.719 -3.879 -6.242 1 97.06 186 ALA B N 1
ATOM 2933 C CA . ALA B 1 186 ? -19.094 -3.412 -6.449 1 97.06 186 ALA B CA 1
ATOM 2934 C C . ALA B 1 186 ? -19.125 -2.258 -7.449 1 97.06 186 ALA B C 1
ATOM 2936 O O . ALA B 1 18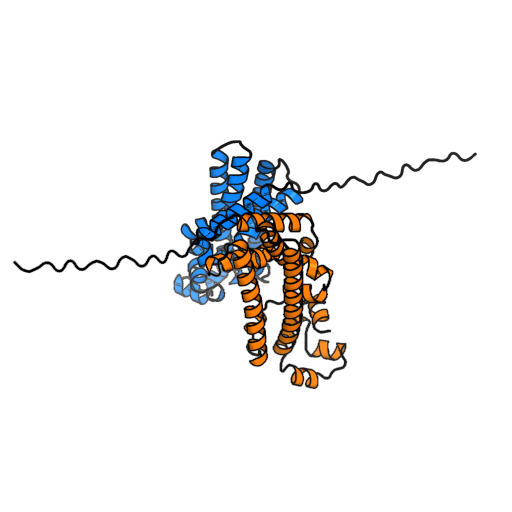6 ? -20.188 -1.911 -7.965 1 97.06 186 ALA B O 1
ATOM 2937 N N . LEU B 1 187 ? -17.922 -1.712 -7.699 1 96.12 187 LEU B N 1
ATOM 2938 C CA . LEU B 1 187 ? -17.828 -0.671 -8.719 1 96.12 187 LEU B CA 1
ATOM 2939 C C . LEU B 1 187 ? -17.625 -1.281 -10.102 1 96.12 187 LEU B C 1
ATOM 2941 O O . LEU B 1 187 ? -16.906 -2.262 -10.25 1 96.12 187 LEU B O 1
ATOM 2945 N N . THR B 1 188 ? -18.281 -0.805 -11.07 1 91.5 188 THR B N 1
ATOM 2946 C CA . THR B 1 188 ? -18.031 -1.239 -12.438 1 91.5 188 THR B CA 1
ATOM 2947 C C . THR B 1 188 ? -16.844 -0.498 -13.039 1 91.5 188 THR B C 1
ATOM 2949 O O . THR B 1 188 ? -16.828 0.733 -13.094 1 91.5 188 THR B O 1
ATOM 2952 N N . PRO B 1 189 ? -15.867 -1.271 -13.414 1 92.69 189 PRO B N 1
ATOM 2953 C CA . PRO B 1 189 ? -14.742 -0.601 -14.062 1 92.69 189 PRO B CA 1
ATOM 2954 C C . PRO B 1 189 ? -15.148 0.142 -15.336 1 92.69 189 PRO B C 1
ATOM 2956 O O . PRO B 1 189 ? -16.016 -0.322 -16.062 1 92.69 189 PRO B O 1
ATOM 2959 N N . PRO B 1 190 ? -14.523 1.321 -15.523 1 90.5 190 PRO B N 1
ATOM 2960 C CA . PRO B 1 190 ? -14.891 2.084 -16.719 1 90.5 190 PRO B CA 1
ATOM 2961 C C . PRO B 1 190 ? -14.516 1.367 -18.016 1 90.5 190 PRO B C 1
ATOM 2963 O O . PRO B 1 190 ? -13.625 0.507 -18.016 1 90.5 190 PRO B O 1
ATOM 2966 N N . THR B 1 191 ? -15.375 1.646 -19.078 1 83.81 191 THR B N 1
ATOM 2967 C CA . THR B 1 191 ? -15.102 1.046 -20.375 1 83.81 191 THR B CA 1
ATOM 2968 C C . THR B 1 191 ? -14.188 1.945 -21.203 1 83.81 191 THR B C 1
ATOM 2970 O O . THR B 1 191 ? -14.195 3.168 -21.031 1 83.81 191 THR B O 1
ATOM 2973 N N . THR B 1 192 ? -13.141 1.563 -21.625 1 67.25 192 THR B N 1
ATOM 2974 C CA . THR B 1 192 ? -12.305 2.359 -22.531 1 67.25 192 THR B CA 1
ATOM 2975 C C . THR B 1 192 ? -13.094 2.795 -23.75 1 67.25 192 THR B C 1
ATOM 2977 O O . THR B 1 192 ? -13.547 1.956 -24.531 1 67.25 192 THR B O 1
ATOM 2980 N N . SER B 1 193 ? -14.148 3.602 -23.656 1 55.19 193 SER B N 1
ATOM 2981 C CA . SER B 1 193 ? -14.836 4.059 -24.859 1 55.19 193 SER B CA 1
ATOM 2982 C C . SER B 1 193 ? -13.844 4.562 -25.891 1 55.19 193 SER B C 1
ATOM 2984 O O . SER B 1 193 ? -13.188 5.586 -25.688 1 55.19 193 SER B O 1
ATOM 2986 N N . THR B 1 194 ? -13.008 3.842 -26.359 1 48.59 194 THR B N 1
ATOM 2987 C CA . THR B 1 194 ? -12.43 4.379 -27.578 1 48.59 194 THR B CA 1
ATOM 2988 C C . THR B 1 194 ? -13.516 4.621 -28.625 1 48.59 194 THR B C 1
ATOM 2990 O O . THR B 1 194 ? -13.938 3.693 -29.312 1 48.59 194 THR B O 1
ATOM 2993 N N . LYS B 1 195 ? -14.547 5.293 -28.359 1 45.97 195 LYS B N 1
ATOM 2994 C CA . LYS B 1 195 ? -15.336 5.664 -29.531 1 45.97 195 LYS B CA 1
ATOM 2995 C C . LYS B 1 195 ? -14.477 6.348 -30.578 1 45.97 195 LYS B C 1
ATOM 2997 O O . LYS B 1 195 ? -13.766 7.316 -30.281 1 45.97 195 LYS B O 1
ATOM 3002 N N . PRO B 1 196 ? -14.156 5.648 -31.625 1 49.28 196 PRO B N 1
ATOM 3003 C CA . PRO B 1 196 ? -13.492 6.387 -32.688 1 49.28 196 PRO B CA 1
ATOM 3004 C C . PRO B 1 196 ? -14.172 7.723 -33 1 49.28 196 PRO B C 1
ATOM 3006 O O . PRO B 1 196 ? -15.398 7.828 -32.906 1 49.28 196 PRO B O 1
ATOM 3009 N N . LYS B 1 197 ? -13.531 8.781 -32.812 1 51.69 197 LYS B N 1
ATOM 3010 C CA . LYS B 1 197 ? -14.078 10.047 -33.281 1 51.69 197 LYS B CA 1
ATOM 3011 C C . LYS B 1 197 ? -14.766 9.875 -34.625 1 51.69 197 LYS B C 1
ATOM 3013 O O . LYS B 1 197 ? -14.219 9.258 -35.531 1 51.69 197 LYS B O 1
ATOM 3018 N N . PRO B 1 198 ? -16 10.148 -34.688 1 53.62 198 PRO B N 1
ATOM 3019 C CA . PRO B 1 198 ? -16.609 10.008 -36 1 53.62 198 PRO B CA 1
ATOM 3020 C C . PRO B 1 198 ? -15.766 10.625 -37.125 1 53.62 198 PRO B C 1
ATOM 3022 O O . PRO B 1 198 ? -15.125 11.656 -36.906 1 53.62 198 PRO B O 1
ATOM 3025 N N . ARG B 1 199 ? -15.359 9.906 -38 1 53.97 199 ARG B N 1
ATOM 3026 C CA . ARG B 1 199 ? -14.641 10.438 -39.156 1 53.97 199 ARG B CA 1
ATOM 3027 C C . ARG B 1 199 ? -15.375 11.641 -39.75 1 53.97 199 ARG B C 1
ATOM 3029 O O . ARG B 1 199 ? -16.578 11.586 -39.969 1 53.97 199 ARG B O 1
ATOM 3036 N N . PRO B 1 200 ? -14.758 12.82 -39.656 1 54.78 200 PRO B N 1
ATOM 3037 C CA . PRO B 1 200 ? -15.453 13.953 -40.281 1 54.78 200 PRO B CA 1
ATOM 3038 C C . PRO B 1 200 ? -15.977 13.641 -41.656 1 54.78 200 PRO B C 1
ATOM 3040 O O . PRO B 1 200 ? -15.258 13.062 -42.469 1 54.78 200 PRO B O 1
ATOM 3043 N N . THR B 1 201 ? -17.266 13.398 -41.844 1 50.69 201 THR B N 1
ATOM 3044 C CA . THR B 1 201 ? -17.828 13.281 -43.188 1 50.69 201 THR B CA 1
ATOM 3045 C C . THR B 1 201 ? -17.359 14.438 -44.062 1 50.69 201 THR B C 1
ATOM 3047 O O . THR B 1 201 ? -17.594 15.609 -43.75 1 50.69 201 THR B O 1
ATOM 3050 N N . LEU B 1 202 ? -16.359 14.359 -44.844 1 50.34 202 LEU B N 1
ATOM 3051 C CA . LEU B 1 202 ? -16.016 15.328 -45.875 1 50.34 202 LEU B CA 1
ATOM 3052 C C . LEU B 1 202 ? -17.203 15.609 -46.781 1 50.34 202 LEU B C 1
ATOM 3054 O O . LEU B 1 202 ? -17.672 14.719 -47.5 1 50.34 202 LEU B O 1
ATOM 3058 N N . THR B 1 203 ? -18.062 16.516 -46.469 1 50.06 203 THR B N 1
ATOM 3059 C CA . THR B 1 203 ? -19.078 17.031 -47.375 1 50.06 203 THR B CA 1
ATOM 3060 C C . THR B 1 203 ? -18.453 17.391 -48.719 1 50.06 203 THR B C 1
ATOM 3062 O O . THR B 1 203 ? -17.547 18.234 -48.781 1 50.06 203 THR B O 1
ATOM 3065 N N . LYS B 1 204 ? -18.484 16.562 -49.781 1 50.38 204 LYS B N 1
ATOM 3066 C CA . LYS B 1 204 ? -18.188 16.891 -51.188 1 50.38 204 LYS B CA 1
ATOM 3067 C C . LYS B 1 204 ? -19.031 18.062 -51.656 1 50.38 204 LYS B C 1
ATOM 3069 O O . LYS B 1 204 ? -20.25 17.938 -51.812 1 50.38 204 LYS B O 1
ATOM 3074 N N . GLY B 1 205 ? -18.766 19.281 -51.25 1 38.84 205 GLY B N 1
ATOM 3075 C CA . GLY B 1 205 ? -19.406 20.422 -51.875 1 38.84 205 GLY B CA 1
ATOM 3076 C C . GLY B 1 205 ? -19.172 20.516 -53.344 1 38.84 205 GLY B C 1
ATOM 3077 O O . GLY B 1 205 ? -18.031 20.594 -53.812 1 38.84 205 GLY B O 1
ATOM 3078 N N . ALA B 1 206 ? -20.141 20.016 -54.219 1 45.09 206 ALA B N 1
ATOM 3079 C CA . ALA B 1 206 ? -20.219 20.188 -55.656 1 45.09 206 ALA B CA 1
ATOM 3080 C C . ALA B 1 206 ? -20.031 21.656 -56.062 1 45.09 206 ALA B C 1
ATOM 3082 O O . ALA B 1 206 ? -20.656 22.547 -55.469 1 45.09 206 ALA B O 1
ATOM 3083 N N . PRO B 1 207 ? -18.859 21.906 -56.75 1 44.62 207 PRO B N 1
ATOM 3084 C CA . PRO B 1 207 ? -18.688 23.25 -57.312 1 44.62 207 PRO B CA 1
ATOM 3085 C C . PRO B 1 207 ? -19.875 23.703 -58.156 1 44.62 207 PRO B C 1
ATOM 3087 O O . PRO B 1 207 ? -20.469 22.906 -58.875 1 44.62 207 PRO B O 1
ATOM 3090 N N . ARG B 1 208 ? -20.641 24.719 -57.75 1 35.84 208 ARG B N 1
ATOM 3091 C CA . ARG B 1 208 ? -21.453 25.391 -58.75 1 35.84 208 ARG B CA 1
ATOM 3092 C C . ARG B 1 208 ? -20.562 26 -59.844 1 35.84 208 ARG B C 1
ATOM 3094 O O . ARG B 1 208 ? -19.469 26.484 -59.562 1 35.84 208 ARG B O 1
#

Organism: Mycolicibacterium paratuberculosis (strain ATCC BAA-968 / K-10) (NCBI:txid262316)

Foldseek 3Di:
DLLQQCLVPNLVRRDLVNVCVVPVPDSVVVCVVQVHSLSVLLVLLLVLLVVLLVQLVVQLVVLCVVDLDLVSLLSSLLSLQLSLLVVCVVPVSSSSSPLRDDPVVSVPDPDHDPVSVVSVVVSVVSVLVVLQVSLCSNPVDRDPQSSVLSCCLNPVLSCVLCVDPVSSPDPVSSVVSSVVSSVSSVDDGDDPPPVPDPDPPPPPPPDD/DLLQQCLVPNLVSRDLVNVCVVPVPDSVVVCVVQVHSLSVLLVLLLVLLVVLLVQLVVQLVVLCVVDLDLVSLLSSLLSLQLSLLVVCVVPVSSSSSPLRDDPCVSVPDPDHDPVSVVSVVVSVVSVLVVLQVSLCSNPVDRDPQSSVLSCCLNPVLSCVLCVDPVSSPDPVSSVVSSVVSSVSSVDDGDDPPPVPDPDPPPPPPDDD